Protein AF-0000000066904130 (afdb_homodimer)

Secondary structure (DSSP, 8-state):
---EEEEEESSSGGGHHHHHHHHHHT---EEEEE-GGGHHHHHTTSGGG-S-EEEETTEEEESHHHHHHHHHHHTT-S-SSHHHHHHHHHHHHHHHHHHHHHHHHHH---HHHHHHHHHHHIIIIIHHHHHHHHHHHHHH-SSSSSTTS--HHHHHHHHHHHHHHHH-GGGTTT-HHHHHHHHHHHHSHHHHHHHHHS-----/---EEEEEESSSGGGHHHHHHHHHHT---EEEEE-GGGHHHHHTTSGGG-S-EEEETTEEEESHHHHHHHHHHHTT-S-SSHHHHHHHHHHHHHHHHHHHHHHHHHH---HHHHHHHHHHHIIIIIHHHHHHHHHHHHHH-SSSSSTTS--HHHHHHHHHHHHHHHH-GGGTTT-HHHHHHHHHHHTSHHHHHHHHHS-----

Solvent-accessible surface area (backbone atoms only — not comparable to full-atom values): 21829 Å² total; per-residue (Å²): 132,85,48,43,36,40,39,33,56,71,38,40,66,80,47,38,48,51,50,49,51,34,40,64,62,70,51,82,62,43,78,45,60,43,50,78,90,50,39,75,76,48,33,82,74,34,66,94,55,50,75,36,32,39,31,50,73,85,42,78,39,34,42,55,68,21,46,42,51,47,50,23,56,75,65,67,18,42,61,91,47,70,65,40,30,28,51,30,41,24,48,46,44,53,50,50,50,53,52,58,65,41,44,65,41,74,70,45,80,49,67,69,61,27,55,51,44,45,52,49,36,40,65,72,48,47,33,57,48,46,52,51,51,28,50,45,31,60,71,58,65,58,72,25,73,47,68,79,48,78,28,49,36,46,51,43,45,42,54,50,50,51,56,50,31,68,76,38,48,79,60,42,69,85,36,62,56,48,50,50,36,46,54,53,56,50,62,37,67,48,48,33,52,44,70,72,65,49,82,90,53,59,109,133,86,49,41,36,40,39,33,56,68,38,40,64,79,48,40,47,50,52,49,52,33,40,64,62,70,51,81,64,44,78,45,59,41,51,78,90,50,40,75,75,49,34,81,75,33,65,92,55,51,74,36,34,38,31,50,73,86,44,79,40,36,41,54,67,21,46,42,50,48,50,23,58,75,64,68,18,39,61,91,48,70,67,39,31,28,49,31,43,23,48,46,44,52,52,51,50,53,54,60,64,41,43,66,42,75,70,46,80,50,67,71,61,28,53,51,44,44,51,48,36,40,66,72,46,47,34,57,48,47,52,50,50,27,49,44,32,58,70,57,66,56,73,27,73,46,69,79,50,79,30,49,36,46,51,42,45,41,52,49,50,51,55,50,32,68,76,37,48,79,60,42,70,84,36,62,57,47,51,51,36,46,54,54,57,52,60,37,66,48,48,32,51,42,71,71,65,49,83,89,52,59,106

Structure (mmCIF, N/CA/C/O backbone):
data_AF-0000000066904130-model_v1
#
loop_
_entity.id
_entity.type
_entity.pdbx_description
1 polymer 'Glutathione S-transferase 1'
#
loop_
_atom_site.group_PDB
_atom_site.id
_atom_site.type_symbol
_atom_site.label_atom_id
_atom_site.label_alt_id
_atom_site.label_comp_id
_atom_site.label_asym_id
_atom_site.label_entity_id
_atom_site.label_seq_id
_atom_site.pdbx_PDB_ins_code
_atom_site.Cartn_x
_atom_site.Cartn_y
_atom_site.Cartn_z
_atom_site.occupancy
_atom_site.B_iso_or_equiv
_atom_site.auth_seq_id
_atom_site.auth_comp_id
_atom_site.auth_asym_id
_atom_site.auth_atom_id
_atom_site.pdbx_PDB_model_num
ATOM 1 N N . MET A 1 1 ? 24.594 -9.789 13.594 1 82.88 1 MET A N 1
ATOM 2 C CA . MET A 1 1 ? 23.516 -10.008 12.633 1 82.88 1 MET A CA 1
ATOM 3 C C . MET A 1 1 ? 22.156 -9.594 13.219 1 82.88 1 MET A C 1
ATOM 5 O O . MET A 1 1 ? 21.938 -9.719 14.43 1 82.88 1 MET A O 1
ATOM 9 N N . SER A 1 2 ? 21.219 -8.969 12.43 1 90.62 2 SER A N 1
ATOM 10 C CA . SER A 1 2 ? 19.938 -8.492 12.945 1 90.62 2 SER A CA 1
ATOM 11 C C . SER A 1 2 ? 19.047 -9.648 13.398 1 90.62 2 SER A C 1
ATOM 13 O O . SER A 1 2 ? 19.125 -10.742 12.844 1 90.62 2 SER A O 1
ATOM 15 N N . SER A 1 3 ? 18.344 -9.516 14.43 1 97.12 3 SER A N 1
ATOM 16 C CA . SER A 1 3 ? 17.328 -10.453 14.875 1 97.12 3 SER A CA 1
ATOM 17 C C . SER A 1 3 ? 15.945 -10.078 14.336 1 97.12 3 SER A C 1
ATOM 19 O O . SER A 1 3 ? 15.555 -8.914 14.367 1 97.12 3 SER A O 1
ATOM 21 N N . TYR A 1 4 ? 15.25 -11.094 13.805 1 98.62 4 TYR A N 1
ATOM 22 C CA . TYR A 1 4 ? 13.938 -10.867 13.203 1 98.62 4 TYR A CA 1
ATOM 23 C C . TYR A 1 4 ? 12.867 -11.695 13.898 1 98.62 4 TYR A C 1
ATOM 25 O O . TYR A 1 4 ? 13.07 -12.883 14.172 1 98.62 4 TYR A O 1
ATOM 33 N N . LYS A 1 5 ? 11.727 -11.07 14.25 1 98.75 5 LYS A N 1
ATOM 34 C CA . LYS A 1 5 ? 10.492 -11.734 14.648 1 98.75 5 LYS A CA 1
ATOM 35 C C . LYS A 1 5 ? 9.32 -11.273 13.789 1 98.75 5 LYS A C 1
ATOM 37 O O . LYS A 1 5 ? 9.117 -10.078 13.586 1 98.75 5 LYS A O 1
ATOM 42 N N . LEU A 1 6 ? 8.625 -12.227 13.227 1 98.88 6 LEU A N 1
ATOM 43 C CA . LEU A 1 6 ? 7.422 -11.93 12.453 1 98.88 6 LEU A CA 1
ATOM 44 C C . LEU A 1 6 ? 6.172 -12.367 13.203 1 98.88 6 LEU A C 1
ATOM 46 O O . LEU A 1 6 ? 6.008 -13.547 13.523 1 98.88 6 LEU A O 1
ATOM 50 N N . TYR A 1 7 ? 5.359 -11.406 13.539 1 98.75 7 TYR A N 1
ATOM 51 C CA . TYR A 1 7 ? 4.098 -11.68 14.219 1 98.75 7 TYR A CA 1
ATOM 52 C C . TYR A 1 7 ? 2.943 -11.734 13.227 1 98.75 7 TYR A C 1
ATOM 54 O O . TYR A 1 7 ? 2.723 -10.789 12.469 1 98.75 7 TYR A O 1
ATOM 62 N N . TYR A 1 8 ? 2.213 -12.789 13.219 1 98.06 8 TYR A N 1
ATOM 63 C CA . TYR A 1 8 ? 0.996 -12.93 12.43 1 98.06 8 TYR A CA 1
ATOM 64 C C . TYR A 1 8 ? 0.124 -14.062 12.961 1 98.06 8 TYR A C 1
ATOM 66 O O . TYR A 1 8 ? 0.539 -14.805 13.844 1 98.06 8 TYR A O 1
ATOM 74 N N . PHE A 1 9 ? -1.1 -14.109 12.492 1 96.75 9 PHE A N 1
ATOM 75 C CA . PHE A 1 9 ? -1.971 -15.219 12.859 1 96.75 9 PHE A CA 1
ATOM 76 C C . PHE A 1 9 ? -1.439 -16.531 12.305 1 96.75 9 PHE A C 1
ATOM 78 O O . PHE A 1 9 ? -0.604 -16.531 11.398 1 96.75 9 PHE A O 1
ATOM 85 N N . ASP A 1 10 ? -1.954 -17.609 12.805 1 94.88 10 ASP A N 1
ATOM 86 C CA . ASP A 1 10 ? -1.502 -18.938 12.406 1 94.88 10 ASP A CA 1
ATOM 87 C C . ASP A 1 10 ? -2.141 -19.344 11.078 1 94.88 10 ASP A C 1
ATOM 89 O O . ASP A 1 10 ? -2.824 -20.375 11.016 1 94.88 10 ASP A O 1
ATOM 93 N N . PHE A 1 11 ? -1.894 -18.625 10.055 1 92.5 11 PHE A N 1
ATOM 94 C CA . PHE A 1 11 ? -2.242 -18.938 8.672 1 92.5 11 PHE A CA 1
ATOM 95 C C . PHE A 1 11 ? -1.354 -18.172 7.699 1 92.5 11 PHE A C 1
ATOM 97 O O . PHE A 1 11 ? -0.462 -17.422 8.117 1 92.5 11 PHE A O 1
ATOM 104 N N . MET A 1 12 ? -1.334 -18.344 6.441 1 93.19 12 MET A N 1
ATOM 105 C CA . MET A 1 12 ? -0.452 -17.75 5.445 1 93.19 12 MET A CA 1
ATOM 106 C C . MET A 1 12 ? -0.731 -16.266 5.297 1 93.19 12 MET A C 1
ATOM 108 O O . MET A 1 12 ? 0.108 -15.43 5.652 1 93.19 12 MET A O 1
ATOM 112 N N . GLY A 1 13 ? -2.018 -15.883 4.938 1 93 13 GLY A N 1
ATOM 113 C CA . GLY A 1 13 ? -2.492 -14.516 4.812 1 93 13 GLY A CA 1
ATOM 114 C C . GLY A 1 13 ? -1.435 -13.562 4.289 1 93 13 GLY A C 1
ATOM 115 O O . GLY A 1 13 ? -0.641 -13.922 3.42 1 93 13 GLY A O 1
ATOM 116 N N . ARG A 1 14 ? -1.395 -12.406 4.805 1 95.5 14 ARG A N 1
ATOM 117 C CA . ARG A 1 14 ? -0.511 -11.328 4.355 1 95.5 14 ARG A CA 1
ATOM 118 C C . ARG A 1 14 ? 0.931 -11.602 4.773 1 95.5 14 ARG A C 1
ATOM 120 O O . ARG A 1 14 ? 1.855 -10.945 4.285 1 95.5 14 ARG A O 1
ATOM 127 N N . ALA A 1 15 ? 1.164 -12.57 5.598 1 97.44 15 ALA A N 1
ATOM 128 C CA . ALA A 1 15 ? 2.506 -12.812 6.121 1 97.44 15 ALA A CA 1
ATOM 129 C C . ALA A 1 15 ? 3.271 -13.789 5.227 1 97.44 15 ALA A C 1
ATOM 131 O O . ALA A 1 15 ? 4.492 -13.906 5.34 1 97.44 15 ALA A O 1
ATOM 132 N N . GLU A 1 16 ? 2.562 -14.523 4.383 1 97.56 16 GLU A N 1
ATOM 133 C CA . GLU A 1 16 ? 3.219 -15.57 3.615 1 97.56 16 GLU A CA 1
ATOM 134 C C . GLU A 1 16 ? 4.305 -15 2.709 1 97.56 16 GLU A C 1
ATOM 136 O O . GLU A 1 16 ? 5.387 -15.578 2.592 1 97.56 16 GLU A O 1
ATOM 141 N N . ILE A 1 17 ? 3.986 -13.898 2.047 1 98.56 17 ILE A N 1
ATOM 142 C CA . ILE A 1 17 ? 4.984 -13.289 1.175 1 98.56 17 ILE A CA 1
ATOM 143 C C . ILE A 1 17 ? 6.219 -12.906 1.992 1 98.56 17 ILE A C 1
ATOM 145 O O . ILE A 1 17 ? 7.348 -13 1.506 1 98.56 17 ILE A O 1
ATOM 149 N N . ILE A 1 18 ? 6.062 -12.453 3.213 1 98.88 18 ILE A N 1
ATOM 150 C CA . ILE A 1 18 ? 7.176 -12.094 4.082 1 98.88 18 ILE A CA 1
ATOM 151 C C . ILE A 1 18 ? 7.992 -13.336 4.426 1 98.88 18 ILE A C 1
ATOM 153 O O . ILE A 1 18 ? 9.227 -13.312 4.379 1 98.88 18 ILE A O 1
ATOM 157 N N . ARG A 1 19 ? 7.324 -14.445 4.676 1 98.62 19 ARG A N 1
ATOM 158 C CA . ARG A 1 19 ? 7.984 -15.719 4.953 1 98.62 19 ARG A CA 1
ATOM 159 C C . ARG A 1 19 ? 8.742 -16.219 3.732 1 98.62 19 ARG A C 1
ATOM 161 O O . ARG A 1 19 ? 9.844 -16.75 3.861 1 98.62 19 ARG A O 1
ATOM 168 N N . LEU A 1 20 ? 8.18 -16.047 2.594 1 98.75 20 LEU A N 1
ATOM 169 C CA . LEU A 1 20 ? 8.844 -16.422 1.354 1 98.75 20 LEU A CA 1
ATOM 170 C C . LEU A 1 20 ? 10.117 -15.609 1.136 1 98.75 20 LEU A C 1
ATOM 172 O O . LEU A 1 20 ? 11.109 -16.125 0.62 1 98.75 20 LEU A O 1
ATOM 176 N N . ILE A 1 21 ? 10.078 -14.328 1.474 1 98.88 21 ILE A N 1
ATOM 177 C CA . ILE A 1 21 ? 11.258 -13.484 1.354 1 98.88 21 ILE A CA 1
ATOM 178 C C . ILE A 1 21 ? 12.359 -14 2.27 1 98.88 21 ILE A C 1
ATOM 180 O O . ILE A 1 21 ? 13.516 -14.109 1.857 1 98.88 21 ILE A O 1
ATOM 184 N N . PHE A 1 22 ? 12.039 -14.352 3.516 1 98.81 22 PHE A N 1
ATOM 185 C CA . PHE A 1 22 ? 13.016 -14.922 4.434 1 98.81 22 PHE A CA 1
ATOM 186 C C . PHE A 1 22 ? 13.578 -16.234 3.887 1 98.81 22 PHE A C 1
ATOM 188 O O . PHE A 1 22 ? 14.781 -16.484 3.982 1 98.81 22 PHE A O 1
ATOM 195 N N . ALA A 1 23 ? 12.719 -17.062 3.344 1 98.62 23 ALA A N 1
ATOM 196 C CA . ALA A 1 23 ? 13.141 -18.328 2.766 1 98.62 23 ALA A CA 1
ATOM 197 C C . ALA A 1 23 ? 14.125 -18.109 1.62 1 98.62 23 ALA A C 1
ATOM 199 O O . ALA A 1 23 ? 15.18 -18.734 1.573 1 98.62 23 ALA A O 1
ATOM 200 N N . GLN A 1 24 ? 13.773 -17.203 0.731 1 98.62 24 GLN A N 1
ATOM 201 C CA . GLN A 1 24 ? 14.617 -16.906 -0.418 1 98.62 24 GLN A CA 1
ATOM 202 C C . GLN A 1 24 ? 15.977 -16.359 0.025 1 98.62 24 GLN A C 1
ATOM 204 O O . GLN A 1 24 ? 17 -16.672 -0.587 1 98.62 24 GLN A O 1
ATOM 209 N N . ALA A 1 25 ? 15.945 -15.539 1.052 1 98.06 25 ALA A N 1
ATOM 210 C CA . ALA A 1 25 ? 17.156 -14.906 1.545 1 98.06 25 ALA A CA 1
ATOM 211 C C . ALA A 1 25 ? 17.953 -15.859 2.434 1 98.06 25 ALA A C 1
ATOM 213 O O . ALA A 1 25 ? 19.125 -15.602 2.736 1 98.06 25 ALA A O 1
ATOM 214 N N . GLU A 1 26 ? 17.344 -16.938 2.881 1 97.56 26 GLU A N 1
ATOM 215 C CA . GLU A 1 26 ? 17.922 -17.891 3.822 1 97.56 26 GLU A CA 1
ATOM 216 C C . GLU A 1 26 ? 18.391 -17.188 5.098 1 97.56 26 GLU A C 1
ATOM 218 O O . GLU A 1 26 ? 19.516 -17.406 5.551 1 97.56 26 GLU A O 1
ATOM 223 N N . ILE A 1 27 ? 17.562 -16.359 5.613 1 97.69 27 ILE A N 1
ATOM 224 C CA . ILE A 1 27 ? 17.797 -15.633 6.855 1 97.69 27 ILE A CA 1
ATOM 225 C C . ILE A 1 27 ? 16.875 -16.172 7.949 1 97.69 27 ILE A C 1
ATOM 227 O O . ILE A 1 27 ? 15.656 -16.25 7.758 1 97.69 27 ILE A O 1
ATOM 231 N N . PRO A 1 28 ? 17.469 -16.562 9.016 1 97.56 28 PRO A N 1
ATOM 232 C CA . PRO A 1 28 ? 16.625 -17.062 10.117 1 97.56 28 PRO A CA 1
ATOM 233 C C . PRO A 1 28 ? 15.773 -15.953 10.742 1 97.56 28 PRO A C 1
ATOM 235 O O . PRO A 1 28 ? 16.203 -14.797 10.789 1 97.56 28 PRO A O 1
ATOM 238 N N . TYR A 1 29 ? 14.641 -16.344 11.219 1 98.31 29 TYR A N 1
ATOM 239 C CA . TYR A 1 29 ? 13.734 -15.461 11.953 1 98.31 29 TYR A CA 1
ATOM 240 C C . TYR A 1 29 ? 12.82 -16.266 12.859 1 98.31 29 TYR A C 1
ATOM 242 O O . TYR A 1 29 ? 12.672 -17.469 12.688 1 98.31 29 TYR A O 1
ATOM 250 N N . GLU A 1 30 ? 12.258 -15.602 13.828 1 98.56 30 GLU A N 1
ATOM 251 C CA . GLU A 1 30 ? 11.234 -16.234 14.656 1 98.56 30 GLU A CA 1
ATOM 252 C C . GLU A 1 30 ? 9.836 -15.984 14.094 1 98.56 30 GLU A C 1
ATOM 254 O O . GLU A 1 30 ? 9.406 -14.836 13.969 1 98.56 30 GLU A O 1
ATOM 259 N N . ASP A 1 31 ? 9.188 -17 13.734 1 98.12 31 ASP A N 1
ATOM 260 C CA . ASP A 1 31 ? 7.824 -16.938 13.219 1 98.12 31 ASP A CA 1
ATOM 261 C C . ASP A 1 31 ? 6.805 -17.062 14.352 1 98.12 31 ASP A C 1
ATOM 263 O O . ASP A 1 31 ? 6.387 -18.172 14.695 1 98.12 31 ASP A O 1
ATOM 267 N N . VAL A 1 32 ? 6.355 -15.961 14.875 1 98.12 32 VAL A N 1
ATOM 268 C CA . VAL A 1 32 ? 5.414 -15.961 15.992 1 98.12 32 VAL A CA 1
ATOM 269 C C . VAL A 1 32 ? 3.986 -16.062 15.461 1 98.12 32 VAL A C 1
ATOM 271 O O . VAL A 1 32 ? 3.424 -15.078 14.984 1 98.12 32 VAL A O 1
ATOM 274 N N . ARG A 1 33 ? 3.432 -17.156 15.531 1 97.31 33 ARG A N 1
ATOM 275 C CA . ARG A 1 33 ? 2.084 -17.438 15.047 1 97.31 33 ARG A CA 1
ATOM 276 C C . ARG A 1 33 ? 1.061 -17.312 16.172 1 97.31 33 ARG A C 1
ATOM 278 O O . ARG A 1 33 ? 0.977 -18.172 17.047 1 97.31 33 ARG A O 1
ATOM 285 N N . ILE A 1 34 ? 0.278 -16.312 16.109 1 97.31 34 ILE A N 1
ATOM 286 C CA . ILE A 1 34 ? -0.649 -15.938 17.172 1 97.31 34 ILE A CA 1
ATOM 287 C C . ILE A 1 34 ? -2.004 -16.609 16.938 1 97.31 34 ILE A C 1
ATOM 289 O O . ILE A 1 34 ? -2.576 -16.484 15.852 1 97.31 34 ILE A O 1
ATOM 293 N N . GLN A 1 35 ? -2.457 -17.266 17.922 1 95.69 35 GLN A N 1
ATOM 294 C CA . GLN A 1 35 ? -3.809 -17.812 17.859 1 95.69 35 GLN A CA 1
ATOM 295 C C . GLN A 1 35 ? -4.852 -16.719 18.109 1 95.69 35 GLN A C 1
ATOM 297 O O . GLN A 1 35 ? -4.586 -15.75 18.812 1 95.69 35 GLN A O 1
ATOM 302 N N . ARG A 1 36 ? -6.012 -16.906 17.578 1 92.25 36 ARG A N 1
ATOM 303 C CA . ARG A 1 36 ? -7.066 -15.906 17.641 1 92.25 36 ARG A CA 1
ATOM 304 C C . ARG A 1 36 ? -7.383 -15.539 19.094 1 92.25 36 ARG A C 1
ATOM 306 O O . ARG A 1 36 ? -7.617 -14.375 19.406 1 92.25 36 ARG A O 1
ATOM 313 N N . GLU A 1 37 ? -7.41 -16.469 19.922 1 94.44 37 GLU A N 1
ATOM 314 C CA . GLU A 1 37 ? -7.77 -16.281 21.312 1 94.44 37 GLU A CA 1
ATOM 315 C C . GLU A 1 37 ? -6.719 -15.469 22.062 1 94.44 37 GLU A C 1
ATOM 317 O O . GLU A 1 37 ? -7.004 -14.875 23.094 1 94.44 37 GLU A O 1
ATOM 322 N N . GLU A 1 38 ? -5.531 -15.391 21.469 1 95.69 38 GLU A N 1
ATOM 323 C CA . GLU A 1 38 ? -4.426 -14.688 22.109 1 95.69 38 GLU A CA 1
ATOM 324 C C . GLU A 1 38 ? -4.301 -13.258 21.594 1 95.69 38 GLU A C 1
ATOM 326 O O . GLU A 1 38 ? -3.543 -12.461 22.141 1 95.69 38 GLU A O 1
ATOM 331 N N . TRP A 1 39 ? -5.012 -12.977 20.594 1 95.94 39 TRP A N 1
ATOM 332 C CA . TRP A 1 39 ? -4.816 -11.727 19.875 1 95.94 39 TRP A CA 1
ATOM 333 C C . TRP A 1 39 ? -5.012 -10.531 20.797 1 95.94 39 TRP A C 1
ATOM 335 O O . TRP A 1 39 ? -4.238 -9.57 20.75 1 95.94 39 TRP A O 1
ATOM 345 N N . ASP A 1 40 ? -5.996 -10.523 21.641 1 94.06 40 ASP A N 1
ATOM 346 C CA . ASP A 1 40 ? -6.289 -9.398 22.516 1 94.06 40 ASP A CA 1
ATOM 347 C C . ASP A 1 40 ? -5.086 -9.047 23.391 1 94.06 40 ASP A C 1
ATOM 349 O O . ASP A 1 40 ? -4.848 -7.879 23.688 1 94.06 40 ASP A O 1
ATOM 353 N N . ASN A 1 41 ? -4.34 -10.047 23.734 1 94.56 41 ASN A N 1
ATOM 354 C CA . ASN A 1 41 ? -3.158 -9.844 24.562 1 94.56 41 ASN A CA 1
ATOM 355 C C . ASN A 1 41 ? -2.021 -9.211 23.766 1 94.56 41 ASN A C 1
ATOM 357 O O . ASN A 1 41 ? -1.188 -8.5 24.328 1 94.56 41 ASN A O 1
ATOM 361 N N . TYR A 1 42 ? -1.979 -9.469 22.469 1 96.19 42 TYR A N 1
ATOM 362 C CA . TYR A 1 42 ? -0.907 -8.969 21.625 1 96.19 42 TYR A CA 1
ATOM 363 C C . TYR A 1 42 ? -1.27 -7.605 21.047 1 96.19 42 TYR A C 1
ATOM 365 O O . TYR A 1 42 ? -0.39 -6.781 20.781 1 96.19 42 TYR A O 1
ATOM 373 N N . LYS A 1 43 ? -2.521 -7.395 20.922 1 96.44 43 LYS A N 1
ATOM 374 C CA . LYS A 1 43 ? -3.059 -6.281 20.156 1 96.44 43 LYS A CA 1
ATOM 375 C C . LYS A 1 43 ? -2.566 -4.941 20.703 1 96.44 43 LYS A C 1
ATOM 377 O O . LYS A 1 43 ? -2.203 -4.051 19.938 1 96.44 43 LYS A O 1
ATOM 382 N N . GLN A 1 44 ? -2.498 -4.828 21.969 1 92.81 44 GLN A N 1
ATOM 383 C CA . GLN A 1 44 ? -2.172 -3.562 22.609 1 92.81 44 GLN A CA 1
ATOM 384 C C . GLN A 1 44 ? -0.712 -3.184 22.375 1 92.81 44 GLN A C 1
ATOM 386 O O . GLN A 1 44 ? -0.361 -2.002 22.391 1 92.81 44 GLN A O 1
ATOM 391 N N . ARG A 1 45 ? 0.067 -4.184 22.031 1 94.12 45 ARG A N 1
ATOM 392 C CA . ARG A 1 45 ? 1.496 -3.932 21.875 1 94.12 45 ARG A CA 1
ATOM 393 C C . ARG A 1 45 ? 1.859 -3.734 20.406 1 94.12 45 ARG A C 1
ATOM 395 O O . ARG A 1 45 ? 2.963 -3.287 20.094 1 94.12 45 ARG A O 1
ATOM 402 N N . MET A 1 46 ? 0.967 -4.055 19.547 1 97.56 46 MET A N 1
ATOM 403 C CA . MET A 1 46 ? 1.251 -3.969 18.125 1 97.56 46 MET A CA 1
ATOM 404 C C . MET A 1 46 ? 1.032 -2.551 17.609 1 97.56 46 MET A C 1
ATOM 406 O O . MET A 1 46 ? 0.068 -1.888 17.984 1 97.56 46 MET A O 1
ATOM 410 N N . PRO A 1 47 ? 1.984 -2.154 16.75 1 96.69 47 PRO A N 1
ATOM 411 C CA . PRO A 1 47 ? 1.719 -0.873 16.078 1 96.69 47 PRO A CA 1
ATOM 412 C C . PRO A 1 47 ? 0.382 -0.855 15.344 1 96.69 47 PRO A C 1
ATOM 414 O O . PRO A 1 47 ? 0.033 -1.827 14.672 1 96.69 47 PRO A O 1
ATOM 417 N N . PHE A 1 48 ? -0.396 0.144 15.586 1 97.25 48 PHE A N 1
ATOM 418 C CA . PHE A 1 48 ? -1.688 0.399 14.953 1 97.25 48 PHE A CA 1
ATOM 419 C C . PHE A 1 48 ? -2.652 -0.752 15.211 1 97.25 48 PHE A C 1
ATOM 421 O O . PHE A 1 48 ? -3.611 -0.945 14.461 1 97.25 48 PHE A O 1
ATOM 428 N N . LYS A 1 49 ? -2.289 -1.68 16.109 1 96.75 49 LYS A N 1
ATOM 429 C CA . LYS A 1 49 ? -3.162 -2.74 16.609 1 96.75 49 LYS A CA 1
ATOM 430 C C . LYS A 1 49 ? -3.539 -3.705 15.484 1 96.75 49 LYS A C 1
ATOM 432 O O . LYS A 1 49 ? -4.684 -4.156 15.398 1 96.75 49 LYS A O 1
ATOM 437 N N . GLN A 1 50 ? -2.611 -3.945 14.609 1 96.62 50 GLN A N 1
ATOM 438 C CA . GLN A 1 50 ? -2.844 -4.832 13.469 1 96.62 50 GLN A CA 1
ATOM 439 C C . GLN A 1 50 ? -1.646 -5.746 13.234 1 96.62 50 GLN A C 1
ATOM 441 O O . GLN A 1 50 ? -0.559 -5.504 13.758 1 96.62 50 GLN A O 1
ATOM 446 N N . LEU A 1 51 ? -1.84 -6.781 12.516 1 97.56 51 LEU A N 1
ATOM 447 C CA . LEU A 1 51 ? -0.835 -7.711 12.016 1 97.56 51 LEU A CA 1
ATOM 448 C C . LEU A 1 51 ? -0.846 -7.75 10.492 1 97.56 51 LEU A C 1
ATOM 450 O O . LEU A 1 51 ? -1.869 -7.465 9.867 1 97.56 51 LEU A O 1
ATOM 454 N N . PRO A 1 52 ? 0.284 -7.984 9.883 1 98.5 52 PRO A N 1
ATOM 455 C CA . PRO A 1 52 ? 1.563 -8.469 10.406 1 98.5 52 PRO A CA 1
ATOM 456 C C . PRO A 1 52 ? 2.426 -7.355 10.984 1 98.5 52 PRO A C 1
ATOM 458 O O . PRO A 1 52 ? 2.236 -6.184 10.648 1 98.5 52 PRO A O 1
ATOM 461 N N . VAL A 1 53 ? 3.312 -7.738 11.883 1 98.88 53 VAL A N 1
ATOM 462 C CA . VAL A 1 53 ? 4.332 -6.859 12.445 1 98.88 53 VAL A CA 1
ATOM 463 C C . VAL A 1 53 ? 5.691 -7.551 12.398 1 98.88 53 VAL A C 1
ATOM 465 O O . VAL A 1 53 ? 5.809 -8.727 12.742 1 98.88 53 VAL A O 1
ATOM 468 N N . LEU A 1 54 ? 6.699 -6.891 11.906 1 98.94 54 LEU A N 1
ATOM 469 C CA . LEU A 1 54 ? 8.086 -7.348 11.93 1 98.94 54 LEU A CA 1
ATOM 470 C C . LEU A 1 54 ? 8.867 -6.633 13.031 1 98.94 54 LEU A C 1
ATOM 472 O O . LEU A 1 54 ? 8.891 -5.402 13.086 1 98.94 54 LEU A O 1
ATOM 476 N N . GLU A 1 55 ? 9.398 -7.344 13.93 1 98.81 55 GLU A N 1
ATOM 477 C CA . GLU A 1 55 ? 10.32 -6.797 14.922 1 98.81 55 GLU A CA 1
ATOM 478 C C . GLU A 1 55 ? 11.773 -7 14.492 1 98.81 55 GLU A C 1
ATOM 480 O O . GLU A 1 55 ? 12.195 -8.125 14.219 1 98.81 55 GLU A O 1
ATOM 485 N N . VAL A 1 56 ? 12.508 -5.949 14.297 1 98.56 56 VAL A N 1
ATOM 486 C CA . VAL A 1 56 ? 13.922 -5.969 13.938 1 98.56 56 VAL A CA 1
ATOM 487 C C . VAL A 1 56 ? 14.758 -5.383 15.07 1 98.56 56 VAL A C 1
ATOM 489 O O . VAL A 1 56 ? 14.711 -4.176 15.328 1 98.56 56 VAL A O 1
ATOM 492 N N . ASP A 1 57 ? 15.562 -6.176 15.75 1 98.12 57 ASP A N 1
ATOM 493 C CA . ASP A 1 57 ? 16.406 -5.742 16.859 1 98.12 57 ASP A CA 1
ATOM 494 C C . ASP A 1 57 ? 15.617 -4.938 17.875 1 98.12 57 ASP A C 1
ATOM 496 O O . ASP A 1 57 ? 16.062 -3.875 18.328 1 98.12 57 ASP A O 1
ATOM 500 N N . GLY A 1 58 ? 14.414 -5.367 18.094 1 97.44 58 GLY A N 1
ATOM 501 C CA . GLY A 1 58 ? 13.602 -4.785 19.141 1 97.44 58 GLY A CA 1
ATOM 502 C C . GLY A 1 58 ? 12.695 -3.67 18.656 1 97.44 58 GLY A C 1
ATOM 503 O O . GLY A 1 58 ? 11.852 -3.176 19.406 1 97.44 58 GLY A O 1
ATOM 504 N N . LYS A 1 59 ? 12.82 -3.23 17.422 1 97.75 59 LYS A N 1
ATOM 505 C CA . LYS A 1 59 ? 11.969 -2.199 16.844 1 97.75 59 LYS A CA 1
ATOM 506 C C . LYS A 1 59 ? 10.883 -2.812 15.953 1 97.75 59 LYS A C 1
ATOM 508 O O . LYS A 1 59 ? 11.148 -3.768 15.219 1 97.75 59 LYS A O 1
ATOM 513 N N . MET A 1 60 ? 9.695 -2.271 15.953 1 98.62 60 MET A N 1
ATOM 514 C CA . MET A 1 60 ? 8.562 -2.887 15.266 1 98.62 60 MET A CA 1
ATOM 515 C C . MET A 1 60 ? 8.203 -2.105 14.008 1 98.62 60 MET A C 1
ATOM 517 O O . MET A 1 60 ? 8.242 -0.874 14.008 1 98.62 60 MET A O 1
ATOM 521 N N . LEU A 1 61 ? 7.871 -2.832 13.016 1 98.81 61 LEU A N 1
ATOM 522 C CA . LEU A 1 61 ? 7.391 -2.33 11.734 1 98.81 61 LEU A CA 1
ATOM 523 C C . LEU A 1 61 ? 6.105 -3.035 11.32 1 98.81 61 LEU A C 1
ATOM 525 O O . LEU A 1 61 ? 6.07 -4.266 11.219 1 98.81 61 LEU A O 1
ATOM 529 N N . SER A 1 62 ? 5.039 -2.227 11.109 1 98.69 62 SER A N 1
ATOM 530 C CA . SER A 1 62 ? 3.768 -2.797 10.68 1 98.69 62 SER A CA 1
ATOM 531 C C . SER A 1 62 ? 3.502 -2.502 9.203 1 98.69 62 SER A C 1
ATOM 533 O O . SER A 1 62 ? 4.379 -2.002 8.5 1 98.69 62 SER A O 1
ATOM 535 N N . GLN A 1 63 ? 2.314 -2.877 8.789 1 98.44 63 GLN A N 1
ATOM 536 C CA . GLN A 1 63 ? 1.904 -2.744 7.395 1 98.44 63 GLN A CA 1
ATOM 537 C C . GLN A 1 63 ? 2.678 -3.707 6.5 1 98.44 63 GLN A C 1
ATOM 539 O O . GLN A 1 63 ? 3.891 -3.57 6.332 1 98.44 63 GLN A O 1
ATOM 544 N N . SER A 1 64 ? 1.998 -4.578 5.855 1 98.38 64 SER A N 1
ATOM 545 C CA . SER A 1 64 ? 2.607 -5.676 5.105 1 98.38 64 SER A CA 1
ATOM 546 C C . SER A 1 64 ? 3.518 -5.148 4 1 98.38 64 SER A C 1
ATOM 548 O O . SER A 1 64 ? 4.645 -5.621 3.844 1 98.38 64 SER A O 1
ATOM 550 N N . VAL A 1 65 ? 3.09 -4.102 3.287 1 98.69 65 VAL A N 1
ATOM 551 C CA . VAL A 1 65 ? 3.879 -3.588 2.172 1 98.69 65 VAL A CA 1
ATOM 552 C C . VAL A 1 65 ? 5.172 -2.967 2.695 1 98.69 65 VAL A C 1
ATOM 554 O O . VAL A 1 65 ? 6.23 -3.109 2.078 1 98.69 65 VAL A O 1
ATOM 557 N N . ALA A 1 66 ? 5.098 -2.264 3.838 1 98.88 66 ALA A N 1
ATOM 558 C CA . ALA A 1 66 ? 6.293 -1.69 4.449 1 98.88 66 ALA A CA 1
ATOM 559 C C . ALA A 1 66 ? 7.285 -2.781 4.84 1 98.88 66 ALA A C 1
ATOM 561 O O . ALA A 1 66 ? 8.484 -2.66 4.578 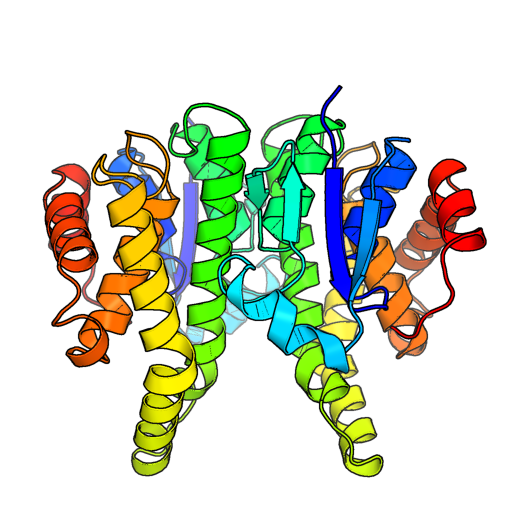1 98.88 66 ALA A O 1
ATOM 562 N N . ILE A 1 67 ? 6.773 -3.84 5.434 1 98.94 67 ILE A N 1
ATOM 563 C CA . ILE A 1 67 ? 7.605 -4.957 5.875 1 98.94 67 ILE A CA 1
ATOM 564 C C . ILE A 1 67 ? 8.258 -5.625 4.668 1 98.94 67 ILE A C 1
ATOM 566 O O . ILE A 1 67 ? 9.469 -5.863 4.66 1 98.94 67 ILE A O 1
ATOM 570 N N . ILE A 1 68 ? 7.438 -5.859 3.664 1 98.94 68 ILE A N 1
ATOM 571 C CA . ILE A 1 68 ? 7.902 -6.52 2.447 1 98.94 68 ILE A CA 1
ATOM 572 C C . ILE A 1 68 ? 9.031 -5.707 1.822 1 98.94 68 ILE A C 1
ATOM 574 O O . ILE A 1 68 ? 10.109 -6.242 1.531 1 98.94 68 ILE A O 1
ATOM 578 N N . LEU A 1 69 ? 8.828 -4.434 1.687 1 98.88 69 LEU A N 1
ATOM 579 C CA . LEU A 1 69 ? 9.797 -3.607 0.975 1 98.88 69 LEU A CA 1
ATOM 580 C C . LEU A 1 69 ? 11.055 -3.408 1.81 1 98.88 69 LEU A C 1
ATOM 582 O O . LEU A 1 69 ? 12.156 -3.32 1.265 1 98.88 69 LEU A O 1
ATOM 586 N N . TYR A 1 70 ? 10.922 -3.326 3.145 1 98.88 70 TYR A N 1
ATOM 587 C CA . TYR A 1 70 ? 12.086 -3.242 4.02 1 98.88 70 TYR A CA 1
ATOM 588 C C . TYR A 1 70 ? 13 -4.445 3.824 1 98.88 70 TYR A C 1
ATOM 590 O O . TYR A 1 70 ? 14.203 -4.285 3.605 1 98.88 70 TYR A O 1
ATOM 598 N N . LEU A 1 71 ? 12.469 -5.648 3.807 1 98.88 71 LEU A N 1
ATOM 599 C CA . LEU A 1 71 ? 13.242 -6.879 3.676 1 98.88 71 LEU A CA 1
ATOM 600 C C . LEU A 1 71 ? 13.719 -7.07 2.24 1 98.88 71 LEU A C 1
ATOM 602 O O . LEU A 1 71 ? 14.852 -7.504 2.012 1 98.88 71 LEU A O 1
ATOM 606 N N . ALA A 1 72 ? 12.82 -6.766 1.315 1 98.75 72 ALA A N 1
ATOM 607 C CA . ALA A 1 72 ? 13.164 -6.953 -0.091 1 98.75 72 ALA A CA 1
ATOM 608 C C . ALA A 1 72 ? 14.359 -6.098 -0.481 1 98.75 72 ALA A C 1
ATOM 610 O O . ALA A 1 72 ? 15.219 -6.531 -1.258 1 98.75 72 ALA A O 1
ATOM 611 N N . LYS A 1 73 ? 14.383 -4.852 -0 1 98.31 73 LYS A N 1
ATOM 612 C CA . LYS A 1 73 ? 15.539 -3.99 -0.252 1 98.31 73 LYS A CA 1
ATOM 613 C C . LYS A 1 73 ? 16.797 -4.57 0.373 1 98.31 73 LYS A C 1
ATOM 615 O O . LYS A 1 73 ? 17.859 -4.613 -0.268 1 98.31 73 LYS A O 1
ATOM 620 N N . LYS A 1 74 ? 16.688 -5.008 1.541 1 97.94 74 LYS A N 1
ATOM 621 C CA . LYS A 1 74 ? 17.828 -5.547 2.281 1 97.94 74 LYS A CA 1
ATOM 622 C C . LYS A 1 74 ? 18.391 -6.789 1.593 1 97.94 74 LYS A C 1
ATOM 624 O O . LYS A 1 74 ? 19.609 -7.016 1.607 1 97.94 74 LYS A O 1
ATOM 629 N N . PHE A 1 75 ? 17.516 -7.559 1.007 1 97.88 75 PHE A N 1
ATOM 630 C CA . PHE A 1 75 ? 17.938 -8.852 0.481 1 97.88 75 PHE A CA 1
ATOM 631 C C . PHE A 1 75 ? 17.984 -8.828 -1.042 1 97.88 75 PHE A C 1
ATOM 633 O O . PHE A 1 75 ? 17.984 -9.875 -1.686 1 97.88 75 PHE A O 1
ATOM 640 N N . ASP A 1 76 ? 17.906 -7.641 -1.648 1 97.62 76 ASP A N 1
ATOM 641 C CA . ASP A 1 76 ? 18.125 -7.383 -3.068 1 97.62 76 ASP A CA 1
ATOM 642 C C . ASP A 1 76 ? 17.062 -8.062 -3.92 1 97.62 76 ASP A C 1
ATOM 644 O O . ASP A 1 76 ? 17.375 -8.797 -4.855 1 97.62 76 ASP A O 1
ATOM 648 N N . LEU A 1 77 ? 15.82 -7.785 -3.586 1 98.75 77 LEU A N 1
ATOM 649 C CA . LEU A 1 77 ? 14.664 -8.32 -4.301 1 98.75 77 LEU A CA 1
ATOM 650 C C . LEU A 1 77 ? 13.781 -7.191 -4.82 1 98.75 77 LEU A C 1
ATOM 652 O O . LEU A 1 77 ? 12.555 -7.316 -4.84 1 98.75 77 LEU A O 1
ATOM 656 N N . VAL A 1 78 ? 14.344 -6.039 -5.199 1 98.44 78 VAL A N 1
ATOM 657 C CA . VAL A 1 78 ? 13.516 -4.879 -5.516 1 98.44 78 VAL A CA 1
ATOM 658 C C . VAL A 1 78 ? 13.797 -4.418 -6.945 1 98.44 78 VAL A C 1
ATOM 660 O O . VAL A 1 78 ? 13.352 -3.346 -7.355 1 98.44 78 VAL A O 1
ATOM 663 N N . GLY A 1 79 ? 14.523 -5.141 -7.766 1 97.88 79 GLY A N 1
ATOM 664 C CA . GLY A 1 79 ? 14.859 -4.758 -9.125 1 97.88 79 GLY A CA 1
ATOM 665 C C . GLY A 1 79 ? 16.203 -4.062 -9.242 1 97.88 79 GLY A C 1
ATOM 666 O O . GLY A 1 79 ? 16.922 -3.918 -8.25 1 97.88 79 GLY A O 1
ATOM 667 N N . GLU A 1 80 ? 16.578 -3.561 -10.438 1 97.81 80 GLU A N 1
ATOM 668 C CA . GLU A 1 80 ? 17.953 -3.137 -10.711 1 97.81 80 GLU A CA 1
ATOM 669 C C . GLU A 1 80 ? 18.062 -1.615 -10.773 1 97.81 80 GLU A C 1
ATOM 671 O O . GLU A 1 80 ? 19.156 -1.066 -10.844 1 97.81 80 GLU A O 1
ATOM 676 N N . ASN A 1 81 ? 17 -0.933 -10.82 1 98 81 ASN A N 1
ATOM 677 C CA . ASN A 1 81 ? 16.984 0.524 -10.891 1 98 81 ASN A CA 1
ATOM 678 C C . ASN A 1 81 ? 15.711 1.108 -10.289 1 98 81 ASN A C 1
ATOM 680 O O . ASN A 1 81 ? 14.836 0.366 -9.852 1 98 81 ASN A O 1
ATOM 684 N N . ASP A 1 82 ? 15.57 2.379 -10.281 1 97.38 82 ASP A N 1
ATOM 685 C CA . ASP A 1 82 ? 14.484 3.068 -9.586 1 97.38 82 ASP A CA 1
ATOM 686 C C . ASP A 1 82 ? 13.141 2.764 -10.234 1 97.38 82 ASP A C 1
ATOM 688 O O . ASP A 1 82 ? 12.117 2.67 -9.547 1 97.38 82 ASP A O 1
ATOM 692 N N . TRP A 1 83 ? 13.141 2.68 -11.531 1 98.44 83 TRP A N 1
ATOM 693 C CA . TRP A 1 83 ? 11.883 2.408 -12.219 1 98.44 83 TRP A CA 1
ATOM 694 C C . TRP A 1 83 ? 11.406 0.989 -11.93 1 98.44 83 TRP A C 1
ATOM 696 O O . TRP A 1 83 ? 10.219 0.768 -11.672 1 98.44 83 TRP A O 1
ATOM 706 N N . GLU A 1 84 ? 12.305 0.022 -11.969 1 98.75 84 GLU A N 1
ATOM 707 C CA . GLU A 1 84 ? 11.945 -1.35 -11.625 1 98.75 84 GLU A CA 1
ATOM 708 C C . GLU A 1 84 ? 11.445 -1.442 -10.188 1 98.75 84 GLU A C 1
ATOM 710 O O . GLU A 1 84 ? 10.484 -2.16 -9.906 1 98.75 84 GLU A O 1
ATOM 715 N N . PHE A 1 85 ? 12.109 -0.704 -9.336 1 98.75 85 PHE A N 1
ATOM 716 C CA . PHE A 1 85 ? 11.656 -0.666 -7.945 1 98.75 85 PHE A CA 1
ATOM 717 C C . PHE A 1 85 ? 10.227 -0.14 -7.855 1 98.75 85 PHE A C 1
ATOM 719 O O . PHE A 1 85 ? 9.398 -0.702 -7.137 1 98.75 85 PHE A O 1
ATOM 726 N N . ALA A 1 86 ? 9.914 0.893 -8.594 1 98.81 86 ALA A N 1
ATOM 727 C CA . ALA A 1 86 ? 8.562 1.458 -8.625 1 98.81 86 ALA A CA 1
ATOM 728 C C . ALA A 1 86 ? 7.551 0.438 -9.141 1 98.81 86 ALA A C 1
ATOM 730 O O . ALA A 1 86 ? 6.441 0.339 -8.609 1 98.81 86 ALA A O 1
ATOM 731 N N . LYS A 1 87 ? 7.961 -0.292 -10.102 1 98.88 87 LYS A N 1
ATOM 732 C CA . LYS A 1 87 ? 7.082 -1.305 -10.68 1 98.88 87 LYS A CA 1
ATOM 733 C C . LYS A 1 87 ? 6.84 -2.447 -9.695 1 98.88 87 LYS A C 1
ATOM 735 O O . LYS A 1 87 ? 5.754 -3.029 -9.664 1 98.88 87 LYS A O 1
ATOM 740 N N . VAL A 1 88 ? 7.863 -2.771 -8.922 1 98.94 88 VAL A N 1
ATOM 741 C CA . VAL A 1 88 ? 7.684 -3.762 -7.863 1 98.94 88 VAL A CA 1
ATOM 742 C C . VAL A 1 88 ? 6.609 -3.287 -6.891 1 98.94 88 VAL A C 1
ATOM 744 O O . VAL A 1 88 ? 5.688 -4.039 -6.562 1 98.94 88 VAL A O 1
ATOM 747 N N . ILE A 1 89 ? 6.664 -2.061 -6.496 1 98.94 89 ILE A N 1
ATOM 748 C CA . ILE A 1 89 ? 5.703 -1.505 -5.551 1 98.94 89 ILE A CA 1
ATOM 749 C C . ILE A 1 89 ? 4.316 -1.462 -6.188 1 98.94 89 ILE A C 1
ATOM 751 O O . ILE A 1 89 ? 3.314 -1.76 -5.527 1 98.94 89 ILE A O 1
ATOM 755 N N . GLU A 1 90 ? 4.273 -1.116 -7.441 1 98.88 90 GLU A N 1
ATOM 756 C CA . GLU A 1 90 ? 3.016 -1.098 -8.18 1 98.88 90 GLU A CA 1
ATOM 757 C C . GLU A 1 90 ? 2.314 -2.451 -8.109 1 98.88 90 GLU A C 1
ATOM 759 O O . GLU A 1 90 ? 1.126 -2.523 -7.789 1 98.88 90 GLU A O 1
ATOM 764 N N . LEU A 1 91 ? 3.043 -3.488 -8.352 1 98.88 91 LEU A N 1
ATOM 765 C CA . LEU A 1 91 ? 2.465 -4.828 -8.391 1 98.88 91 LEU A CA 1
ATOM 766 C C . LEU A 1 91 ? 2.074 -5.293 -6.992 1 98.88 91 LEU A C 1
ATOM 768 O O . LEU A 1 91 ? 1.097 -6.023 -6.828 1 98.88 91 LEU A O 1
ATOM 772 N N . LEU A 1 92 ? 2.875 -4.859 -5.973 1 98.81 92 LEU A N 1
ATOM 773 C CA . LEU A 1 92 ? 2.438 -5.129 -4.609 1 98.81 92 LEU A CA 1
ATOM 774 C C . LEU A 1 92 ? 1.088 -4.477 -4.328 1 98.81 92 LEU A C 1
ATOM 776 O O . LEU A 1 92 ? 0.228 -5.074 -3.678 1 98.81 92 LEU A O 1
ATOM 780 N N . GLY A 1 93 ? 0.94 -3.266 -4.824 1 98.56 93 GLY A N 1
ATOM 781 C CA . GLY A 1 93 ? -0.337 -2.584 -4.691 1 98.56 93 GLY A CA 1
ATOM 782 C C . GLY A 1 93 ? -1.479 -3.318 -5.367 1 98.56 93 GLY A C 1
ATOM 783 O O . GLY A 1 93 ? -2.586 -3.385 -4.828 1 98.56 93 GLY A O 1
ATOM 784 N N . VAL A 1 94 ? -1.26 -3.881 -6.508 1 98.5 94 VAL A N 1
ATOM 785 C CA . VAL A 1 94 ? -2.254 -4.672 -7.227 1 98.5 94 VAL A CA 1
ATOM 786 C C . VAL A 1 94 ? -2.662 -5.879 -6.387 1 98.5 94 VAL A C 1
ATOM 788 O O . VAL A 1 94 ? -3.846 -6.219 -6.312 1 98.5 94 VAL A O 1
ATOM 791 N N . GLY A 1 95 ? -1.655 -6.5 -5.805 1 98.12 95 GLY A N 1
ATOM 792 C CA . GLY A 1 95 ? -1.957 -7.598 -4.898 1 98.12 95 GLY A CA 1
ATOM 793 C C . GLY A 1 95 ? -2.84 -7.188 -3.736 1 98.12 95 GLY A C 1
ATOM 794 O O . GLY A 1 95 ? -3.795 -7.891 -3.395 1 98.12 95 GLY A O 1
ATOM 795 N N . GLU A 1 96 ? -2.543 -6.074 -3.139 1 97.38 96 GLU A N 1
ATOM 796 C CA . GLU A 1 96 ? -3.34 -5.551 -2.031 1 97.38 96 GLU A CA 1
ATOM 797 C C . GLU A 1 96 ? -4.781 -5.293 -2.461 1 97.38 96 GLU A C 1
ATOM 799 O O . GLU A 1 96 ? -5.715 -5.52 -1.687 1 97.38 96 GLU A O 1
ATOM 804 N N . ASP A 1 97 ? -4.949 -4.781 -3.686 1 97.06 97 ASP A N 1
ATOM 805 C CA . ASP A 1 97 ? -6.289 -4.555 -4.211 1 97.06 97 ASP A CA 1
ATOM 806 C C . ASP A 1 97 ? -7.082 -5.859 -4.285 1 97.06 97 ASP A C 1
ATOM 808 O O . ASP A 1 97 ? -8.258 -5.902 -3.908 1 97.06 97 ASP A O 1
ATOM 812 N N . LEU A 1 98 ? -6.469 -6.895 -4.77 1 97.31 98 LEU A N 1
ATOM 813 C CA . LEU A 1 98 ? -7.129 -8.195 -4.871 1 97.31 98 LEU A CA 1
ATOM 814 C C . LEU A 1 98 ? -7.547 -8.695 -3.494 1 97.31 98 LEU A C 1
ATOM 816 O O . LEU A 1 98 ? -8.68 -9.156 -3.316 1 97.31 98 LEU A O 1
ATOM 820 N N . ILE A 1 99 ? -6.645 -8.57 -2.547 1 96.31 99 ILE A N 1
ATOM 821 C CA . ILE A 1 99 ? -6.941 -9.016 -1.189 1 96.31 99 ILE A CA 1
ATOM 822 C C . ILE A 1 99 ? -8.117 -8.219 -0.63 1 96.31 99 ILE A C 1
ATOM 824 O O . ILE A 1 99 ? -9.07 -8.789 -0.097 1 96.31 99 ILE A O 1
ATOM 828 N N . ALA A 1 100 ? -8.07 -6.953 -0.816 1 94.69 100 ALA A N 1
ATOM 829 C CA . ALA A 1 100 ? -9.117 -6.086 -0.29 1 94.69 100 ALA A CA 1
ATOM 830 C C . ALA A 1 100 ? -10.477 -6.453 -0.885 1 94.69 100 ALA A C 1
ATOM 832 O O . ALA A 1 100 ? -11.477 -6.516 -0.169 1 94.69 100 ALA A O 1
ATOM 833 N N . HIS A 1 101 ? -10.516 -6.691 -2.16 1 96.19 101 HIS A N 1
ATOM 834 C CA . HIS A 1 101 ? -11.758 -7.023 -2.842 1 96.19 101 HIS A CA 1
ATOM 835 C C . HIS A 1 101 ? -12.281 -8.391 -2.406 1 96.19 101 HIS A C 1
ATOM 837 O O . HIS A 1 101 ? -13.469 -8.688 -2.566 1 96.19 101 HIS A O 1
ATOM 843 N N . SER A 1 102 ? -11.43 -9.195 -1.856 1 96.38 102 SER A N 1
ATOM 844 C CA . SER A 1 102 ? -11.812 -10.547 -1.491 1 96.38 102 SER A CA 1
ATOM 845 C C . SER A 1 102 ? -12.273 -10.625 -0.038 1 96.38 102 SER A C 1
ATOM 847 O O . SER A 1 102 ? -12.836 -11.633 0.392 1 96.38 102 SER A O 1
ATOM 849 N N . VAL A 1 103 ? -12.062 -9.586 0.73 1 93.31 103 VAL A N 1
ATOM 850 C CA . VAL A 1 103 ? -12.305 -9.555 2.17 1 93.31 103 VAL A CA 1
ATOM 851 C C . VAL A 1 103 ? -13.75 -9.945 2.463 1 93.31 103 VAL A C 1
ATOM 853 O O . VAL A 1 103 ? -14.016 -10.742 3.369 1 93.31 103 VAL A O 1
ATOM 856 N N . PRO A 1 104 ? -14.758 -9.406 1.676 1 93.69 104 PRO A N 1
ATOM 857 C CA . PRO A 1 104 ? -16.141 -9.82 1.948 1 93.69 104 PRO A CA 1
ATOM 858 C C . PRO A 1 104 ? -16.328 -11.328 1.889 1 93.69 104 PRO A C 1
ATOM 860 O O . PRO A 1 104 ? -17.109 -11.891 2.654 1 93.69 104 PRO A O 1
ATOM 863 N N . TRP A 1 105 ? -15.602 -11.977 1.028 1 94.56 105 TRP A N 1
ATOM 864 C CA . TRP A 1 105 ? -15.695 -13.43 0.911 1 94.56 105 TRP A CA 1
ATOM 865 C C . TRP A 1 105 ? -15.133 -14.109 2.152 1 94.56 105 TRP A C 1
ATOM 867 O O . TRP A 1 105 ? -15.75 -15.039 2.688 1 94.56 105 TRP A O 1
ATOM 877 N N . PHE A 1 106 ? -14.031 -13.633 2.652 1 90.44 106 PHE A N 1
ATOM 878 C CA . PHE A 1 106 ? -13.375 -14.219 3.818 1 90.44 106 PHE A CA 1
ATOM 879 C C . PHE A 1 106 ? -14.242 -14.047 5.062 1 90.44 106 PHE A C 1
ATOM 881 O O . PHE A 1 106 ? -14.234 -14.898 5.953 1 90.44 106 PHE A O 1
ATOM 888 N N . LYS A 1 107 ? -15.023 -13.008 5.137 1 91.06 107 LYS A N 1
ATOM 889 C CA . LYS A 1 107 ? -15.781 -12.664 6.336 1 91.06 107 LYS A CA 1
ATOM 890 C C . LYS A 1 107 ? -17.156 -13.328 6.324 1 91.06 107 LYS A C 1
ATOM 892 O O . LYS A 1 107 ? -17.812 -13.438 7.367 1 91.06 107 LYS A O 1
ATOM 897 N N . CYS A 1 108 ? -17.594 -13.688 5.109 1 93.81 108 CYS A N 1
ATOM 898 C CA . CYS A 1 108 ? -18.953 -14.211 4.973 1 93.81 108 CYS A CA 1
ATOM 899 C C . CYS A 1 108 ? -19.047 -15.633 5.512 1 93.81 108 CYS A C 1
ATOM 901 O O . CYS A 1 108 ? -18.219 -16.484 5.18 1 93.81 108 CYS A O 1
ATOM 903 N N . GLU A 1 109 ? -20.062 -15.891 6.32 1 92.56 109 GLU A N 1
ATOM 904 C CA . GLU A 1 109 ? -20.234 -17.203 6.926 1 92.56 109 GLU A CA 1
ATOM 905 C C . GLU A 1 109 ? -21.391 -17.969 6.262 1 92.56 109 GLU A C 1
ATOM 907 O O . GLU A 1 109 ? -21.469 -19.188 6.363 1 92.56 109 GLU A O 1
ATOM 912 N N . ASP A 1 110 ? -22.25 -17.234 5.648 1 94.44 110 ASP A N 1
ATOM 913 C CA . ASP A 1 110 ? -23.375 -17.844 4.941 1 94.44 110 ASP A CA 1
ATOM 914 C C . ASP A 1 110 ? -22.922 -18.469 3.621 1 94.44 110 ASP A C 1
ATOM 916 O O . ASP A 1 110 ? -22.453 -17.766 2.723 1 94.44 110 ASP A O 1
ATOM 920 N N . ALA A 1 111 ? -23.219 -19.75 3.521 1 93.06 111 ALA A N 1
ATOM 921 C CA . ALA A 1 111 ? -22.672 -20.516 2.402 1 93.06 111 ALA A CA 1
ATOM 922 C C . ALA A 1 111 ? -23.219 -20.016 1.073 1 93.06 111 ALA A C 1
ATOM 924 O O . ALA A 1 111 ? -22.484 -19.891 0.095 1 93.06 111 ALA A O 1
ATOM 925 N N . ALA A 1 112 ? -24.469 -19.828 1.02 1 94.19 112 ALA A N 1
ATOM 926 C CA . ALA A 1 112 ? -25.078 -19.375 -0.221 1 94.19 112 ALA A CA 1
ATOM 927 C C . ALA A 1 112 ? -24.578 -17.984 -0.595 1 94.19 112 ALA A C 1
ATOM 929 O O . ALA A 1 112 ? -24.234 -17.719 -1.752 1 94.19 112 ALA A O 1
ATOM 930 N N . ARG A 1 113 ? -24.609 -17.109 0.33 1 96 113 ARG A N 1
ATOM 931 C CA . ARG A 1 113 ? -24.125 -15.75 0.094 1 96 113 ARG A CA 1
ATOM 932 C C . ARG A 1 113 ? -22.641 -15.75 -0.246 1 96 113 ARG A C 1
ATOM 934 O O . ARG A 1 113 ? -22.188 -14.945 -1.064 1 96 113 ARG A O 1
ATOM 941 N N . LYS A 1 114 ? -21.906 -16.625 0.357 1 96.38 114 LYS A N 1
ATOM 942 C CA . LYS A 1 114 ? -20.469 -16.75 0.124 1 96.38 114 LYS A CA 1
ATOM 943 C C . LYS A 1 114 ? -20.188 -17.109 -1.329 1 96.38 114 LYS A C 1
ATOM 945 O O . LYS A 1 114 ? -19.266 -16.562 -1.941 1 96.38 114 LYS A O 1
ATOM 950 N N . LYS A 1 115 ? -20.891 -18 -1.908 1 96.25 115 LYS A N 1
ATOM 951 C CA . LYS A 1 115 ? -20.734 -18.391 -3.307 1 96.25 115 LYS A CA 1
ATOM 952 C C . LYS A 1 115 ? -21.016 -17.219 -4.238 1 96.25 115 LYS A C 1
ATOM 954 O O . LYS A 1 115 ? -20.297 -17.031 -5.227 1 96.25 115 LYS A O 1
ATOM 959 N N . GLU A 1 116 ? -22.016 -16.484 -3.893 1 97.44 116 GLU A N 1
ATOM 960 C CA . GLU A 1 116 ? -22.375 -15.32 -4.695 1 97.44 116 GLU A CA 1
ATOM 961 C C . GLU A 1 116 ? -21.281 -14.258 -4.645 1 97.44 116 GLU A C 1
ATOM 963 O O . GLU A 1 116 ? -20.953 -13.664 -5.668 1 97.44 116 GLU A O 1
ATOM 968 N N . ILE A 1 117 ? -20.75 -14.078 -3.52 1 97.44 117 ILE A N 1
ATOM 969 C CA . ILE A 1 117 ? -19.703 -13.086 -3.322 1 97.44 117 ILE A CA 1
ATOM 970 C C . ILE A 1 117 ? -18.453 -13.492 -4.102 1 97.44 117 ILE A C 1
ATOM 972 O O . ILE A 1 117 ? -17.812 -12.656 -4.734 1 97.44 117 ILE A O 1
ATOM 976 N N . LEU A 1 118 ? -18.172 -14.758 -4.035 1 97.19 118 LEU A N 1
ATOM 977 C CA . LEU A 1 118 ? -17 -15.25 -4.75 1 97.19 118 LEU A CA 1
ATOM 978 C C . LEU A 1 118 ? -17.156 -15.062 -6.254 1 97.19 118 LEU A C 1
ATOM 980 O O . LEU A 1 118 ? -16.219 -14.656 -6.938 1 97.19 118 LEU A O 1
ATOM 984 N N . ALA A 1 119 ? -18.344 -15.367 -6.734 1 97.38 119 ALA A N 1
ATOM 985 C CA . ALA A 1 119 ? -18.609 -15.219 -8.164 1 97.38 119 ALA A CA 1
ATOM 986 C C . ALA A 1 119 ? -18.469 -13.766 -8.602 1 97.38 119 ALA A C 1
ATOM 988 O O . ALA A 1 119 ? -17.938 -13.484 -9.672 1 97.38 119 ALA A O 1
ATOM 989 N N . GLU A 1 120 ? -18.969 -12.906 -7.801 1 97.62 120 GLU A N 1
ATOM 990 C CA . GLU A 1 120 ? -18.859 -11.477 -8.102 1 97.62 120 GLU A CA 1
ATOM 991 C C . GLU A 1 120 ? -17.406 -11.016 -8.078 1 97.62 120 GLU A C 1
ATOM 993 O O . GLU A 1 120 ? -16.969 -10.281 -8.961 1 97.62 120 GLU A O 1
ATOM 998 N N . PHE A 1 121 ? -16.703 -11.477 -7.062 1 98 121 PHE A N 1
ATOM 999 C CA . PHE A 1 121 ? -15.281 -11.164 -6.945 1 98 121 PHE A CA 1
ATOM 1000 C C . PHE A 1 121 ? -14.516 -11.672 -8.156 1 98 121 PHE A C 1
ATOM 1002 O O . PHE A 1 121 ? -13.695 -10.953 -8.727 1 98 121 PHE A O 1
ATOM 1009 N N . GLU A 1 122 ? -14.742 -12.859 -8.531 1 98 122 GLU A N 1
ATOM 1010 C CA . GLU A 1 122 ? -14.062 -13.492 -9.664 1 98 122 GLU A CA 1
ATOM 1011 C C . GLU A 1 122 ? -14.297 -12.719 -10.953 1 98 122 GLU A C 1
ATOM 1013 O O . GLU A 1 122 ? -13.352 -12.414 -11.688 1 98 122 GLU A O 1
ATOM 1018 N N . THR A 1 123 ? -15.562 -12.32 -11.219 1 97.62 123 THR A N 1
ATOM 1019 C CA . THR A 1 123 ? -15.945 -11.703 -12.484 1 97.62 123 THR A CA 1
ATOM 1020 C C . THR A 1 123 ? -15.508 -10.242 -12.523 1 97.62 123 THR A C 1
ATOM 1022 O O . THR A 1 123 ? -14.977 -9.773 -13.531 1 97.62 123 THR A O 1
ATOM 1025 N N . LYS A 1 124 ? -15.602 -9.594 -11.43 1 97.12 124 LYS A N 1
ATOM 1026 C CA . LYS A 1 124 ? -15.422 -8.148 -11.438 1 97.12 124 LYS A CA 1
ATOM 1027 C C . LYS A 1 124 ? -13.961 -7.773 -11.195 1 97.12 124 LYS A C 1
ATOM 1029 O O . LYS A 1 124 ? -13.484 -6.742 -11.688 1 97.12 124 LYS A O 1
ATOM 1034 N N . HIS A 1 125 ? -13.273 -8.609 -10.445 1 97.69 125 HIS A N 1
ATOM 1035 C CA . HIS A 1 125 ? -11.969 -8.172 -9.977 1 97.69 125 HIS A CA 1
ATOM 1036 C C . HIS A 1 125 ? -10.883 -9.18 -10.359 1 97.69 125 HIS A C 1
ATOM 1038 O O . HIS A 1 125 ? -9.883 -8.812 -10.984 1 97.69 125 HIS A O 1
ATOM 1044 N N . LEU A 1 126 ? -11.078 -10.43 -10.078 1 98.38 126 LEU A N 1
ATOM 1045 C CA . LEU A 1 126 ? -10.008 -11.422 -10.195 1 98.38 126 LEU A CA 1
ATOM 1046 C C . LEU A 1 126 ? -9.68 -11.695 -11.656 1 98.38 126 LEU A C 1
ATOM 1048 O O . LEU A 1 126 ? -8.523 -11.578 -12.062 1 98.38 126 LEU A O 1
ATOM 1052 N N . ALA A 1 127 ? -10.68 -12.062 -12.43 1 98.06 127 ALA A N 1
ATOM 1053 C CA . ALA A 1 127 ? -10.461 -12.453 -13.82 1 98.06 127 ALA A CA 1
ATOM 1054 C C . ALA A 1 127 ? -9.812 -11.32 -14.609 1 98.06 127 ALA A C 1
ATOM 1056 O O . ALA A 1 127 ? -8.797 -11.523 -15.289 1 98.06 127 ALA A O 1
ATOM 1057 N N . PRO A 1 128 ? -10.367 -10.102 -14.508 1 97.44 128 PRO A N 1
ATOM 1058 C CA . PRO A 1 128 ? -9.711 -9.008 -15.234 1 97.44 128 PRO A CA 1
ATOM 1059 C C . PRO A 1 128 ? -8.273 -8.781 -14.781 1 97.44 128 PRO A C 1
ATOM 1061 O O . PRO A 1 128 ? -7.398 -8.523 -15.617 1 97.44 128 PRO A O 1
ATOM 1064 N N . THR A 1 129 ? -8.008 -8.844 -13.5 1 98.31 129 THR A N 1
ATOM 1065 C CA . THR A 1 129 ? -6.664 -8.625 -12.984 1 98.31 129 THR A CA 1
ATOM 1066 C C . THR A 1 129 ? -5.711 -9.711 -13.469 1 98.31 129 THR A C 1
ATOM 1068 O O . THR A 1 129 ? -4.59 -9.422 -13.883 1 98.31 129 THR A O 1
ATOM 1071 N N . PHE A 1 130 ? -6.137 -10.984 -13.414 1 98.62 130 PHE A N 1
ATOM 1072 C CA . PHE A 1 130 ? -5.309 -12.094 -13.875 1 98.62 130 PHE A CA 1
ATOM 1073 C C . PHE A 1 130 ? -4.957 -11.93 -15.352 1 98.62 130 PHE A C 1
ATOM 1075 O O . PHE A 1 130 ? -3.834 -12.219 -15.758 1 98.62 130 PHE A O 1
ATOM 1082 N N . ARG A 1 131 ? -5.879 -11.461 -16.141 1 98.06 131 ARG A N 1
ATOM 1083 C CA . ARG A 1 131 ? -5.613 -11.227 -17.562 1 98.06 131 ARG A CA 1
ATOM 1084 C C . ARG A 1 131 ? -4.547 -10.148 -17.734 1 98.06 131 ARG A C 1
ATOM 1086 O O . ARG A 1 131 ? -3.676 -10.273 -18.609 1 98.06 131 ARG A O 1
ATOM 1093 N N . LEU A 1 132 ? -4.676 -9.117 -16.969 1 98 132 LEU A N 1
ATOM 1094 C CA . LEU A 1 132 ? -3.68 -8.055 -17.031 1 98 132 LEU A CA 1
ATOM 1095 C C . LEU A 1 132 ? -2.305 -8.578 -16.625 1 98 132 LEU A C 1
ATOM 1097 O O . LEU A 1 132 ? -1.298 -8.227 -17.25 1 98 132 LEU A O 1
ATOM 1101 N N . LEU A 1 133 ? -2.26 -9.367 -15.594 1 98.62 133 LEU A N 1
ATOM 1102 C CA . LEU A 1 133 ? -1.002 -9.961 -15.148 1 98.62 133 LEU A CA 1
ATOM 1103 C C . LEU A 1 133 ? -0.417 -10.875 -16.219 1 98.62 133 LEU A C 1
ATOM 1105 O O . LEU A 1 133 ? 0.795 -10.875 -16.453 1 98.62 133 LEU A O 1
ATOM 1109 N N . GLU A 1 134 ? -1.286 -11.633 -16.844 1 98.62 134 GLU A N 1
ATOM 1110 C CA . GLU A 1 134 ? -0.899 -12.469 -17.984 1 98.62 134 GLU A CA 1
ATOM 1111 C C . GLU A 1 134 ? -0.205 -11.641 -19.062 1 98.62 134 GLU A C 1
ATOM 1113 O O . GLU A 1 134 ? 0.843 -12.031 -19.578 1 98.62 134 GLU A O 1
ATOM 1118 N N . ASP A 1 135 ? -0.79 -10.516 -19.375 1 97.94 135 ASP A N 1
ATOM 1119 C CA . ASP A 1 135 ? -0.267 -9.633 -20.406 1 97.94 135 ASP A CA 1
ATOM 1120 C C . ASP A 1 135 ? 1.073 -9.031 -19.984 1 97.94 135 ASP A C 1
ATOM 1122 O O . ASP A 1 135 ? 1.959 -8.836 -20.828 1 97.94 135 ASP A O 1
ATOM 1126 N N . ILE A 1 136 ? 1.222 -8.695 -18.734 1 98.31 136 ILE A N 1
ATOM 1127 C CA . ILE A 1 136 ? 2.459 -8.117 -18.219 1 98.31 136 ILE A CA 1
ATOM 1128 C C . ILE A 1 136 ? 3.602 -9.117 -18.375 1 98.31 136 ILE A C 1
ATOM 1130 O O . ILE A 1 136 ? 4.695 -8.758 -18.812 1 98.31 136 ILE A O 1
ATOM 1134 N N . LEU A 1 137 ? 3.383 -10.344 -18.031 1 98.62 137 LEU A N 1
ATOM 1135 C CA . LEU A 1 137 ? 4.395 -11.383 -18.172 1 98.62 137 LEU A CA 1
ATOM 1136 C C . LEU A 1 137 ? 4.777 -11.578 -19.641 1 98.62 137 LEU A C 1
ATOM 1138 O O . LEU A 1 137 ? 5.961 -11.703 -19.953 1 98.62 137 LEU A O 1
ATOM 1142 N N . ALA A 1 138 ? 3.734 -11.609 -20.438 1 98.38 138 ALA A N 1
ATOM 1143 C CA . ALA A 1 138 ? 3.973 -11.773 -21.875 1 98.38 138 ALA A CA 1
ATOM 1144 C C . ALA A 1 138 ? 4.832 -10.633 -22.422 1 98.38 138 ALA A C 1
ATOM 1146 O O . ALA A 1 138 ? 5.773 -10.867 -23.188 1 98.38 138 ALA A O 1
ATOM 1147 N N . LYS A 1 139 ? 4.531 -9.453 -22.062 1 97.81 139 LYS A N 1
ATOM 1148 C CA . LYS A 1 139 ? 5.242 -8.266 -22.531 1 97.81 139 LYS A CA 1
ATOM 1149 C C . LYS A 1 139 ? 6.684 -8.25 -22.031 1 97.81 139 LYS A C 1
ATOM 1151 O O . LYS A 1 139 ? 7.602 -7.895 -22.766 1 97.81 139 LYS A O 1
ATOM 1156 N N . ASN A 1 140 ? 6.863 -8.531 -20.734 1 97.69 140 ASN A N 1
ATOM 1157 C CA . ASN A 1 140 ? 8.211 -8.547 -20.172 1 97.69 140 ASN A CA 1
ATOM 1158 C C . ASN A 1 140 ? 9.07 -9.633 -20.812 1 97.69 140 ASN A C 1
ATOM 1160 O O . ASN A 1 140 ? 10.242 -9.406 -21.109 1 97.69 140 ASN A O 1
ATOM 1164 N N . GLY A 1 141 ? 8.602 -10.883 -20.938 1 97.56 141 GLY A N 1
ATOM 1165 C CA . GLY A 1 141 ? 9.219 -11.945 -21.703 1 97.56 141 GLY A CA 1
ATOM 1166 C C . GLY A 1 141 ? 10.391 -12.594 -20.984 1 97.56 141 GLY A C 1
ATOM 1167 O O . GLY A 1 141 ? 11.094 -13.43 -21.562 1 97.56 141 GLY A O 1
ATOM 1168 N N . THR A 1 142 ? 10.695 -12.211 -19.75 1 97.62 142 THR A N 1
ATOM 1169 C CA . THR A 1 142 ? 11.859 -12.719 -19.047 1 97.62 142 THR A CA 1
ATOM 1170 C C . THR A 1 142 ? 11.469 -13.859 -18.109 1 97.62 142 THR A C 1
ATOM 1172 O O . THR A 1 142 ? 12.328 -14.547 -17.562 1 97.62 142 THR A O 1
ATOM 1175 N N . GLY A 1 143 ? 10.125 -14 -17.891 1 97.19 143 GLY A N 1
ATOM 1176 C CA . GLY A 1 143 ? 9.633 -14.969 -16.922 1 97.19 143 GLY A CA 1
ATOM 1177 C C . GLY A 1 143 ? 9.391 -14.375 -15.555 1 97.19 143 GLY A C 1
ATOM 1178 O O . GLY A 1 143 ? 8.883 -15.055 -14.656 1 97.19 143 GLY A O 1
ATOM 1179 N N . TYR A 1 144 ? 9.766 -13.102 -15.383 1 98.56 144 TYR A N 1
ATOM 1180 C CA . TYR A 1 144 ? 9.516 -12.352 -14.156 1 98.56 144 TYR A CA 1
ATOM 1181 C C . TYR A 1 144 ? 8.602 -11.156 -14.43 1 98.56 144 TYR A C 1
ATOM 1183 O O . TYR A 1 144 ? 8.445 -10.734 -15.578 1 98.56 144 TYR A O 1
ATOM 1191 N N . PHE A 1 145 ? 7.938 -10.68 -13.406 1 98.75 145 PHE A N 1
ATOM 1192 C CA . PHE A 1 145 ? 7.016 -9.562 -13.578 1 98.75 145 PHE A CA 1
ATOM 1193 C C . PHE A 1 145 ? 7.781 -8.266 -13.82 1 98.75 145 PHE A C 1
ATOM 1195 O O . PHE A 1 145 ? 7.328 -7.398 -14.562 1 98.75 145 PHE A O 1
ATOM 1202 N N . VAL A 1 146 ? 8.898 -8.133 -13.094 1 98.62 146 VAL A N 1
ATOM 1203 C CA . VAL A 1 146 ? 9.688 -6.91 -13.195 1 98.62 146 VAL A CA 1
ATOM 1204 C C . VAL A 1 146 ? 11.133 -7.254 -13.539 1 98.62 146 VAL A C 1
ATOM 1206 O O . VAL A 1 146 ? 11.789 -8.016 -12.82 1 98.62 146 VAL A O 1
ATOM 1209 N N . GLY A 1 147 ? 11.641 -6.672 -14.562 1 98.06 147 GLY A N 1
ATOM 1210 C CA . GLY A 1 147 ? 13.023 -6.887 -14.953 1 98.06 147 GLY A CA 1
ATOM 1211 C C . GLY A 1 147 ? 13.32 -8.328 -15.32 1 98.06 147 GLY A C 1
ATOM 1212 O O . GLY A 1 147 ? 12.508 -8.984 -15.977 1 98.06 147 GLY A O 1
ATOM 1213 N N . LYS A 1 148 ? 14.531 -8.781 -14.945 1 98.06 148 LYS A N 1
ATOM 1214 C CA . LYS A 1 148 ? 14.984 -10.086 -15.422 1 98.06 148 LYS A CA 1
ATOM 1215 C C . LYS A 1 148 ? 15.398 -10.984 -14.266 1 98.06 148 LYS A C 1
ATOM 1217 O O . LYS A 1 148 ? 16.047 -12.008 -14.469 1 98.06 148 LYS A O 1
ATOM 1222 N N . LYS A 1 149 ? 15.094 -10.578 -13.109 1 97.56 149 LYS A N 1
ATOM 1223 C CA . LYS A 1 149 ? 15.43 -11.398 -11.953 1 97.56 149 LYS A CA 1
ATOM 1224 C C . LYS A 1 149 ? 14.289 -11.398 -10.93 1 97.56 149 LYS A C 1
ATOM 1226 O O . LYS A 1 149 ? 13.391 -10.562 -11 1 97.56 149 LYS A O 1
ATOM 1231 N N . LEU A 1 150 ? 14.383 -12.32 -10 1 98.75 150 LEU A N 1
ATOM 1232 C CA . LEU A 1 150 ? 13.367 -12.484 -8.977 1 98.75 150 LEU A CA 1
ATOM 1233 C C . LEU A 1 150 ? 13.25 -11.242 -8.102 1 98.75 150 LEU A C 1
ATOM 1235 O O . LEU A 1 150 ? 14.266 -10.703 -7.656 1 98.75 150 LEU A O 1
ATOM 1239 N N . THR A 1 151 ? 12.07 -10.758 -7.914 1 98.88 151 THR A N 1
ATOM 1240 C CA . THR A 1 151 ? 11.797 -9.656 -6.992 1 98.88 151 THR A CA 1
ATOM 1241 C C . THR A 1 151 ? 10.688 -10.031 -6.02 1 98.88 151 THR A C 1
ATOM 1243 O O . THR A 1 151 ? 10.086 -11.102 -6.129 1 98.88 151 THR A O 1
ATOM 1246 N N . ALA A 1 152 ? 10.398 -9.172 -5.07 1 98.88 152 ALA A N 1
ATOM 1247 C CA . ALA A 1 152 ? 9.297 -9.359 -4.129 1 98.88 152 ALA A CA 1
ATOM 1248 C C . ALA A 1 152 ? 7.953 -9.383 -4.848 1 98.88 152 ALA A C 1
ATOM 1250 O O . ALA A 1 152 ? 7 -10.008 -4.383 1 98.88 152 ALA A O 1
ATOM 1251 N N . ALA A 1 153 ? 7.836 -8.664 -5.984 1 98.88 153 ALA A N 1
ATOM 1252 C CA . ALA A 1 153 ? 6.609 -8.703 -6.777 1 98.88 153 ALA A CA 1
ATOM 1253 C C . ALA A 1 153 ? 6.297 -10.117 -7.25 1 98.88 153 ALA A C 1
ATOM 1255 O O . ALA A 1 153 ? 5.145 -10.555 -7.211 1 98.88 153 ALA A O 1
ATOM 1256 N N . ASP A 1 154 ? 7.312 -10.828 -7.688 1 98.88 154 ASP A N 1
ATOM 1257 C CA . ASP A 1 154 ? 7.117 -12.203 -8.141 1 98.88 154 ASP A CA 1
ATOM 1258 C C . ASP A 1 154 ? 6.625 -13.094 -7.004 1 98.88 154 ASP A C 1
ATOM 1260 O O . ASP A 1 154 ? 5.699 -13.883 -7.184 1 98.88 154 ASP A O 1
ATOM 1264 N N . LEU A 1 155 ? 7.234 -12.953 -5.871 1 98.88 155 LEU A N 1
ATOM 1265 C CA . LEU A 1 155 ? 6.859 -13.789 -4.73 1 98.88 155 LEU A CA 1
ATOM 1266 C C . LEU A 1 155 ? 5.441 -13.469 -4.27 1 98.88 155 LEU A C 1
ATOM 1268 O O . LEU A 1 155 ? 4.691 -14.375 -3.898 1 98.88 155 LEU A O 1
ATOM 1272 N N . ASN A 1 156 ? 5.125 -12.203 -4.238 1 98.81 156 ASN A N 1
ATOM 1273 C CA . ASN A 1 156 ? 3.764 -11.828 -3.867 1 98.81 156 ASN A CA 1
ATOM 1274 C C . ASN A 1 156 ? 2.742 -12.344 -4.875 1 98.81 156 ASN A C 1
ATOM 1276 O O . ASN A 1 156 ? 1.656 -12.781 -4.496 1 98.81 156 ASN A O 1
ATOM 1280 N N . MET A 1 157 ? 3.096 -12.211 -6.16 1 98.69 157 MET A N 1
ATOM 1281 C CA . MET A 1 157 ? 2.182 -12.695 -7.188 1 98.69 157 MET A CA 1
ATOM 1282 C C . MET A 1 157 ? 2.031 -14.211 -7.113 1 98.69 157 MET A C 1
ATOM 1284 O O . MET A 1 157 ? 0.96 -14.75 -7.402 1 98.69 157 MET A O 1
ATOM 1288 N N . LEU A 1 158 ? 3.102 -14.914 -6.719 1 98.44 158 LEU A N 1
ATOM 1289 C CA . LEU A 1 158 ? 2.977 -16.344 -6.473 1 98.44 158 LEU A CA 1
ATOM 1290 C C . LEU A 1 158 ? 1.877 -16.625 -5.453 1 98.44 158 LEU A C 1
ATOM 1292 O O . LEU A 1 158 ? 1.054 -17.516 -5.652 1 98.44 158 LEU A O 1
ATOM 1296 N N . CYS A 1 159 ? 1.873 -15.883 -4.34 1 97.75 159 CYS A N 1
ATOM 1297 C CA . CYS A 1 159 ? 0.85 -16.031 -3.312 1 97.75 159 CYS A CA 1
ATOM 1298 C C . CYS A 1 159 ? -0.537 -15.75 -3.877 1 97.75 159 CYS A C 1
ATOM 1300 O O . CYS A 1 159 ? -1.48 -16.5 -3.627 1 97.75 159 CYS A O 1
ATOM 1302 N N . MET A 1 160 ? -0.68 -14.672 -4.703 1 97.62 160 MET A N 1
ATOM 1303 C CA . MET A 1 160 ? -1.969 -14.266 -5.258 1 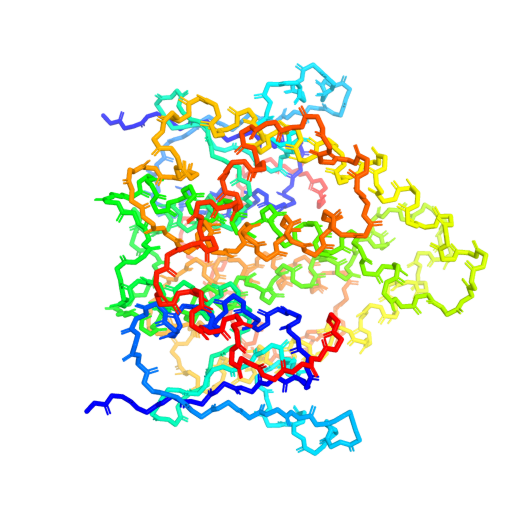97.62 160 MET A CA 1
ATOM 1304 C C . MET A 1 160 ? -2.492 -15.312 -6.238 1 97.62 160 MET A C 1
ATOM 1306 O O . MET A 1 160 ? -3.645 -15.734 -6.141 1 97.62 160 MET A O 1
ATOM 1310 N N . VAL A 1 161 ? -1.598 -15.656 -7.141 1 97.38 161 VAL A N 1
ATOM 1311 C CA . VAL A 1 161 ? -1.969 -16.625 -8.172 1 97.38 161 VAL A CA 1
ATOM 1312 C C . VAL A 1 161 ? -2.285 -17.969 -7.531 1 97.38 161 VAL A C 1
ATOM 1314 O O . VAL A 1 161 ? -3.236 -18.641 -7.93 1 97.38 161 VAL A O 1
ATOM 1317 N N . GLY A 1 162 ? -1.492 -18.359 -6.574 1 95.06 162 GLY A N 1
ATOM 1318 C CA . GLY A 1 162 ? -1.743 -19.609 -5.883 1 95.06 162 GLY A CA 1
ATOM 1319 C C . GLY A 1 162 ? -3.07 -19.625 -5.145 1 95.06 162 GLY A C 1
ATOM 1320 O O . GLY A 1 162 ? -3.879 -20.547 -5.34 1 95.06 162 GLY A O 1
ATOM 1321 N N . LEU A 1 163 ? -3.305 -18.672 -4.324 1 94.5 163 LEU A N 1
ATOM 1322 C CA . LEU A 1 163 ? -4.512 -18.609 -3.506 1 94.5 163 LEU A CA 1
ATOM 1323 C C . LEU A 1 163 ? -5.754 -18.469 -4.375 1 94.5 163 LEU A C 1
ATOM 1325 O O . LEU A 1 163 ? -6.648 -19.312 -4.332 1 94.5 163 LEU A O 1
ATOM 1329 N N . PHE A 1 164 ? -5.762 -17.469 -5.219 1 96.75 164 PHE A N 1
ATOM 1330 C CA . PHE A 1 164 ? -6.98 -17.141 -5.949 1 96.75 164 PHE A CA 1
ATOM 1331 C C . PHE A 1 164 ? -7.164 -18.078 -7.137 1 96.75 164 PHE A C 1
ATOM 1333 O O . PHE A 1 164 ? -8.289 -18.359 -7.555 1 96.75 164 PHE A O 1
ATOM 1340 N N . GLY A 1 165 ? -6.047 -18.578 -7.699 1 95.12 165 GLY A N 1
ATOM 1341 C CA . GLY A 1 165 ? -6.148 -19.609 -8.719 1 95.12 165 GLY A CA 1
ATOM 1342 C C . GLY A 1 165 ? -6.777 -20.891 -8.211 1 95.12 165 GLY A C 1
ATOM 1343 O O . GLY A 1 165 ? -7.473 -21.594 -8.953 1 95.12 165 GLY A O 1
ATOM 1344 N N . SER A 1 166 ? -6.504 -21.234 -6.969 1 94.38 166 SER A N 1
ATOM 1345 C CA . SER A 1 166 ? -7.094 -22.422 -6.355 1 94.38 166 SER A CA 1
ATOM 1346 C C . SER A 1 166 ? -8.57 -22.203 -6.047 1 94.38 166 SER A C 1
ATOM 1348 O O . SER A 1 166 ? -9.383 -23.125 -6.16 1 94.38 166 SER A O 1
ATOM 1350 N N . LEU A 1 167 ? -8.945 -20.984 -5.664 1 94.44 167 LEU A N 1
ATOM 1351 C CA . LEU A 1 167 ? -10.328 -20.656 -5.336 1 94.44 167 LEU A CA 1
ATOM 1352 C C . LEU A 1 167 ? -11.172 -20.547 -6.602 1 94.44 167 LEU A C 1
ATOM 1354 O O . LEU A 1 167 ? -12.367 -20.844 -6.586 1 94.44 167 LEU A O 1
ATOM 1358 N N . CYS A 1 168 ? -10.547 -20.078 -7.629 1 97.12 168 CYS A N 1
ATOM 1359 C CA . CYS A 1 168 ? -11.219 -19.844 -8.906 1 97.12 168 CYS A CA 1
ATOM 1360 C C . CYS A 1 168 ? -10.406 -20.422 -10.062 1 97.12 168 CYS A C 1
ATOM 1362 O O . CYS A 1 168 ? -9.914 -19.672 -10.906 1 97.12 168 CYS A O 1
ATOM 1364 N N . PRO A 1 169 ? -10.406 -21.688 -10.219 1 96.44 169 PRO A N 1
ATOM 1365 C CA . PRO A 1 169 ? -9.531 -22.328 -11.195 1 96.44 169 PRO A CA 1
ATOM 1366 C C . PRO A 1 169 ? -9.844 -21.906 -12.633 1 96.44 169 PRO A C 1
ATOM 1368 O O . PRO A 1 169 ? -8.945 -21.875 -13.477 1 96.44 169 PRO A O 1
ATOM 1371 N N . ASN A 1 170 ? -11.031 -21.547 -12.961 1 96 170 ASN A N 1
ATOM 1372 C CA . ASN A 1 170 ? -11.414 -21.156 -14.312 1 96 170 ASN A CA 1
ATOM 1373 C C . ASN A 1 170 ? -10.781 -19.828 -14.711 1 96 170 ASN A C 1
ATOM 1375 O O . ASN A 1 170 ? -10.547 -19.578 -15.898 1 96 170 ASN A O 1
ATOM 1379 N N . SER A 1 171 ? -10.477 -19.062 -13.719 1 97.06 171 SER A N 1
ATOM 1380 C CA . SER A 1 171 ? -9.961 -17.719 -13.977 1 97.06 171 SER A CA 1
ATOM 1381 C C . SER A 1 171 ? -8.5 -17.766 -14.406 1 97.06 171 SER A C 1
ATOM 1383 O O . SER A 1 171 ? -7.973 -16.781 -14.945 1 97.06 171 SER A O 1
ATOM 1385 N N . ILE A 1 172 ? -7.848 -18.906 -14.195 1 97.06 172 ILE A N 1
ATOM 1386 C CA . ILE A 1 172 ? -6.426 -18.969 -14.516 1 97.06 172 ILE A CA 1
ATOM 1387 C C . ILE A 1 172 ? -6.176 -20.062 -15.562 1 97.06 172 ILE A C 1
ATOM 1389 O O . ILE A 1 172 ? -5.098 -20.125 -16.156 1 97.06 172 ILE A O 1
ATOM 1393 N N . ALA A 1 173 ? -7.113 -20.906 -15.852 1 96.31 173 ALA A N 1
ATOM 1394 C CA . ALA A 1 173 ? -6.961 -22.141 -16.625 1 96.31 173 ALA A CA 1
ATOM 1395 C C . ALA A 1 173 ? -6.359 -21.844 -18 1 96.31 173 ALA A C 1
ATOM 1397 O O . ALA A 1 173 ? -5.508 -22.594 -18.484 1 96.31 173 ALA A O 1
ATOM 1398 N N . GLN A 1 174 ? -6.707 -20.719 -18.625 1 96.56 174 GLN A N 1
ATOM 1399 C CA . GLN A 1 174 ? -6.285 -20.469 -20 1 96.56 174 GLN A CA 1
ATOM 1400 C C . GLN A 1 174 ? -5.156 -19.438 -20.062 1 96.56 174 GLN A C 1
ATOM 1402 O O . GLN A 1 174 ? -4.793 -18.969 -21.141 1 96.56 174 GLN A O 1
ATOM 1407 N N . LEU A 1 175 ? -4.648 -19.156 -18.922 1 98.38 175 LEU A N 1
ATOM 1408 C CA . LEU A 1 175 ? -3.602 -18.141 -18.844 1 98.38 175 LEU A CA 1
ATOM 1409 C C . LEU A 1 175 ? -2.227 -18.781 -18.75 1 98.38 175 LEU A C 1
ATOM 1411 O O . LEU A 1 175 ? -1.708 -18.984 -17.641 1 98.38 175 LEU A O 1
ATOM 1415 N N . THR A 1 176 ? -1.631 -19.031 -19.875 1 98.12 176 THR A N 1
ATOM 1416 C CA . THR A 1 176 ? -0.437 -19.859 -20 1 98.12 176 THR A CA 1
ATOM 1417 C C . THR A 1 176 ? 0.753 -19.203 -19.297 1 98.12 176 THR A C 1
ATOM 1419 O O . THR A 1 176 ? 1.505 -19.859 -18.578 1 98.12 176 THR A O 1
ATOM 1422 N N . ASN A 1 177 ? 0.963 -17.891 -19.562 1 98.31 177 ASN A N 1
ATOM 1423 C CA . ASN A 1 177 ? 2.105 -17.203 -18.969 1 98.31 177 ASN A CA 1
ATOM 1424 C C . ASN A 1 177 ? 2.029 -17.203 -17.453 1 98.31 177 ASN A C 1
ATOM 1426 O O . ASN A 1 177 ? 3.045 -17.375 -16.766 1 98.31 177 ASN A O 1
ATOM 1430 N N . LEU A 1 178 ? 0.867 -17.016 -16.953 1 98.25 178 LEU A N 1
ATOM 1431 C CA . LEU A 1 178 ? 0.681 -16.984 -15.5 1 98.25 178 LEU A CA 1
ATOM 1432 C C . LEU A 1 178 ? 0.931 -18.359 -14.891 1 98.25 178 LEU A C 1
ATOM 1434 O O . LEU A 1 178 ? 1.558 -18.469 -13.836 1 98.25 178 LEU A O 1
ATOM 1438 N N . ASN A 1 179 ? 0.386 -19.375 -15.516 1 98.12 179 ASN A N 1
ATOM 1439 C CA . ASN A 1 179 ? 0.612 -20.734 -15.039 1 98.12 179 ASN A CA 1
ATOM 1440 C C . ASN A 1 179 ? 2.086 -21.125 -15.125 1 98.12 179 ASN A C 1
ATOM 1442 O O . ASN A 1 179 ? 2.625 -21.734 -14.195 1 98.12 179 ASN A O 1
ATOM 1446 N N . ASP A 1 180 ? 2.738 -20.797 -16.219 1 98.19 180 ASP A N 1
ATOM 1447 C CA . ASP A 1 180 ? 4.168 -21.047 -16.359 1 98.19 180 ASP A CA 1
ATOM 1448 C C . ASP A 1 180 ? 4.969 -20.312 -15.281 1 98.19 180 ASP A C 1
ATOM 1450 O O . ASP A 1 180 ? 5.93 -20.859 -14.734 1 98.19 180 ASP A O 1
ATOM 1454 N N . PHE A 1 181 ? 4.586 -19.094 -15.07 1 98.56 181 PHE A N 1
ATOM 1455 C CA . PHE A 1 181 ? 5.211 -18.297 -14.016 1 98.56 181 PHE A CA 1
ATOM 1456 C C . PHE A 1 181 ? 5.109 -19 -12.672 1 98.56 181 PHE A C 1
ATOM 1458 O O . PHE A 1 181 ? 6.113 -19.156 -11.977 1 98.56 181 PHE A O 1
ATOM 1465 N N . LYS A 1 182 ? 3.924 -19.391 -12.297 1 98.06 182 LYS A N 1
ATOM 1466 C CA . LYS A 1 182 ? 3.701 -20.078 -11.031 1 98.06 182 LYS A CA 1
ATOM 1467 C C . LYS A 1 182 ? 4.582 -21.328 -10.914 1 98.06 182 LYS A C 1
ATOM 1469 O O . LYS A 1 182 ? 5.246 -21.531 -9.898 1 98.06 182 LYS A O 1
ATOM 1474 N N . ASP A 1 183 ? 4.582 -22.109 -11.93 1 97.88 183 ASP A N 1
ATOM 1475 C CA . ASP A 1 183 ? 5.363 -23.344 -11.945 1 97.88 183 ASP A CA 1
ATOM 1476 C C . ASP A 1 183 ? 6.855 -23.047 -11.797 1 97.88 183 ASP A C 1
ATOM 1478 O O . ASP A 1 183 ? 7.555 -23.734 -11.047 1 97.88 183 ASP A O 1
ATOM 1482 N N . ARG A 1 184 ? 7.332 -22.094 -12.477 1 97.88 184 ARG A N 1
ATOM 1483 C CA . ARG A 1 184 ? 8.742 -21.719 -12.461 1 97.88 184 ARG A CA 1
ATOM 1484 C C . ARG A 1 184 ? 9.172 -21.281 -11.062 1 97.88 184 ARG A C 1
ATOM 1486 O O . ARG A 1 184 ? 10.195 -21.734 -10.547 1 97.88 184 ARG A O 1
ATOM 1493 N N . ILE A 1 185 ? 8.406 -20.359 -10.5 1 98.38 185 ILE A N 1
ATOM 1494 C CA . ILE A 1 185 ? 8.789 -19.797 -9.195 1 98.38 185 ILE A CA 1
ATOM 1495 C C . ILE A 1 185 ? 8.703 -20.891 -8.133 1 98.38 185 ILE A C 1
ATOM 1497 O O . ILE A 1 185 ? 9.547 -20.969 -7.234 1 98.38 185 ILE A O 1
ATOM 1501 N N . MET A 1 186 ? 7.715 -21.812 -8.234 1 97.75 186 MET A N 1
ATOM 1502 C CA . MET A 1 186 ? 7.527 -22.906 -7.277 1 97.75 186 MET A CA 1
ATOM 1503 C C . MET A 1 186 ? 8.703 -23.875 -7.312 1 97.75 186 MET A C 1
ATOM 1505 O O . MET A 1 186 ? 8.953 -24.594 -6.344 1 97.75 186 MET A O 1
ATOM 1509 N N . LYS A 1 187 ? 9.422 -23.875 -8.375 1 97.75 187 LYS A N 1
ATOM 1510 C CA . LYS A 1 187 ? 10.516 -24.828 -8.555 1 97.75 187 LYS A CA 1
ATOM 1511 C C . LYS A 1 187 ? 11.844 -24.25 -8.07 1 97.75 187 LYS A C 1
ATOM 1513 O O . LYS A 1 187 ? 12.844 -24.953 -7.973 1 97.75 187 LYS A O 1
ATOM 1518 N N . LEU A 1 188 ? 11.867 -22.922 -7.832 1 98.12 188 LEU A N 1
ATOM 1519 C CA . LEU A 1 188 ? 13.086 -22.375 -7.238 1 98.12 188 LEU A CA 1
ATOM 1520 C C . LEU A 1 188 ? 13.438 -23.109 -5.949 1 98.12 188 LEU A C 1
ATOM 1522 O O . LEU A 1 188 ? 12.586 -23.281 -5.078 1 98.12 188 LEU A O 1
ATOM 1526 N N . PRO A 1 189 ? 14.648 -23.531 -5.75 1 98.25 189 PRO A N 1
ATOM 1527 C CA . PRO A 1 189 ? 15.008 -24.469 -4.676 1 98.25 189 PRO A CA 1
ATOM 1528 C C . PRO A 1 189 ? 14.609 -23.953 -3.295 1 98.25 189 PRO A C 1
ATOM 1530 O O . PRO A 1 189 ? 14.023 -24.688 -2.5 1 98.25 189 PRO A O 1
ATOM 1533 N N . LYS A 1 190 ? 14.914 -22.75 -2.998 1 98.31 190 LYS A N 1
ATOM 1534 C CA . LYS A 1 190 ? 14.641 -22.203 -1.671 1 98.31 190 LYS A CA 1
ATOM 1535 C C . LYS A 1 190 ? 13.141 -22.016 -1.446 1 98.31 190 LYS A C 1
ATOM 1537 O O . LYS A 1 190 ? 12.648 -22.234 -0.338 1 98.31 190 LYS A O 1
ATOM 1542 N N . ILE A 1 191 ? 12.414 -21.641 -2.457 1 98.38 191 ILE A N 1
ATOM 1543 C CA . ILE A 1 191 ? 10.969 -21.484 -2.387 1 98.38 191 ILE A CA 1
ATOM 1544 C C . ILE A 1 191 ? 10.297 -22.844 -2.244 1 98.38 191 ILE A C 1
ATOM 1546 O O . ILE A 1 191 ? 9.422 -23.031 -1.394 1 98.38 191 ILE A O 1
ATOM 1550 N N . LYS A 1 192 ? 10.711 -23.734 -3.041 1 98.12 192 LYS A N 1
ATOM 1551 C CA . LYS A 1 192 ? 10.188 -25.094 -3 1 98.12 192 LYS A CA 1
ATOM 1552 C C . LYS A 1 192 ? 10.359 -25.703 -1.61 1 98.12 192 LYS A C 1
ATOM 1554 O O . LYS A 1 192 ? 9.422 -26.297 -1.073 1 98.12 192 LYS A O 1
ATOM 1559 N N . LYS A 1 193 ? 11.547 -25.562 -1.067 1 98.12 193 LYS A N 1
ATOM 1560 C CA . LYS A 1 193 ? 11.82 -26.094 0.266 1 98.12 193 LYS A CA 1
ATOM 1561 C C . LYS A 1 193 ? 10.859 -25.5 1.297 1 98.12 193 LYS A C 1
ATOM 1563 O O . LYS A 1 193 ? 10.305 -26.234 2.119 1 98.12 193 LYS A O 1
ATOM 1568 N N . TRP A 1 194 ? 10.641 -24.203 1.252 1 98.06 194 TRP A N 1
ATOM 1569 C CA . TRP A 1 194 ? 9.734 -23.562 2.195 1 98.06 194 TRP A CA 1
ATOM 1570 C C . TRP A 1 194 ? 8.32 -24.109 2.039 1 98.06 194 TRP A C 1
ATOM 1572 O O . TRP A 1 194 ? 7.68 -24.5 3.023 1 98.06 194 TRP A O 1
ATOM 1582 N N . VAL A 1 195 ? 7.84 -24.172 0.81 1 96.25 195 VAL A N 1
ATOM 1583 C CA . VAL A 1 195 ? 6.465 -24.562 0.53 1 96.25 195 VAL A CA 1
ATOM 1584 C C . VAL A 1 195 ? 6.234 -26 0.997 1 96.25 195 VAL A C 1
ATOM 1586 O O . VAL A 1 195 ? 5.164 -26.328 1.512 1 96.25 195 VAL A O 1
ATOM 1589 N N . GLU A 1 196 ? 7.266 -26.766 0.925 1 96.25 196 GLU A N 1
ATOM 1590 C CA . GLU A 1 196 ? 7.152 -28.172 1.272 1 96.25 196 GLU A CA 1
ATOM 1591 C C . GLU A 1 196 ? 7.219 -28.375 2.783 1 96.25 196 GLU A C 1
ATOM 1593 O O . GLU A 1 196 ? 6.672 -29.344 3.309 1 96.25 196 GLU A O 1
ATOM 1598 N N . THR A 1 197 ? 7.863 -27.453 3.475 1 96.25 197 THR A N 1
ATOM 1599 C CA . THR A 1 197 ? 8.156 -27.719 4.875 1 96.25 197 THR A CA 1
ATOM 1600 C C . THR A 1 197 ? 7.324 -26.828 5.785 1 96.25 197 THR A C 1
ATOM 1602 O O . THR A 1 197 ? 7.227 -27.062 6.992 1 96.25 197 THR A O 1
ATOM 1605 N N . ARG A 1 198 ? 6.75 -25.781 5.223 1 94.88 198 ARG A N 1
ATOM 1606 C CA . ARG A 1 198 ? 6.031 -24.812 6.059 1 94.88 198 ARG A CA 1
ATOM 1607 C C . ARG A 1 198 ? 4.836 -25.484 6.746 1 94.88 198 ARG A C 1
ATOM 1609 O O . ARG A 1 198 ? 4.328 -26.5 6.27 1 94.88 198 ARG A O 1
ATOM 1616 N N . PRO A 1 199 ? 4.422 -24.938 7.848 1 93.62 199 PRO A N 1
ATOM 1617 C CA . PRO A 1 199 ? 3.209 -25.438 8.484 1 93.62 199 PRO A CA 1
ATOM 1618 C C . PRO A 1 199 ? 2 -25.422 7.551 1 93.62 199 PRO A C 1
ATOM 1620 O O . PRO A 1 199 ? 1.839 -24.5 6.762 1 93.62 199 PRO A O 1
ATOM 1623 N N . LYS A 1 200 ? 1.23 -26.469 7.633 1 91.62 200 LYS A N 1
ATOM 1624 C CA . LYS A 1 200 ? -0.005 -26.547 6.855 1 91.62 200 LYS A CA 1
ATOM 1625 C C . LYS A 1 200 ? -1.135 -25.797 7.559 1 91.62 200 LYS A C 1
ATOM 1627 O O . LYS A 1 200 ? -1.538 -26.172 8.664 1 91.62 200 LYS A O 1
ATOM 1632 N N . THR A 1 201 ? -1.468 -24.688 6.977 1 89.19 201 THR A N 1
ATOM 1633 C CA . THR A 1 201 ? -2.521 -23.844 7.543 1 89.19 201 THR A CA 1
ATOM 1634 C C . THR A 1 201 ? -3.549 -23.484 6.477 1 89.19 201 THR A C 1
ATOM 1636 O O . THR A 1 201 ? -3.332 -23.719 5.289 1 89.19 201 THR A O 1
ATOM 1639 N N . ASP A 1 202 ? -4.75 -23.125 6.996 1 75.12 202 ASP A N 1
ATOM 1640 C CA . ASP A 1 202 ? -5.703 -22.516 6.066 1 75.12 202 ASP A CA 1
ATOM 1641 C C . ASP A 1 202 ? -5.145 -21.219 5.48 1 75.12 202 ASP A C 1
ATOM 1643 O O . ASP A 1 202 ? -4.113 -20.719 5.938 1 75.12 202 ASP A O 1
ATOM 1647 N N . PHE A 1 203 ? -5.871 -20.781 4.387 1 74 203 PHE A N 1
ATOM 1648 C CA . PHE A 1 203 ? -5.41 -19.531 3.785 1 74 203 PHE A CA 1
ATOM 1649 C C . PHE A 1 203 ? -5.48 -18.391 4.785 1 74 203 PHE A C 1
ATOM 1651 O O . PHE A 1 203 ? -6.199 -18.469 5.785 1 74 203 PHE A O 1
ATOM 1658 N N . MET B 1 1 ? 15.539 16.922 -18.875 1 83 1 MET B N 1
ATOM 1659 C CA . MET B 1 1 ? 14.719 16.797 -17.672 1 83 1 MET B CA 1
ATOM 1660 C C . MET B 1 1 ? 13.508 15.906 -17.938 1 83 1 MET B C 1
ATOM 1662 O O . MET B 1 1 ? 12.969 15.898 -19.047 1 83 1 MET B O 1
ATOM 1666 N N . SER B 1 2 ? 13.062 15.023 -16.969 1 90.62 2 SER B N 1
ATOM 1667 C CA . SER B 1 2 ? 11.945 14.109 -17.172 1 90.62 2 SER B CA 1
ATOM 1668 C C . SER B 1 2 ? 10.633 14.867 -17.344 1 90.62 2 SER B C 1
ATOM 1670 O O . SER B 1 2 ? 10.445 15.938 -16.766 1 90.62 2 SER B O 1
ATOM 1672 N N . SER B 1 3 ? 9.789 14.445 -18.188 1 97.12 3 SER B N 1
ATOM 1673 C CA . SER B 1 3 ? 8.43 14.953 -18.328 1 97.12 3 SER B CA 1
ATOM 1674 C C . SER B 1 3 ? 7.445 14.148 -17.484 1 97.12 3 SER B C 1
ATOM 1676 O O . SER B 1 3 ? 7.496 12.922 -17.469 1 97.12 3 SER B O 1
ATOM 1678 N N . TYR B 1 4 ? 6.59 14.883 -16.75 1 98.62 4 TYR B N 1
ATOM 1679 C CA . TYR B 1 4 ? 5.629 14.234 -15.867 1 98.62 4 TYR B CA 1
ATOM 1680 C C . TYR B 1 4 ? 4.203 14.609 -16.25 1 98.62 4 TYR B C 1
ATOM 1682 O O . TYR B 1 4 ? 3.906 15.781 -16.5 1 98.62 4 TYR B O 1
ATOM 1690 N N . LYS B 1 5 ? 3.307 13.609 -16.344 1 98.75 5 LYS B N 1
ATOM 1691 C CA . LYS B 1 5 ? 1.859 13.781 -16.391 1 98.75 5 LYS B CA 1
ATOM 1692 C C . LYS B 1 5 ? 1.166 12.984 -15.289 1 98.75 5 LYS B C 1
ATOM 1694 O O . LYS B 1 5 ? 1.456 11.805 -15.102 1 98.75 5 LYS B O 1
ATOM 1699 N N . LEU B 1 6 ? 0.346 13.648 -14.531 1 98.88 6 LEU B N 1
ATOM 1700 C CA . LEU B 1 6 ? -0.449 12.992 -13.5 1 98.88 6 LEU B CA 1
ATOM 1701 C C . LEU B 1 6 ? -1.918 12.93 -13.906 1 98.88 6 LEU B C 1
ATOM 1703 O O . LEU B 1 6 ? -2.555 13.961 -14.117 1 98.88 6 LEU B O 1
ATOM 1707 N N . TYR B 1 7 ? -2.4 11.727 -14.086 1 98.81 7 TYR B N 1
ATOM 1708 C CA . TYR B 1 7 ? -3.803 11.516 -14.43 1 98.81 7 TYR B CA 1
ATOM 1709 C C . TYR B 1 7 ? -4.625 11.211 -13.18 1 98.81 7 TYR B C 1
ATOM 1711 O O . TYR B 1 7 ? -4.309 10.281 -12.438 1 98.81 7 TYR B O 1
ATOM 1719 N N . TYR B 1 8 ? -5.652 11.938 -12.953 1 98.06 8 TYR B N 1
ATOM 1720 C CA . TYR B 1 8 ? -6.609 11.68 -11.883 1 98.06 8 TYR B CA 1
ATOM 1721 C C . TYR B 1 8 ? -7.922 12.398 -12.133 1 98.06 8 TYR B C 1
ATOM 1723 O O . TYR B 1 8 ? -8.031 13.195 -13.07 1 98.06 8 TYR B O 1
ATOM 1731 N N . PHE B 1 9 ? -8.938 12.039 -11.375 1 96.75 9 PHE B N 1
ATOM 1732 C CA . PHE B 1 9 ? -10.203 12.75 -11.477 1 96.75 9 PHE B CA 1
ATOM 1733 C C . PHE B 1 9 ? -10.047 14.195 -11.008 1 96.75 9 PHE B C 1
ATOM 1735 O O . PHE B 1 9 ? -9.07 14.531 -10.336 1 96.75 9 PHE B O 1
ATOM 1742 N N . ASP B 1 10 ? -11.008 14.992 -11.32 1 94.88 10 ASP B N 1
ATOM 1743 C CA . ASP B 1 10 ? -10.969 16.406 -10.984 1 94.88 10 ASP B CA 1
ATOM 1744 C C . ASP B 1 10 ? -11.367 16.641 -9.523 1 94.88 10 ASP B C 1
ATOM 1746 O O . ASP B 1 10 ? -12.32 17.375 -9.25 1 94.88 10 ASP B O 1
ATOM 1750 N N . PHE B 1 11 ? -10.641 16.109 -8.625 1 92.56 11 PHE B N 1
ATOM 1751 C CA . PHE B 1 11 ? -10.727 16.344 -7.188 1 92.56 11 PHE B CA 1
ATOM 1752 C C . PHE B 1 11 ? -9.422 15.984 -6.496 1 92.56 11 PHE B C 1
ATOM 1754 O O . PHE B 1 11 ? -8.453 15.578 -7.148 1 92.56 11 PHE B O 1
ATOM 1761 N N . MET B 1 12 ? -9.164 16.219 -5.277 1 93.25 12 MET B N 1
ATOM 1762 C CA . MET B 1 12 ? -7.914 16.016 -4.555 1 93.25 12 MET B CA 1
ATOM 1763 C C . MET B 1 12 ? -7.609 14.523 -4.402 1 93.25 12 MET B C 1
ATOM 1765 O O . MET B 1 12 ? -6.645 14.023 -4.977 1 93.25 12 MET B O 1
ATOM 1769 N N . GLY B 1 13 ? -8.555 13.742 -3.768 1 93 13 GLY B N 1
ATOM 1770 C CA . GLY B 1 13 ? -8.477 12.297 -3.586 1 93 13 GLY B CA 1
ATOM 1771 C C . GLY B 1 13 ? -7.062 11.797 -3.377 1 93 13 GLY B C 1
ATOM 1772 O O . GLY B 1 13 ? -6.258 12.453 -2.711 1 93 13 GLY B O 1
ATOM 1773 N N . ARG B 1 14 ? -6.742 10.695 -3.928 1 95.5 14 ARG B N 1
ATOM 1774 C CA . ARG B 1 14 ? -5.461 10.016 -3.756 1 95.5 14 ARG B CA 1
ATOM 1775 C C . ARG B 1 14 ? -4.348 10.758 -4.492 1 95.5 14 ARG B C 1
ATOM 1777 O O . ARG B 1 14 ? -3.164 10.492 -4.27 1 95.5 14 ARG B O 1
ATOM 1784 N N . ALA B 1 15 ? -4.672 11.703 -5.312 1 97.44 15 ALA B N 1
ATOM 1785 C CA . ALA B 1 15 ? -3.666 12.375 -6.133 1 97.44 15 ALA B CA 1
ATOM 1786 C C . ALA B 1 15 ? -3.1 13.594 -5.41 1 97.44 15 ALA B C 1
ATOM 1788 O O . ALA B 1 15 ? -2.062 14.133 -5.809 1 97.44 15 ALA B O 1
ATOM 1789 N N . GLU B 1 16 ? -3.799 14.07 -4.398 1 97.56 16 GLU B N 1
ATOM 1790 C CA . GLU B 1 16 ? -3.387 15.32 -3.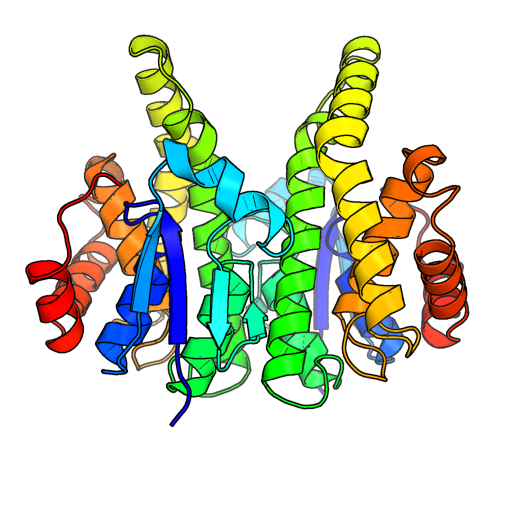764 1 97.56 16 GLU B CA 1
ATOM 1791 C C . GLU B 1 16 ? -1.984 15.203 -3.174 1 97.56 16 GLU B C 1
ATOM 1793 O O . GLU B 1 16 ? -1.175 16.125 -3.297 1 97.56 16 GLU B O 1
ATOM 1798 N N . ILE B 1 17 ? -1.724 14.094 -2.506 1 98.56 17 ILE B N 1
ATOM 1799 C CA . ILE B 1 17 ? -0.396 13.914 -1.931 1 98.56 17 ILE B CA 1
ATOM 1800 C C . ILE B 1 17 ? 0.656 13.953 -3.037 1 98.56 17 ILE B C 1
ATOM 1802 O O . ILE B 1 17 ? 1.763 14.453 -2.836 1 98.56 17 ILE B O 1
ATOM 1806 N N . ILE B 1 18 ? 0.382 13.414 -4.199 1 98.88 18 ILE B N 1
ATOM 1807 C CA . ILE B 1 18 ? 1.309 13.43 -5.324 1 98.88 18 ILE B CA 1
ATOM 1808 C C . ILE B 1 18 ? 1.529 14.859 -5.797 1 98.88 18 ILE B C 1
ATOM 1810 O O . ILE B 1 18 ? 2.664 15.273 -6.055 1 98.88 18 ILE B O 1
ATOM 1814 N N . ARG B 1 19 ? 0.478 15.648 -5.832 1 98.62 19 ARG B N 1
ATOM 1815 C CA . ARG B 1 19 ? 0.563 17.062 -6.207 1 98.62 19 ARG B CA 1
ATOM 1816 C C . ARG B 1 19 ? 1.372 17.844 -5.184 1 98.62 19 ARG B C 1
ATOM 1818 O O . ARG B 1 19 ? 2.148 18.734 -5.551 1 98.62 19 ARG B O 1
ATOM 1825 N N . LEU B 1 20 ? 1.197 17.531 -3.955 1 98.75 20 LEU B N 1
ATOM 1826 C CA . LEU B 1 20 ? 1.961 18.188 -2.895 1 98.75 20 LEU B CA 1
ATOM 1827 C C . LEU B 1 20 ? 3.449 17.875 -3.029 1 98.75 20 LEU B C 1
ATOM 1829 O O . LEU B 1 20 ? 4.293 18.734 -2.748 1 98.75 20 LEU B O 1
ATOM 1833 N N . ILE B 1 21 ? 3.777 16.641 -3.402 1 98.88 21 ILE B N 1
ATOM 1834 C CA . ILE B 1 21 ? 5.172 16.266 -3.611 1 98.88 21 ILE B CA 1
ATOM 1835 C C . ILE B 1 21 ? 5.766 17.109 -4.742 1 98.88 21 ILE B C 1
ATOM 1837 O O . ILE B 1 21 ? 6.879 17.625 -4.621 1 98.88 21 ILE B O 1
ATOM 1841 N N . PHE B 1 22 ? 5.055 17.266 -5.855 1 98.81 22 PHE B N 1
ATOM 1842 C CA . PHE B 1 22 ? 5.516 18.109 -6.961 1 98.81 22 PHE B CA 1
ATOM 1843 C C . PHE B 1 22 ? 5.703 19.547 -6.508 1 98.81 22 PHE B C 1
ATOM 1845 O O . PHE B 1 22 ? 6.68 20.203 -6.883 1 98.81 22 PHE B O 1
ATOM 1852 N N . ALA B 1 23 ? 4.766 20.031 -5.738 1 98.62 23 ALA B N 1
ATOM 1853 C CA . ALA B 1 23 ? 4.844 21.406 -5.227 1 98.62 23 ALA B CA 1
ATOM 1854 C C . ALA B 1 23 ? 6.086 21.594 -4.363 1 98.62 23 ALA B C 1
ATOM 1856 O O . ALA B 1 23 ? 6.836 22.547 -4.547 1 98.62 23 ALA B O 1
ATOM 1857 N N . GLN B 1 24 ? 6.301 20.656 -3.461 1 98.62 24 GLN B N 1
ATOM 1858 C CA . GLN B 1 24 ? 7.449 20.734 -2.566 1 98.62 24 GLN B CA 1
ATOM 1859 C C . GLN B 1 24 ? 8.758 20.672 -3.35 1 98.62 24 GLN B C 1
ATOM 1861 O O . GLN B 1 24 ? 9.727 21.344 -2.996 1 98.62 24 GLN B O 1
ATOM 1866 N N . ALA B 1 25 ? 8.766 19.844 -4.363 1 98.06 25 ALA B N 1
ATOM 1867 C CA . ALA B 1 25 ? 9.969 19.656 -5.168 1 98.06 25 ALA B CA 1
ATOM 1868 C C . ALA B 1 25 ? 10.141 20.781 -6.18 1 98.06 25 ALA B C 1
ATOM 1870 O O . ALA B 1 25 ? 11.211 20.938 -6.766 1 98.06 25 ALA B O 1
ATOM 1871 N N . GLU B 1 26 ? 9.094 21.562 -6.418 1 97.62 26 GLU B N 1
ATOM 1872 C CA . GLU B 1 26 ? 9.062 22.625 -7.43 1 97.62 26 GLU B CA 1
ATOM 1873 C C . GLU B 1 26 ? 9.414 22.078 -8.805 1 97.62 26 GLU B C 1
ATOM 1875 O O . GLU B 1 26 ? 10.258 22.641 -9.508 1 97.62 26 GLU B O 1
ATOM 1880 N N . ILE B 1 27 ? 8.828 20.984 -9.148 1 97.75 27 ILE B N 1
ATOM 1881 C CA . ILE B 1 27 ? 9 20.328 -10.438 1 97.75 27 ILE B CA 1
ATOM 1882 C C . ILE B 1 27 ? 7.711 20.453 -11.25 1 97.75 27 ILE B C 1
ATOM 1884 O O . ILE B 1 27 ? 6.629 20.125 -10.766 1 97.75 27 ILE B O 1
ATOM 1888 N N . PRO B 1 28 ? 7.848 21 -12.422 1 97.56 28 PRO B N 1
ATOM 1889 C CA . PRO B 1 28 ? 6.652 21.109 -13.258 1 97.56 28 PRO B CA 1
ATOM 1890 C C . PRO B 1 28 ? 6.117 19.766 -13.711 1 97.56 28 PRO B C 1
ATOM 1892 O O . PRO B 1 28 ? 6.891 18.828 -13.914 1 97.56 28 PRO B O 1
ATOM 1895 N N . TYR B 1 29 ? 4.84 19.688 -13.867 1 98.38 29 TYR B N 1
ATOM 1896 C CA . TYR B 1 29 ? 4.148 18.516 -14.398 1 98.38 29 TYR B CA 1
ATOM 1897 C C . TYR B 1 29 ? 2.814 18.906 -15.016 1 98.38 29 TYR B C 1
ATOM 1899 O O . TYR B 1 29 ? 2.299 20 -14.766 1 98.38 29 TYR B O 1
ATOM 1907 N N . GLU B 1 30 ? 2.299 18.062 -15.852 1 98.56 30 GLU B N 1
ATOM 1908 C CA . GLU B 1 30 ? 0.952 18.25 -16.375 1 98.56 30 GLU B CA 1
ATOM 1909 C C . GLU B 1 30 ? -0.088 17.547 -15.5 1 98.56 30 GLU B C 1
ATOM 1911 O O . GLU B 1 30 ? -0.046 16.328 -15.32 1 98.56 30 GLU B O 1
ATOM 1916 N N . ASP B 1 31 ? -0.936 18.297 -14.938 1 98.12 31 ASP B N 1
ATOM 1917 C CA . ASP B 1 31 ? -2.023 17.781 -14.109 1 98.12 31 ASP B CA 1
ATOM 1918 C C . ASP B 1 31 ? -3.264 17.5 -14.953 1 98.12 31 ASP B C 1
ATOM 1920 O O . ASP B 1 31 ? -4.113 18.375 -15.141 1 98.12 31 ASP B O 1
ATOM 1924 N N . VAL B 1 32 ? -3.416 16.281 -15.414 1 98.12 32 VAL B N 1
ATOM 1925 C CA . VAL B 1 32 ? -4.535 15.898 -16.266 1 98.12 32 VAL B CA 1
ATOM 1926 C C . VAL B 1 32 ? -5.734 15.516 -15.398 1 98.12 32 VAL B C 1
ATOM 1928 O O . VAL B 1 32 ? -5.781 14.414 -14.844 1 98.12 32 VAL B O 1
ATOM 1931 N N . ARG B 1 33 ? -6.637 16.344 -15.289 1 97.38 33 ARG B N 1
ATOM 1932 C CA . ARG B 1 33 ? -7.84 16.156 -14.477 1 97.38 33 ARG B CA 1
ATOM 1933 C C . ARG B 1 33 ? -8.992 15.625 -15.328 1 97.38 33 ARG B C 1
ATOM 1935 O O . ARG B 1 33 ? -9.57 16.375 -16.125 1 97.38 33 ARG B O 1
ATOM 1942 N N . ILE B 1 34 ? -9.336 14.43 -15.117 1 97.38 34 ILE B N 1
ATOM 1943 C CA . ILE B 1 34 ? -10.305 13.703 -15.938 1 97.38 34 ILE B CA 1
ATOM 1944 C C . ILE B 1 34 ? -11.703 13.859 -15.344 1 97.38 34 ILE B C 1
ATOM 1946 O O . ILE B 1 34 ? -11.914 13.594 -14.164 1 97.38 34 ILE B O 1
ATOM 1950 N N . GLN B 1 35 ? -12.594 14.273 -16.172 1 95.75 35 GLN B N 1
ATOM 1951 C CA . GLN B 1 35 ? -13.992 14.32 -15.742 1 95.75 35 GLN B CA 1
ATOM 1952 C C . GLN B 1 35 ? -14.617 12.922 -15.781 1 95.75 35 GLN B C 1
ATOM 1954 O O . GLN B 1 35 ? -14.203 12.07 -16.562 1 95.75 35 GLN B O 1
ATOM 1959 N N . ARG B 1 36 ? -15.602 12.703 -14.969 1 92.25 36 ARG B N 1
ATOM 1960 C CA . ARG B 1 36 ? -16.219 11.391 -14.82 1 92.25 36 ARG B CA 1
ATOM 1961 C C . ARG B 1 36 ? -16.734 10.883 -16.172 1 92.25 36 ARG B C 1
ATOM 1963 O O . ARG B 1 36 ? -16.609 9.688 -16.469 1 92.25 36 ARG B O 1
ATOM 1970 N N . GLU B 1 37 ? -17.281 11.719 -16.922 1 94.44 37 GLU B N 1
ATOM 1971 C CA . GLU B 1 37 ? -17.891 11.359 -18.188 1 94.44 37 GLU B CA 1
ATOM 1972 C C . GLU B 1 37 ? -16.828 10.922 -19.203 1 94.44 37 GLU B C 1
ATOM 1974 O O . GLU B 1 37 ? -17.125 10.219 -20.172 1 94.44 37 GLU B O 1
ATOM 1979 N N . GLU B 1 38 ? -15.586 11.297 -18.922 1 95.69 38 GLU B N 1
ATOM 1980 C CA . GLU B 1 38 ? -14.5 10.992 -19.859 1 95.69 38 GLU B CA 1
ATOM 1981 C C . GLU B 1 38 ? -13.766 9.719 -19.438 1 95.69 38 GLU B C 1
ATOM 1983 O O . GLU B 1 38 ? -12.938 9.203 -20.203 1 95.69 38 GLU B O 1
ATOM 1988 N N . TRP B 1 39 ? -14.062 9.242 -18.328 1 95.88 39 TRP B N 1
ATOM 1989 C CA . TRP B 1 39 ? -13.273 8.172 -17.719 1 95.88 39 TRP B CA 1
ATOM 1990 C C . TRP B 1 39 ? -13.258 6.941 -18.625 1 95.88 39 TRP B C 1
ATOM 1992 O O . TRP B 1 39 ? -12.211 6.32 -18.812 1 95.88 39 TRP B O 1
ATOM 2002 N N . ASP B 1 40 ? -14.352 6.559 -19.203 1 94.06 40 ASP B N 1
ATOM 2003 C CA . ASP B 1 40 ? -14.438 5.355 -20.016 1 94.06 40 ASP B CA 1
ATOM 2004 C C . ASP B 1 40 ? -13.438 5.41 -21.172 1 94.06 40 ASP B C 1
ATOM 2006 O O . ASP B 1 40 ? -12.891 4.383 -21.578 1 94.06 40 ASP B O 1
ATOM 2010 N N . ASN B 1 41 ? -13.195 6.59 -21.641 1 94.56 41 ASN B N 1
ATOM 2011 C CA . ASN B 1 41 ? -12.258 6.773 -22.75 1 94.56 41 ASN B CA 1
ATOM 2012 C C . ASN B 1 41 ? -10.812 6.609 -22.281 1 94.56 41 ASN B C 1
ATOM 2014 O O . ASN B 1 41 ? -9.945 6.199 -23.062 1 94.56 41 ASN B O 1
ATOM 2018 N N . TYR B 1 42 ? -10.547 6.949 -21.031 1 96.19 42 TYR B N 1
ATOM 2019 C CA . TYR B 1 42 ? -9.195 6.891 -20.484 1 96.19 42 TYR B CA 1
ATOM 2020 C C . TYR B 1 42 ? -8.906 5.516 -19.906 1 96.19 42 TYR B C 1
ATOM 2022 O O . TYR B 1 42 ? -7.754 5.066 -19.891 1 96.19 42 TYR B O 1
ATOM 2030 N N . LYS B 1 43 ? -9.938 4.883 -19.5 1 96.44 43 LYS B N 1
ATOM 2031 C CA . LYS B 1 43 ? -9.844 3.688 -18.672 1 96.44 43 LYS B CA 1
ATOM 2032 C C . LYS B 1 43 ? -9.062 2.584 -19.375 1 96.44 43 LYS B C 1
ATOM 2034 O O . LYS B 1 43 ? -8.234 1.906 -18.766 1 96.44 43 LYS B O 1
ATOM 2039 N N . GLN B 1 44 ? -9.266 2.449 -20.625 1 92.69 44 GLN B N 1
ATOM 2040 C CA . GLN B 1 44 ? -8.68 1.353 -21.391 1 92.69 44 GLN B CA 1
ATOM 2041 C C . GLN B 1 44 ? -7.172 1.527 -21.531 1 92.69 44 GLN B C 1
ATOM 2043 O O . GLN B 1 44 ? -6.441 0.548 -21.703 1 92.69 44 GLN B O 1
ATOM 2048 N N . ARG B 1 45 ? -6.734 2.758 -21.344 1 94.19 45 ARG B N 1
ATOM 2049 C CA . ARG B 1 45 ? -5.316 3.037 -21.547 1 94.19 45 ARG B CA 1
ATOM 2050 C C . ARG B 1 45 ? -4.559 3.039 -20.219 1 94.19 45 ARG B C 1
ATOM 2052 O O . ARG B 1 45 ? -3.326 3.006 -20.203 1 94.19 45 ARG B O 1
ATOM 2059 N N . MET B 1 46 ? -5.262 3.064 -19.156 1 97.56 46 MET B N 1
ATOM 2060 C CA . MET B 1 46 ? -4.625 3.145 -17.844 1 97.56 46 MET B CA 1
ATOM 2061 C C . MET B 1 46 ? -4.203 1.76 -17.359 1 97.56 46 MET B C 1
ATOM 2063 O O . MET B 1 46 ? -4.938 0.786 -17.547 1 97.56 46 MET B O 1
ATOM 2067 N N . PRO B 1 47 ? -2.996 1.758 -16.766 1 96.69 47 PRO B N 1
ATOM 2068 C CA . PRO B 1 47 ? -2.629 0.492 -16.141 1 96.69 47 PRO B CA 1
ATOM 2069 C C . PRO B 1 47 ? -3.652 0.039 -15.094 1 96.69 47 PRO B C 1
ATOM 2071 O O . PRO B 1 47 ? -4.145 0.855 -14.312 1 96.69 47 PRO B O 1
ATOM 2074 N N . PHE B 1 48 ? -4.07 -1.179 -15.18 1 97.25 48 PHE B N 1
ATOM 2075 C CA . PHE B 1 48 ? -4.992 -1.845 -14.273 1 97.25 48 PHE B CA 1
ATOM 2076 C C . PHE B 1 48 ? -6.332 -1.116 -14.227 1 97.25 48 PHE B C 1
ATOM 2078 O O . PHE B 1 48 ? -7.078 -1.235 -13.25 1 97.25 48 PHE B O 1
ATOM 2085 N N . LYS B 1 49 ? -6.547 -0.159 -15.148 1 96.75 49 LYS B N 1
ATOM 2086 C CA . LYS B 1 49 ? -7.828 0.506 -15.359 1 96.75 49 LYS B CA 1
ATOM 2087 C C . LYS B 1 49 ? -8.227 1.325 -14.141 1 96.75 49 LYS B C 1
ATOM 2089 O O . LYS B 1 49 ? -9.398 1.347 -13.758 1 96.75 49 LYS B O 1
ATOM 2094 N N . GLN B 1 50 ? -7.273 1.92 -13.508 1 96.75 50 GLN B N 1
ATOM 2095 C CA . GLN B 1 50 ? -7.512 2.717 -12.305 1 96.75 50 GLN B CA 1
ATOM 2096 C C . GLN B 1 50 ? -6.688 4 -12.328 1 96.75 50 GLN B C 1
ATOM 2098 O O . GLN B 1 50 ? -5.754 4.133 -13.117 1 96.75 50 GLN B O 1
ATOM 2103 N N . LEU B 1 51 ? -7.051 4.934 -11.539 1 97.56 51 LEU B N 1
ATOM 2104 C CA . LEU B 1 51 ? -6.344 6.176 -11.258 1 97.56 51 LEU B CA 1
ATOM 2105 C C . LEU B 1 51 ? -5.996 6.277 -9.773 1 97.56 51 LEU B C 1
ATOM 2107 O O . LEU B 1 51 ? -6.668 5.676 -8.93 1 97.56 51 LEU B O 1
ATOM 2111 N N . PRO B 1 52 ? -4.902 6.918 -9.438 1 98.5 52 PRO B N 1
ATOM 2112 C CA . PRO B 1 52 ? -4.043 7.797 -10.234 1 98.5 52 PRO B CA 1
ATOM 2113 C C . PRO B 1 52 ? -3.018 7.027 -11.062 1 98.5 52 PRO B C 1
ATOM 2115 O O . PRO B 1 52 ? -2.699 5.879 -10.742 1 98.5 52 PRO B O 1
ATOM 2118 N N . VAL B 1 53 ? -2.562 7.656 -12.133 1 98.88 53 VAL B N 1
ATOM 2119 C CA . VAL B 1 53 ? -1.469 7.164 -12.969 1 98.88 53 VAL B CA 1
ATOM 2120 C C . VAL B 1 53 ? -0.469 8.289 -13.227 1 98.88 53 VAL B C 1
ATOM 2122 O O . VAL B 1 53 ? -0.86 9.414 -13.539 1 98.88 53 VAL B O 1
ATOM 2125 N N . LEU B 1 54 ? 0.793 8.047 -13.023 1 98.94 54 LEU B N 1
ATOM 2126 C CA . LEU B 1 54 ? 1.88 8.953 -13.367 1 98.94 54 LEU B CA 1
ATOM 2127 C C . LEU B 1 54 ? 2.576 8.516 -14.648 1 98.94 54 LEU B C 1
ATOM 2129 O O . LEU B 1 54 ? 3.014 7.363 -14.758 1 98.94 54 LEU B O 1
ATOM 2133 N N . GLU B 1 55 ? 2.576 9.32 -15.625 1 98.81 55 GLU B N 1
ATOM 2134 C CA . GLU B 1 5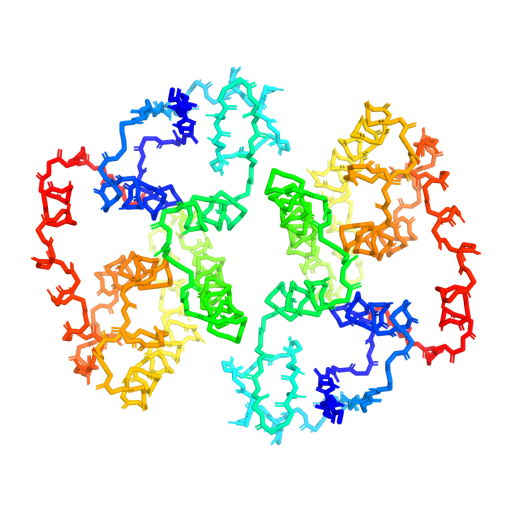5 ? 3.361 9.086 -16.828 1 98.81 55 GLU B CA 1
ATOM 2135 C C . GLU B 1 55 ? 4.707 9.797 -16.766 1 98.81 55 GLU B C 1
ATOM 2137 O O . GLU B 1 55 ? 4.762 11.016 -16.547 1 98.81 55 GLU B O 1
ATOM 2142 N N . VAL B 1 56 ? 5.797 9.086 -16.797 1 98.56 56 VAL B N 1
ATOM 2143 C CA . VAL B 1 56 ? 7.156 9.609 -16.797 1 98.56 56 VAL B CA 1
ATOM 2144 C C . VAL B 1 56 ? 7.84 9.305 -18.125 1 98.56 56 VAL B C 1
ATOM 2146 O O . VAL B 1 56 ? 8.164 8.148 -18.406 1 98.56 56 VAL B O 1
ATOM 2149 N N . ASP B 1 57 ? 8.117 10.297 -18.938 1 98.12 57 ASP B N 1
ATOM 2150 C CA . ASP B 1 57 ? 8.766 10.141 -20.234 1 98.12 57 ASP B CA 1
ATOM 2151 C C . ASP B 1 57 ? 8.078 9.062 -21.078 1 98.12 57 ASP B C 1
ATOM 2153 O O . ASP B 1 57 ? 8.75 8.203 -21.656 1 98.12 57 ASP B O 1
ATOM 2157 N N . GLY B 1 58 ? 6.793 9.031 -20.969 1 97.44 58 GLY B N 1
ATOM 2158 C CA . GLY B 1 58 ? 6 8.148 -21.812 1 97.44 58 GLY B CA 1
ATOM 2159 C C . GLY B 1 58 ? 5.691 6.816 -21.156 1 97.44 58 GLY B C 1
ATOM 2160 O O . GLY B 1 58 ? 4.91 6.027 -21.703 1 97.44 58 GLY B O 1
ATOM 2161 N N . LYS B 1 59 ? 6.27 6.508 -20.016 1 97.75 59 LYS B N 1
ATOM 2162 C CA . LYS B 1 59 ? 5.996 5.27 -19.297 1 97.75 59 LYS B CA 1
ATOM 2163 C C . LYS B 1 59 ? 5.02 5.508 -18.141 1 97.75 59 LYS B C 1
ATOM 2165 O O . LYS B 1 59 ? 5.102 6.527 -17.453 1 97.75 59 LYS B O 1
ATOM 2170 N N . MET B 1 60 ? 4.137 4.59 -17.875 1 98.62 60 MET B N 1
ATOM 2171 C CA . MET B 1 60 ? 3.062 4.801 -16.906 1 98.62 60 MET B CA 1
ATOM 2172 C C . MET B 1 60 ? 3.312 4 -15.633 1 98.62 60 MET B C 1
ATOM 2174 O O . MET B 1 60 ? 3.783 2.865 -15.688 1 98.62 60 MET B O 1
ATOM 2178 N N . LEU B 1 61 ? 3.012 4.609 -14.562 1 98.81 61 LEU B N 1
ATOM 2179 C CA . LEU B 1 61 ? 3.064 4.031 -13.227 1 98.81 61 LEU B CA 1
ATOM 2180 C C . LEU B 1 61 ? 1.752 4.258 -12.484 1 98.81 61 LEU B C 1
ATOM 2182 O O . LEU B 1 61 ? 1.309 5.398 -12.328 1 98.81 61 LEU B O 1
ATOM 2186 N N . SER B 1 62 ? 1.125 3.139 -12.055 1 98.69 62 SER B N 1
ATOM 2187 C CA . SER B 1 62 ? -0.123 3.242 -11.305 1 98.69 62 SER B CA 1
ATOM 2188 C C . SER B 1 62 ? 0.095 2.943 -9.82 1 98.69 62 SER B C 1
ATOM 2190 O O . SER B 1 62 ? 1.234 2.816 -9.375 1 98.69 62 SER B O 1
ATOM 2192 N N . GLN B 1 63 ? -1.014 2.895 -9.109 1 98.44 63 GLN B N 1
ATOM 2193 C CA . GLN B 1 63 ? -1.002 2.691 -7.668 1 98.44 63 GLN B CA 1
ATOM 2194 C C . GLN B 1 63 ? -0.418 3.902 -6.945 1 98.44 63 GLN B C 1
ATOM 2196 O O . GLN B 1 63 ? 0.768 4.207 -7.094 1 98.44 63 GLN B O 1
ATOM 2201 N N . SER B 1 64 ? -1.178 4.516 -6.117 1 98.38 64 SER B N 1
ATOM 2202 C CA . SER B 1 64 ? -0.824 5.789 -5.496 1 98.38 64 SER B CA 1
ATOM 2203 C C . SER B 1 64 ? 0.451 5.664 -4.668 1 98.38 64 SER B C 1
ATOM 2205 O O . SER B 1 64 ? 1.347 6.504 -4.77 1 98.38 64 SER B O 1
ATOM 2207 N N . VAL B 1 65 ? 0.6 4.562 -3.924 1 98.75 65 VAL B N 1
ATOM 2208 C CA . VAL B 1 65 ? 1.763 4.406 -3.057 1 98.75 65 VAL B CA 1
ATOM 2209 C C . VAL B 1 65 ? 3.023 4.254 -3.906 1 98.75 65 VAL B C 1
ATOM 2211 O O . VAL B 1 65 ? 4.078 4.785 -3.559 1 98.75 65 VAL B O 1
ATOM 2214 N N . ALA B 1 66 ? 2.928 3.518 -5.016 1 98.88 66 ALA B N 1
ATOM 2215 C CA . ALA B 1 66 ? 4.059 3.371 -5.922 1 98.88 66 ALA B CA 1
ATOM 2216 C C . ALA B 1 66 ? 4.484 4.723 -6.496 1 98.88 66 ALA B C 1
ATOM 2218 O O . ALA B 1 66 ? 5.672 5.039 -6.539 1 98.88 66 ALA B O 1
ATOM 2219 N N . ILE B 1 67 ? 3.506 5.512 -6.91 1 98.94 67 ILE B N 1
ATOM 2220 C CA . ILE B 1 67 ? 3.762 6.824 -7.488 1 98.94 67 ILE B CA 1
ATOM 2221 C C . ILE B 1 67 ? 4.41 7.73 -6.445 1 98.94 67 ILE B C 1
ATOM 2223 O O . ILE B 1 67 ? 5.422 8.383 -6.723 1 98.94 67 ILE B O 1
ATOM 2227 N N . ILE B 1 68 ? 3.832 7.711 -5.262 1 98.94 68 ILE B N 1
ATOM 2228 C CA . ILE B 1 68 ? 4.316 8.539 -4.168 1 98.94 68 ILE B CA 1
ATOM 2229 C C . ILE B 1 68 ? 5.777 8.203 -3.871 1 98.94 68 ILE B C 1
ATOM 2231 O O . ILE B 1 68 ? 6.629 9.094 -3.826 1 98.94 68 ILE B O 1
ATOM 2235 N N . LEU B 1 69 ? 6.062 6.945 -3.746 1 98.88 69 LEU B N 1
ATOM 2236 C CA . LEU B 1 69 ? 7.402 6.543 -3.328 1 98.88 69 LEU B CA 1
ATOM 2237 C C . LEU B 1 69 ? 8.406 6.758 -4.453 1 98.88 69 LEU B C 1
ATOM 2239 O O . LEU B 1 69 ? 9.57 7.086 -4.195 1 98.88 69 LEU B O 1
ATOM 2243 N N . TYR B 1 70 ? 7.988 6.578 -5.711 1 98.88 70 TYR B N 1
ATOM 2244 C CA . TYR B 1 70 ? 8.859 6.867 -6.848 1 98.88 70 TYR B CA 1
ATOM 2245 C C . TYR B 1 70 ? 9.312 8.32 -6.828 1 98.88 70 TYR B C 1
ATOM 2247 O O . TYR B 1 70 ? 10.516 8.602 -6.918 1 98.88 70 TYR B O 1
ATOM 2255 N N . LEU B 1 71 ? 8.414 9.266 -6.621 1 98.88 71 LEU B N 1
ATOM 2256 C CA . LEU B 1 71 ? 8.719 10.695 -6.629 1 98.88 71 LEU B CA 1
ATOM 2257 C C . LEU B 1 71 ? 9.438 11.102 -5.348 1 98.88 71 LEU B C 1
ATOM 2259 O O . LEU B 1 71 ? 10.367 11.914 -5.383 1 98.88 71 LEU B O 1
ATOM 2263 N N . ALA B 1 72 ? 8.945 10.539 -4.254 1 98.75 72 ALA B N 1
ATOM 2264 C CA . ALA B 1 72 ? 9.531 10.906 -2.965 1 98.75 72 ALA B CA 1
ATOM 2265 C C . ALA B 1 72 ? 11.016 10.539 -2.916 1 98.75 72 ALA B C 1
ATOM 2267 O O . ALA B 1 72 ? 11.828 11.281 -2.352 1 98.75 72 ALA B O 1
ATOM 2268 N N . LYS B 1 73 ? 11.352 9.359 -3.432 1 98.31 73 LYS B N 1
ATOM 2269 C CA . LYS B 1 73 ? 12.758 8.961 -3.504 1 98.31 73 LYS B CA 1
ATOM 2270 C C . LYS B 1 73 ? 13.555 9.922 -4.391 1 98.31 73 LYS B C 1
ATOM 2272 O O . LYS B 1 73 ? 14.648 10.352 -4.023 1 98.31 73 LYS B O 1
ATOM 2277 N N . LYS B 1 74 ? 13.008 10.242 -5.473 1 97.88 74 LYS B N 1
ATOM 2278 C CA . LYS B 1 74 ? 13.672 11.109 -6.438 1 97.88 74 LYS B CA 1
ATOM 2279 C C . LYS B 1 74 ? 13.914 12.5 -5.852 1 97.88 74 LYS B C 1
ATOM 2281 O O . LYS B 1 74 ? 14.93 13.125 -6.145 1 97.88 74 LYS B O 1
ATOM 2286 N N . PHE B 1 75 ? 13 12.945 -5.043 1 97.88 75 PHE B N 1
ATOM 2287 C CA . PHE B 1 75 ? 13.055 14.32 -4.578 1 97.88 75 PHE B CA 1
ATOM 2288 C C . PHE B 1 75 ? 13.477 14.383 -3.113 1 97.88 75 PHE B C 1
ATOM 2290 O O . PHE B 1 75 ? 13.258 15.391 -2.441 1 97.88 75 PHE B O 1
ATOM 2297 N N . ASP B 1 76 ? 13.969 13.273 -2.561 1 97.62 76 ASP B N 1
ATOM 2298 C CA . ASP B 1 76 ? 14.594 13.172 -1.246 1 97.62 76 ASP B CA 1
ATOM 2299 C C . ASP B 1 76 ? 13.594 13.477 -0.134 1 97.62 76 ASP B C 1
ATOM 2301 O O . ASP B 1 76 ? 13.852 14.32 0.728 1 97.62 76 ASP B O 1
ATOM 2305 N N . LEU B 1 77 ? 12.5 12.766 -0.168 1 98.75 77 LEU B N 1
ATOM 2306 C CA . LEU B 1 77 ? 11.438 12.898 0.826 1 98.75 77 LEU B CA 1
ATOM 2307 C C . LEU B 1 77 ? 11.156 11.555 1.493 1 98.75 77 LEU B C 1
ATOM 2309 O O . LEU B 1 77 ? 10.008 11.242 1.812 1 98.75 77 LEU B O 1
ATOM 2313 N N . VAL B 1 78 ? 12.164 10.688 1.676 1 98.44 78 VAL B N 1
ATOM 2314 C CA . VAL B 1 78 ? 11.891 9.328 2.129 1 98.44 78 VAL B CA 1
ATOM 2315 C C . VAL B 1 78 ? 12.656 9.055 3.422 1 98.44 78 VAL B C 1
ATOM 2317 O O . VAL B 1 78 ? 12.727 7.906 3.873 1 98.44 78 VAL B O 1
ATOM 2320 N N . GLY B 1 79 ? 13.258 10.023 4.07 1 97.94 79 GLY B N 1
ATOM 2321 C CA . GLY B 1 79 ? 14.023 9.836 5.293 1 97.94 79 GLY B CA 1
ATOM 2322 C C . GLY B 1 79 ? 15.508 9.656 5.047 1 97.94 79 GLY B C 1
ATOM 2323 O O . GLY B 1 79 ? 15.969 9.734 3.906 1 97.94 79 GLY B O 1
ATOM 2324 N N . GLU B 1 80 ? 16.312 9.367 6.105 1 97.88 80 GLU B N 1
ATOM 2325 C CA . GLU B 1 80 ? 17.766 9.461 6.02 1 97.88 80 GLU B CA 1
ATOM 2326 C C . GLU B 1 80 ? 18.406 8.078 5.984 1 97.88 80 GLU B C 1
ATOM 2328 O O . GLU B 1 80 ? 19.609 7.953 5.762 1 97.88 80 GLU B O 1
ATOM 2333 N N . ASN B 1 81 ? 17.703 7.074 6.262 1 98 81 ASN B N 1
ATOM 2334 C CA . ASN B 1 81 ? 18.219 5.711 6.262 1 98 81 ASN B CA 1
ATOM 2335 C C . ASN B 1 81 ? 17.125 4.695 5.953 1 98 81 ASN B C 1
ATOM 2337 O O . ASN B 1 81 ? 15.953 5.066 5.777 1 98 81 ASN B O 1
ATOM 2341 N N . ASP B 1 82 ? 17.422 3.443 5.922 1 97.44 82 ASP B N 1
ATOM 2342 C CA . ASP B 1 82 ? 16.516 2.389 5.484 1 97.44 82 ASP B CA 1
ATOM 2343 C C . ASP B 1 82 ? 15.344 2.234 6.453 1 97.44 82 ASP B C 1
ATOM 2345 O O . ASP B 1 82 ? 14.227 1.936 6.039 1 97.44 82 ASP B O 1
ATOM 2349 N N . TRP B 1 83 ? 15.633 2.373 7.711 1 98.44 83 TRP B N 1
ATOM 2350 C CA . TRP B 1 83 ? 14.562 2.219 8.688 1 98.44 83 TRP B CA 1
ATOM 2351 C C . TRP B 1 83 ? 13.57 3.367 8.594 1 98.44 83 TRP B C 1
ATOM 2353 O O . TRP B 1 83 ? 12.352 3.148 8.641 1 98.44 83 TRP B O 1
ATOM 2363 N N . GLU B 1 84 ? 14.062 4.594 8.461 1 98.75 84 GLU B N 1
ATOM 2364 C CA . GLU B 1 84 ? 13.172 5.734 8.281 1 98.75 84 GLU B CA 1
ATOM 2365 C C . GLU B 1 84 ? 12.336 5.586 7.008 1 98.75 84 GLU B C 1
ATOM 2367 O O . GLU B 1 84 ? 11.148 5.91 6.996 1 98.75 84 GLU B O 1
ATOM 2372 N N . PHE B 1 85 ? 13 5.09 5.988 1 98.75 85 PHE B N 1
ATOM 2373 C CA . PHE B 1 85 ? 12.273 4.836 4.75 1 98.75 85 PHE B CA 1
ATOM 2374 C C . PHE B 1 85 ? 11.141 3.842 4.984 1 98.75 85 PHE B C 1
ATOM 2376 O O . PHE B 1 85 ? 10.016 4.047 4.512 1 98.75 85 PHE B O 1
ATOM 2383 N N . ALA B 1 86 ? 11.383 2.795 5.723 1 98.81 86 ALA B N 1
ATOM 2384 C CA . ALA B 1 86 ? 10.367 1.796 6.047 1 98.81 86 ALA B CA 1
ATOM 2385 C C . ALA B 1 86 ? 9.219 2.418 6.84 1 98.81 86 ALA B C 1
ATOM 2387 O O . ALA B 1 86 ? 8.055 2.102 6.605 1 98.81 86 ALA B O 1
ATOM 2388 N N . LYS B 1 87 ? 9.562 3.285 7.707 1 98.88 87 LYS B N 1
ATOM 2389 C CA . LYS B 1 87 ? 8.555 3.951 8.523 1 98.88 87 LYS B CA 1
ATOM 2390 C C . LYS B 1 87 ? 7.699 4.895 7.68 1 98.88 87 LYS B C 1
ATOM 2392 O O . LYS B 1 87 ? 6.508 5.059 7.941 1 98.88 87 LYS B O 1
ATOM 2397 N N . VAL B 1 88 ? 8.32 5.523 6.711 1 98.94 88 VAL B N 1
ATOM 2398 C CA . VAL B 1 88 ? 7.562 6.34 5.77 1 98.94 88 VAL B CA 1
ATOM 2399 C C . VAL B 1 88 ? 6.516 5.477 5.066 1 98.94 88 VAL B C 1
ATOM 2401 O O . VAL B 1 88 ? 5.34 5.844 5.004 1 98.94 88 VAL B O 1
ATOM 2404 N N . ILE B 1 89 ? 6.906 4.332 4.609 1 98.94 89 ILE B N 1
ATOM 2405 C CA . ILE B 1 89 ? 6 3.434 3.898 1 98.94 89 ILE B CA 1
ATOM 2406 C C . ILE B 1 89 ? 4.91 2.939 4.848 1 98.94 89 ILE B C 1
ATOM 2408 O O . ILE B 1 89 ? 3.744 2.838 4.465 1 98.94 89 ILE B O 1
ATOM 2412 N N . GLU B 1 90 ? 5.297 2.656 6.059 1 98.88 90 GLU B N 1
ATOM 2413 C CA . GLU B 1 90 ? 4.34 2.23 7.074 1 98.88 90 GLU B CA 1
ATOM 2414 C C . GLU B 1 90 ? 3.217 3.25 7.234 1 98.88 90 GLU B C 1
ATOM 2416 O O . GLU B 1 90 ? 2.037 2.889 7.219 1 98.88 90 GLU B O 1
ATOM 2421 N N . LEU B 1 91 ? 3.576 4.48 7.344 1 98.88 91 LEU B N 1
ATOM 2422 C CA . LEU B 1 91 ? 2.596 5.535 7.578 1 98.88 91 LEU B CA 1
ATOM 2423 C C . LEU B 1 91 ? 1.741 5.77 6.34 1 98.88 91 LEU B C 1
ATOM 2425 O O . LEU B 1 91 ? 0.561 6.109 6.445 1 98.88 91 LEU B O 1
ATOM 2429 N N . LEU B 1 92 ? 2.375 5.605 5.141 1 98.81 92 LEU B N 1
ATOM 2430 C CA . LEU B 1 92 ? 1.555 5.645 3.934 1 98.81 92 LEU B CA 1
ATOM 2431 C C . LEU B 1 92 ? 0.492 4.551 3.965 1 98.81 92 LEU B C 1
ATOM 2433 O O . LEU B 1 92 ? -0.652 4.781 3.568 1 98.81 92 LEU B O 1
ATOM 2437 N N . GLY B 1 93 ? 0.896 3.381 4.426 1 98.5 93 GLY B N 1
ATOM 2438 C CA . GLY B 1 93 ? -0.053 2.291 4.578 1 98.5 93 GLY B CA 1
ATOM 2439 C C . GLY B 1 93 ? -1.182 2.609 5.539 1 98.5 93 GLY B C 1
ATOM 2440 O O . GLY B 1 93 ? -2.336 2.258 5.289 1 98.5 93 GLY B O 1
ATOM 2441 N N . VAL B 1 94 ? -0.905 3.264 6.605 1 98.44 94 VAL B N 1
ATOM 2442 C CA . VAL B 1 94 ? -1.907 3.689 7.578 1 98.44 94 VAL B CA 1
ATOM 2443 C C . VAL B 1 94 ? -2.904 4.637 6.914 1 98.44 94 VAL B C 1
ATOM 2445 O O . VAL B 1 94 ? -4.113 4.539 7.145 1 98.44 94 VAL B O 1
ATOM 2448 N N . GLY B 1 95 ? -2.352 5.539 6.137 1 98.06 95 GLY B N 1
ATOM 2449 C CA . GLY B 1 95 ? -3.229 6.422 5.383 1 98.06 95 GLY B CA 1
ATOM 2450 C C . GLY B 1 95 ? -4.164 5.676 4.449 1 98.06 95 GLY B C 1
ATOM 2451 O O . GLY B 1 95 ? -5.355 5.984 4.375 1 98.06 95 GLY B O 1
ATOM 2452 N N . GLU B 1 96 ? -3.643 4.703 3.754 1 97.31 96 GLU B N 1
ATOM 2453 C CA . GLU B 1 96 ? -4.449 3.887 2.85 1 97.31 96 GLU B CA 1
ATOM 2454 C C . GLU B 1 96 ? -5.562 3.164 3.604 1 97.31 96 GLU B C 1
ATOM 2456 O O . GLU B 1 96 ? -6.672 3.018 3.09 1 97.31 96 GLU B O 1
ATOM 2461 N N . ASP B 1 97 ? -5.234 2.684 4.812 1 97.06 97 ASP B N 1
ATOM 2462 C CA . ASP B 1 97 ? -6.246 2.025 5.637 1 97.06 97 ASP B CA 1
ATOM 2463 C C . ASP B 1 97 ? -7.398 2.973 5.957 1 97.06 97 ASP B C 1
ATOM 2465 O O . ASP B 1 97 ? -8.562 2.586 5.883 1 97.06 97 ASP B O 1
ATOM 2469 N N . LEU B 1 98 ? -7.09 4.18 6.312 1 97.25 98 LEU B N 1
ATOM 2470 C CA . LEU B 1 98 ? -8.117 5.168 6.633 1 97.25 98 LEU B CA 1
ATOM 2471 C C . LEU B 1 98 ? -9.008 5.434 5.426 1 97.25 98 LEU B C 1
ATOM 2473 O O . LEU B 1 98 ? -10.234 5.465 5.547 1 97.25 98 LEU B O 1
ATOM 2477 N N . ILE B 1 99 ? -8.367 5.598 4.277 1 96.31 99 ILE B N 1
ATOM 2478 C CA . ILE B 1 99 ? -9.125 5.848 3.055 1 96.31 99 ILE B CA 1
ATOM 2479 C C . ILE B 1 99 ? -10.047 4.664 2.764 1 96.31 99 ILE B C 1
ATOM 2481 O O . ILE B 1 99 ? -11.234 4.848 2.502 1 96.31 99 ILE B O 1
ATOM 2485 N N . ALA B 1 100 ? -9.516 3.502 2.881 1 94.69 100 ALA B N 1
ATOM 2486 C CA . ALA B 1 100 ? -10.297 2.303 2.59 1 94.69 100 ALA B CA 1
ATOM 2487 C C . ALA B 1 100 ? -11.508 2.199 3.512 1 94.69 100 ALA B C 1
ATOM 2489 O O . ALA B 1 100 ? -12.609 1.875 3.064 1 94.69 100 ALA B O 1
ATOM 2490 N N . HIS B 1 101 ? -11.32 2.473 4.766 1 96.19 101 HIS B N 1
ATOM 2491 C CA . HIS B 1 101 ? -12.398 2.381 5.746 1 96.19 101 HIS B CA 1
ATOM 2492 C C . HIS B 1 101 ? -13.453 3.461 5.508 1 96.19 101 HIS B C 1
ATOM 2494 O O . HIS B 1 101 ? -14.586 3.336 5.965 1 96.19 101 HIS B O 1
ATOM 2500 N N . SER B 1 102 ? -13.094 4.477 4.805 1 96.31 102 SER B N 1
ATOM 2501 C CA . SER B 1 102 ? -14 5.598 4.602 1 96.31 102 SER B CA 1
ATOM 2502 C C . SER B 1 102 ? -14.797 5.438 3.311 1 96.31 102 SER B C 1
ATOM 2504 O O . SER B 1 102 ? -15.766 6.164 3.076 1 96.31 102 SER B O 1
ATOM 2506 N N . VAL B 1 103 ? -14.43 4.512 2.469 1 93.31 103 VAL B N 1
ATOM 2507 C CA . VAL B 1 103 ? -14.984 4.34 1.129 1 93.31 103 VAL B CA 1
ATOM 2508 C C . VAL B 1 103 ? -16.5 4.188 1.213 1 93.31 103 VAL B C 1
ATOM 2510 O O . VAL B 1 103 ? -17.234 4.797 0.432 1 93.31 103 VAL B O 1
ATOM 2513 N N .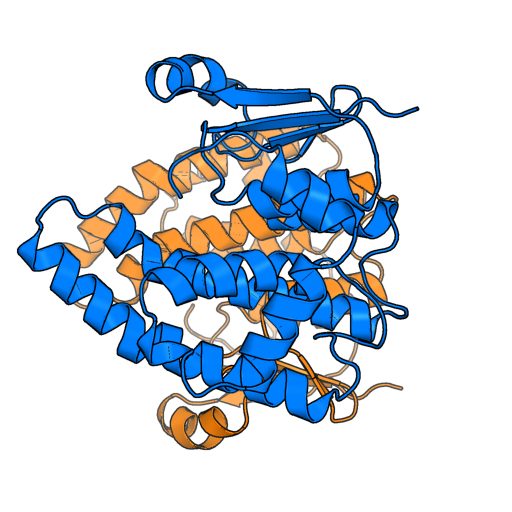 PRO B 1 104 ? -17.047 3.369 2.201 1 93.62 104 PRO B N 1
ATOM 2514 C CA . PRO B 1 104 ? -18.5 3.26 2.291 1 93.62 104 PRO B CA 1
ATOM 2515 C C . PRO B 1 104 ? -19.188 4.613 2.463 1 93.62 104 PRO B C 1
ATOM 2517 O O . PRO B 1 104 ? -20.281 4.828 1.937 1 93.62 104 PRO B O 1
ATOM 2520 N N . TRP B 1 105 ? -18.547 5.508 3.148 1 94.5 105 TRP B N 1
ATOM 2521 C CA . TRP B 1 105 ? -19.109 6.84 3.348 1 94.5 105 TRP B CA 1
ATOM 2522 C C . TRP B 1 105 ? -19.141 7.617 2.037 1 94.5 105 TRP B C 1
ATOM 2524 O O . TRP B 1 105 ? -20.141 8.25 1.708 1 94.5 105 TRP B O 1
ATOM 2534 N N . PHE B 1 106 ? -18.078 7.539 1.268 1 90.38 106 PHE B N 1
ATOM 2535 C CA . PHE B 1 106 ? -17.984 8.266 0.006 1 90.38 106 PHE B CA 1
ATOM 2536 C C . PHE B 1 106 ? -19 7.746 -0.998 1 90.38 106 PHE B C 1
ATOM 2538 O O . PHE B 1 106 ? -19.5 8.508 -1.826 1 90.38 106 PHE B O 1
ATOM 2545 N N . LYS B 1 107 ? -19.375 6.496 -0.926 1 91 107 LYS B N 1
ATOM 2546 C CA . LYS B 1 107 ? -20.234 5.852 -1.919 1 91 107 LYS B CA 1
ATOM 2547 C C . LYS B 1 107 ? -21.703 5.988 -1.545 1 91 107 LYS B C 1
ATOM 2549 O O . LYS B 1 107 ? -22.578 5.812 -2.391 1 91 107 LYS B O 1
ATOM 2554 N N . CYS B 1 108 ? -21.922 6.242 -0.256 1 93.75 108 CYS B N 1
ATOM 2555 C CA . CYS B 1 108 ? -23.297 6.262 0.23 1 93.75 108 CYS B CA 1
ATOM 2556 C C . CYS B 1 108 ? -24 7.535 -0.207 1 93.75 108 CYS B C 1
ATOM 2558 O O . CYS B 1 108 ? -23.469 8.633 -0.05 1 93.75 108 CYS B O 1
ATOM 2560 N N . GLU B 1 109 ? -25.203 7.379 -0.735 1 92.44 109 GLU B N 1
ATOM 2561 C CA . GLU B 1 109 ? -25.984 8.523 -1.218 1 92.44 109 GLU B CA 1
ATOM 2562 C C . GLU B 1 109 ? -27.125 8.859 -0.262 1 92.44 109 GLU B C 1
ATOM 2564 O O . GLU B 1 109 ? -27.641 9.977 -0.286 1 92.44 109 GLU B O 1
ATOM 2569 N N . ASP B 1 110 ? -27.5 7.895 0.513 1 94.25 110 ASP B N 1
ATOM 2570 C CA . ASP B 1 110 ? -28.562 8.109 1.498 1 94.25 110 ASP B CA 1
ATOM 2571 C C . ASP B 1 110 ? -28.031 8.914 2.691 1 94.25 110 ASP B C 1
ATOM 2573 O O . ASP B 1 110 ? -27.156 8.453 3.414 1 94.25 110 ASP B O 1
ATOM 2577 N N . ALA B 1 111 ? -28.734 10.016 2.926 1 92.75 111 ALA B N 1
ATOM 2578 C CA . ALA B 1 111 ? -28.219 10.969 3.91 1 92.75 111 ALA B CA 1
ATOM 2579 C C . ALA B 1 111 ? -28.234 10.359 5.309 1 92.75 111 ALA B C 1
ATOM 2581 O O . ALA B 1 111 ? -27.266 10.539 6.07 1 92.75 111 ALA B O 1
ATOM 2582 N N . ALA B 1 112 ? -29.297 9.766 5.672 1 94.06 112 ALA B N 1
ATOM 2583 C CA . ALA B 1 112 ? -29.391 9.172 7 1 94.06 112 ALA B CA 1
ATOM 2584 C C . ALA B 1 112 ? -28.359 8.055 7.18 1 94.06 112 ALA B C 1
ATOM 2586 O O . ALA B 1 112 ? -27.688 7.992 8.203 1 94.06 112 ALA B O 1
ATOM 2587 N N . ARG B 1 113 ? -28.297 7.184 6.234 1 95.81 113 ARG B N 1
ATOM 2588 C CA . ARG B 1 113 ? -27.328 6.094 6.285 1 95.81 113 ARG B CA 1
ATOM 2589 C C . ARG B 1 113 ? -25.906 6.633 6.258 1 95.81 113 ARG B C 1
ATOM 2591 O O . ARG B 1 113 ? -25.016 6.086 6.918 1 95.81 113 ARG B O 1
ATOM 2598 N N . LYS B 1 114 ? -25.703 7.703 5.555 1 95.88 114 LYS B N 1
ATOM 2599 C CA . LYS B 1 114 ? -24.406 8.344 5.438 1 95.88 114 LYS B CA 1
ATOM 2600 C C . LYS B 1 114 ? -23.922 8.852 6.789 1 95.88 114 LYS B C 1
ATOM 2602 O O . LYS B 1 114 ? -22.734 8.703 7.125 1 95.88 114 LYS B O 1
ATOM 2607 N N . LYS B 1 115 ? -24.703 9.43 7.551 1 96.06 115 LYS B N 1
ATOM 2608 C CA . LYS B 1 115 ? -24.359 9.906 8.891 1 96.06 115 LYS B CA 1
ATOM 2609 C C . LYS B 1 115 ? -23.984 8.75 9.805 1 96.06 115 LYS B C 1
ATOM 2611 O O . LYS B 1 115 ? -23.031 8.859 10.586 1 96.06 115 LYS B O 1
ATOM 2616 N N . GLU B 1 116 ? -24.734 7.695 9.688 1 97.38 116 GLU B N 1
ATOM 2617 C CA . GLU B 1 116 ? -24.453 6.516 10.5 1 97.38 116 GLU B CA 1
ATOM 2618 C C . GLU B 1 116 ? -23.094 5.902 10.133 1 97.38 116 GLU B C 1
ATOM 2620 O O . GLU B 1 116 ? -22.328 5.508 11.016 1 97.38 116 GLU B O 1
ATOM 2625 N N . ILE B 1 117 ? -22.828 5.867 8.898 1 97.44 117 ILE B N 1
ATOM 2626 C CA . ILE B 1 117 ? -21.578 5.293 8.406 1 97.44 117 ILE B CA 1
ATOM 2627 C C . ILE B 1 117 ? -20.406 6.148 8.883 1 97.44 117 ILE B C 1
ATOM 2629 O O . ILE B 1 117 ? -19.375 5.617 9.297 1 97.44 117 ILE B O 1
ATOM 2633 N N . LEU B 1 118 ? -20.609 7.418 8.812 1 97.12 118 LEU B N 1
ATOM 2634 C CA . LEU B 1 118 ? -19.547 8.32 9.242 1 97.12 118 LEU B CA 1
ATOM 2635 C C . LEU B 1 118 ? -19.25 8.156 10.727 1 97.12 118 LEU B C 1
ATOM 2637 O O . LEU B 1 118 ? -18.094 8.133 11.141 1 97.12 118 LEU B O 1
ATOM 2641 N N . ALA B 1 119 ? -20.328 8.055 11.492 1 97.38 119 ALA B N 1
ATOM 2642 C CA . ALA B 1 119 ? -20.172 7.891 12.938 1 97.38 119 ALA B CA 1
ATOM 2643 C C . ALA B 1 119 ? -19.422 6.598 13.266 1 97.38 119 ALA B C 1
ATOM 2645 O O . ALA B 1 119 ? -18.578 6.574 14.156 1 97.38 119 ALA B O 1
ATOM 2646 N N . GLU B 1 120 ? -19.766 5.574 12.578 1 97.56 120 GLU B N 1
ATOM 2647 C CA . GLU B 1 120 ? -19.094 4.293 12.781 1 97.56 120 GLU B CA 1
ATOM 2648 C C . GLU B 1 120 ? -17.625 4.371 12.375 1 97.56 120 GLU B C 1
ATOM 2650 O O . GLU B 1 120 ? -16.766 3.877 13.102 1 97.56 120 GLU B O 1
ATOM 2655 N N . PHE B 1 121 ? -17.391 5.004 11.234 1 97.94 121 PHE B N 1
ATOM 2656 C CA . PHE B 1 121 ? -16.031 5.199 10.758 1 97.94 121 PHE B CA 1
ATOM 2657 C C . PHE B 1 121 ? -15.219 6.004 11.766 1 97.94 121 PHE B C 1
ATOM 2659 O O . PHE B 1 121 ? -14.086 5.641 12.094 1 97.94 121 PHE B O 1
ATOM 2666 N N . GLU B 1 122 ? -15.758 7.047 12.242 1 98 122 GLU B N 1
ATOM 2667 C CA . GLU B 1 122 ? -15.086 7.93 13.195 1 98 122 GLU B CA 1
ATOM 2668 C C . GLU B 1 122 ? -14.711 7.184 14.469 1 98 122 GLU B C 1
ATOM 2670 O O . GLU B 1 122 ? -13.578 7.266 14.938 1 98 122 GLU B O 1
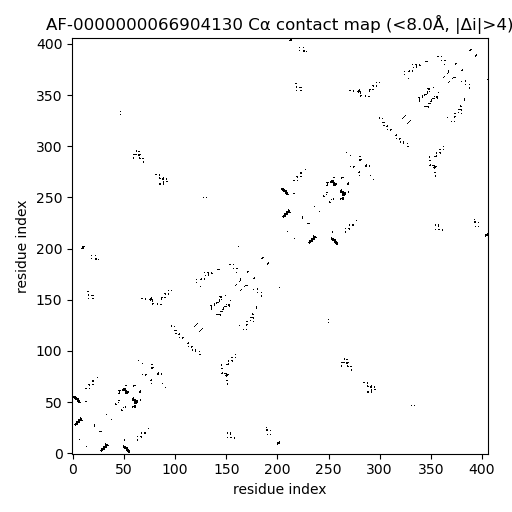ATOM 2675 N N . THR B 1 123 ? -15.656 6.387 15.016 1 97.56 123 THR B N 1
ATOM 2676 C CA . THR B 1 123 ? -15.477 5.73 16.312 1 97.56 123 THR B CA 1
ATOM 2677 C C . THR B 1 123 ? -14.555 4.52 16.172 1 97.56 123 THR B C 1
ATOM 2679 O O . THR B 1 123 ? -13.664 4.312 17 1 97.56 123 THR B O 1
ATOM 2682 N N . LYS B 1 124 ? -14.68 3.818 15.117 1 97.12 124 LYS B N 1
ATOM 2683 C CA . LYS B 1 124 ? -14.008 2.525 15.016 1 97.12 124 LYS B CA 1
ATOM 2684 C C . LYS B 1 124 ? -12.617 2.676 14.406 1 97.12 124 LYS B C 1
ATOM 2686 O O . LYS B 1 124 ? -11.711 1.895 14.711 1 97.12 124 LYS B O 1
ATOM 2691 N N . HIS B 1 125 ? -12.477 3.662 13.555 1 97.69 125 HIS B N 1
ATOM 2692 C CA . HIS B 1 125 ? -11.25 3.689 12.758 1 97.69 125 HIS B CA 1
ATOM 2693 C C . HIS B 1 125 ? -10.531 5.023 12.906 1 97.69 125 HIS B C 1
ATOM 2695 O O . HIS B 1 125 ? -9.352 5.059 13.266 1 97.69 125 HIS B O 1
ATOM 2701 N N . LEU B 1 126 ? -11.211 6.113 12.734 1 98.31 126 LEU B N 1
ATOM 2702 C CA . LEU B 1 126 ? -10.57 7.418 12.633 1 98.31 126 LEU B CA 1
ATOM 2703 C C . LEU B 1 126 ? -10.008 7.859 13.977 1 98.31 126 LEU B C 1
ATOM 2705 O O . LEU B 1 126 ? -8.82 8.172 14.086 1 98.31 126 LEU B O 1
ATOM 2709 N N . ALA B 1 127 ? -10.852 7.883 14.992 1 98.06 127 ALA B N 1
ATOM 2710 C CA . ALA B 1 127 ? -10.445 8.391 16.312 1 98.06 127 ALA B CA 1
ATOM 2711 C C . ALA B 1 127 ? -9.273 7.586 16.859 1 98.06 127 ALA B C 1
ATOM 2713 O O . ALA B 1 127 ? -8.266 8.164 17.281 1 98.06 127 ALA B O 1
ATOM 2714 N N . PRO B 1 128 ? -9.383 6.25 16.844 1 97.44 128 PRO B N 1
ATOM 2715 C CA . PRO B 1 128 ? -8.234 5.484 17.328 1 97.44 128 PRO B CA 1
ATOM 2716 C C . PRO B 1 128 ? -6.957 5.762 16.531 1 97.44 128 PRO B C 1
ATOM 2718 O O . PRO B 1 128 ? -5.875 5.855 17.125 1 97.44 128 PRO B O 1
ATOM 2721 N N . THR B 1 129 ? -7.051 5.855 15.242 1 98.31 129 THR B N 1
ATOM 2722 C CA . THR B 1 129 ? -5.883 6.098 14.406 1 98.31 129 THR B CA 1
ATOM 2723 C C . THR B 1 129 ? -5.285 7.469 14.688 1 98.31 129 THR B C 1
ATOM 2725 O O . THR B 1 129 ? -4.066 7.609 14.812 1 98.31 129 THR B O 1
ATOM 2728 N N . PHE B 1 130 ? -6.129 8.516 14.797 1 98.62 130 PHE B N 1
ATOM 2729 C CA . PHE B 1 130 ? -5.652 9.859 15.094 1 98.62 130 PHE B CA 1
ATOM 2730 C C . PHE B 1 130 ? -4.922 9.891 16.438 1 98.62 130 PHE B C 1
ATOM 2732 O O . PHE B 1 130 ? -3.906 10.578 16.578 1 98.62 130 PHE B O 1
ATOM 2739 N N . ARG B 1 131 ? -5.398 9.164 17.406 1 98.06 131 ARG B N 1
ATOM 2740 C CA . ARG B 1 131 ? -4.734 9.102 18.703 1 98.06 131 ARG B CA 1
ATOM 2741 C C . ARG B 1 131 ? -3.35 8.469 18.562 1 98.06 131 ARG B C 1
ATOM 2743 O O . ARG B 1 131 ? -2.395 8.93 19.203 1 98.06 131 ARG B O 1
ATOM 2750 N N . LEU B 1 132 ? -3.303 7.43 17.797 1 98 132 LEU B N 1
ATOM 2751 C CA . LEU B 1 132 ? -2.012 6.785 17.578 1 98 132 LEU B CA 1
ATOM 2752 C C . LEU B 1 132 ? -1.047 7.734 16.875 1 98 132 LEU B C 1
ATOM 2754 O O . LEU B 1 132 ? 0.136 7.789 17.219 1 98 132 LEU B O 1
ATOM 2758 N N . LEU B 1 133 ? -1.527 8.461 15.906 1 98.62 133 LEU B N 1
ATOM 2759 C CA . LEU B 1 133 ? -0.703 9.43 15.195 1 98.62 133 LEU B CA 1
ATOM 2760 C C . LEU B 1 133 ? -0.232 10.531 16.141 1 98.62 133 LEU B C 1
ATOM 2762 O O . LEU B 1 133 ? 0.917 10.977 16.062 1 98.62 133 LEU B O 1
ATOM 2766 N N . GLU B 1 134 ? -1.134 10.977 16.984 1 98.62 134 GLU B N 1
ATOM 2767 C CA . GLU B 1 134 ? -0.799 11.938 18.031 1 98.62 134 GLU B CA 1
ATOM 2768 C C . GLU B 1 134 ? 0.378 11.453 18.875 1 98.62 134 GLU B C 1
ATOM 2770 O O . GLU B 1 134 ? 1.314 12.211 19.125 1 98.62 134 GLU B O 1
ATOM 2775 N N . ASP B 1 135 ? 0.311 10.203 19.266 1 97.94 135 ASP B N 1
ATOM 2776 C CA . ASP B 1 135 ? 1.344 9.602 20.094 1 97.94 135 ASP B CA 1
ATOM 2777 C C . ASP B 1 135 ? 2.668 9.492 19.344 1 97.94 135 ASP B C 1
ATOM 2779 O O . ASP B 1 135 ? 3.738 9.664 19.938 1 97.94 135 ASP B O 1
ATOM 2783 N N . ILE B 1 136 ? 2.623 9.18 18.078 1 98.31 136 ILE B N 1
ATOM 2784 C CA . ILE B 1 136 ? 3.822 9.047 17.25 1 98.31 136 ILE B CA 1
ATOM 2785 C C . ILE B 1 136 ? 4.539 10.398 17.172 1 98.31 136 ILE B C 1
ATOM 2787 O O . ILE B 1 136 ? 5.762 10.461 17.328 1 98.31 136 ILE B O 1
ATOM 2791 N N . LEU B 1 137 ? 3.824 11.453 16.938 1 98.62 137 LEU B N 1
ATOM 2792 C CA . LEU B 1 137 ? 4.414 12.789 16.891 1 98.62 137 LEU B CA 1
ATOM 2793 C C . LEU B 1 137 ? 5.043 13.164 18.219 1 98.62 137 LEU B C 1
ATOM 2795 O O . LEU B 1 137 ? 6.148 13.711 18.266 1 98.62 137 LEU B O 1
ATOM 2799 N N . ALA B 1 138 ? 4.285 12.859 19.266 1 98.38 138 ALA B N 1
ATOM 2800 C CA . ALA B 1 138 ? 4.789 13.156 20.594 1 98.38 138 ALA B CA 1
ATOM 2801 C C . ALA B 1 138 ? 6.094 12.422 20.875 1 98.38 138 ALA B C 1
ATOM 2803 O O . ALA B 1 138 ? 7.051 13 21.391 1 98.38 138 ALA B O 1
ATOM 2804 N N . LYS B 1 139 ? 6.152 11.195 20.531 1 97.81 139 LYS B N 1
ATOM 2805 C CA . LYS B 1 139 ? 7.324 10.359 20.766 1 97.81 139 LYS B CA 1
ATOM 2806 C C . LYS B 1 139 ? 8.508 10.828 19.922 1 97.81 139 LYS B C 1
ATOM 2808 O O . LYS B 1 139 ? 9.648 10.844 20.406 1 97.81 139 LYS B O 1
ATOM 2813 N N . ASN B 1 140 ? 8.266 11.094 18.641 1 97.69 140 ASN B N 1
ATOM 2814 C CA . ASN B 1 140 ? 9.344 11.555 17.781 1 97.69 140 ASN B CA 1
ATOM 2815 C C . ASN B 1 140 ? 9.891 12.906 18.234 1 97.69 140 ASN B C 1
ATOM 2817 O O . ASN B 1 140 ? 11.109 13.117 18.234 1 97.69 140 ASN B O 1
ATOM 2821 N N . GLY B 1 141 ? 9.062 13.914 18.531 1 97.5 141 GLY B N 1
ATOM 2822 C CA . GLY B 1 141 ? 9.438 15.164 19.172 1 97.5 141 GLY B CA 1
ATOM 2823 C C . GLY B 1 141 ? 10.094 16.156 18.219 1 97.5 141 GLY B C 1
ATOM 2824 O O . GLY B 1 141 ? 10.578 17.203 18.641 1 97.5 141 GLY B O 1
ATOM 2825 N N . THR B 1 142 ? 10.211 15.828 16.938 1 97.56 142 THR B N 1
ATOM 2826 C CA . THR B 1 142 ? 10.914 16.688 15.984 1 97.56 142 THR B CA 1
ATOM 2827 C C . THR B 1 142 ? 9.93 17.562 15.219 1 97.56 142 THR B C 1
ATOM 2829 O O . THR B 1 142 ? 10.336 18.5 14.523 1 97.56 142 THR B O 1
ATOM 2832 N N . GLY B 1 143 ? 8.617 17.219 15.344 1 97.12 143 GLY B N 1
ATOM 2833 C CA . GLY B 1 143 ? 7.602 17.922 14.57 1 97.12 143 GLY B CA 1
ATOM 2834 C C . GLY B 1 143 ? 7.258 17.219 13.273 1 97.12 143 GLY B C 1
ATOM 2835 O O . GLY B 1 143 ? 6.34 17.641 12.562 1 97.12 143 GLY B O 1
ATOM 2836 N N . TYR B 1 144 ? 7.996 16.156 12.961 1 98.5 144 TYR B N 1
ATOM 2837 C CA . TYR B 1 144 ? 7.734 15.305 11.797 1 98.5 144 TYR B CA 1
ATOM 2838 C C . TYR B 1 144 ? 7.398 13.883 12.227 1 98.5 144 TYR B C 1
ATOM 2840 O O . TYR B 1 144 ? 7.68 13.484 13.359 1 98.5 144 TYR B O 1
ATOM 2848 N N . PHE B 1 145 ? 6.711 13.156 11.375 1 98.75 145 PHE B N 1
ATOM 2849 C CA . PHE B 1 145 ? 6.312 11.797 11.719 1 98.75 145 PHE 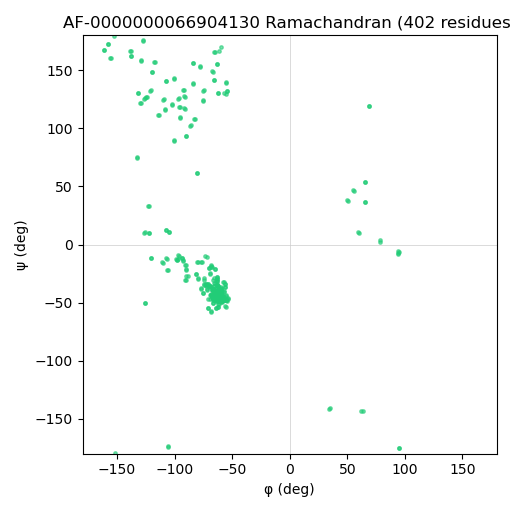B CA 1
ATOM 2850 C C . PHE B 1 145 ? 7.516 10.859 11.703 1 98.75 145 PHE B C 1
ATOM 2852 O O . PHE B 1 145 ? 7.59 9.922 12.5 1 98.75 145 PHE B O 1
ATOM 2859 N N . VAL B 1 146 ? 8.406 11.094 10.734 1 98.62 146 VAL B N 1
ATOM 2860 C CA . VAL B 1 146 ? 9.57 10.227 10.578 1 98.62 146 VAL B CA 1
ATOM 2861 C C . VAL B 1 146 ? 10.844 11.07 10.578 1 98.62 146 VAL B C 1
ATOM 2863 O O . VAL B 1 146 ? 10.992 11.977 9.758 1 98.62 146 VAL B O 1
ATOM 2866 N N . GLY B 1 147 ? 11.742 10.75 11.43 1 98.06 147 GLY B N 1
ATOM 2867 C CA . GLY B 1 147 ? 13.016 11.453 11.477 1 98.06 147 GLY B CA 1
ATOM 2868 C C . GLY B 1 147 ? 12.867 12.922 11.836 1 98.06 147 GLY B C 1
ATOM 2869 O O . GLY B 1 147 ? 12.07 13.281 12.703 1 98.06 147 GLY B O 1
ATOM 2870 N N . LYS B 1 148 ? 13.711 13.758 11.195 1 98 148 LYS B N 1
ATOM 2871 C CA . LYS B 1 148 ? 13.789 15.156 11.617 1 98 148 LYS B CA 1
ATOM 2872 C C . LYS B 1 148 ? 13.57 16.094 10.43 1 98 148 LYS B C 1
ATOM 2874 O O . LYS B 1 148 ? 13.852 17.297 10.523 1 98 148 LYS B O 1
ATOM 2879 N N . LYS B 1 149 ? 13.172 15.555 9.352 1 97.5 149 LYS B N 1
ATOM 2880 C CA . LYS B 1 149 ? 12.898 16.391 8.18 1 97.5 149 LYS B CA 1
ATOM 2881 C C . LYS B 1 149 ? 11.625 15.938 7.469 1 97.5 149 LYS B C 1
ATOM 2883 O O . LYS B 1 149 ? 11.125 14.844 7.715 1 97.5 149 LYS B O 1
ATOM 2888 N N . LEU B 1 150 ? 11.164 16.797 6.59 1 98.75 150 LEU B N 1
ATOM 2889 C CA . LEU B 1 150 ? 9.93 16.547 5.848 1 98.75 150 LEU B CA 1
ATOM 2890 C C . LEU B 1 150 ? 10.062 15.305 4.977 1 98.75 150 LEU B C 1
ATOM 2892 O O . LEU B 1 150 ? 11.055 15.133 4.273 1 98.75 150 LEU B O 1
ATOM 2896 N N . THR B 1 151 ? 9.102 14.422 5.062 1 98.88 151 THR B N 1
ATOM 2897 C CA . THR B 1 151 ? 9.023 13.258 4.184 1 98.88 151 THR B CA 1
ATOM 2898 C C . THR B 1 151 ? 7.648 13.18 3.525 1 98.88 151 THR B C 1
ATOM 2900 O O . THR B 1 151 ? 6.758 13.977 3.826 1 98.88 151 THR B O 1
ATOM 2903 N N . ALA B 1 152 ? 7.457 12.227 2.639 1 98.88 152 ALA B N 1
ATOM 2904 C CA . ALA B 1 152 ? 6.168 11.984 2 1 98.88 152 ALA B CA 1
ATOM 2905 C C . ALA B 1 152 ? 5.117 11.562 3.025 1 98.88 152 ALA B C 1
ATOM 2907 O O . ALA B 1 152 ? 3.924 11.797 2.832 1 98.88 152 ALA B O 1
ATOM 2908 N N . ALA B 1 153 ? 5.539 10.898 4.129 1 98.88 153 ALA B N 1
ATOM 2909 C CA . ALA B 1 153 ? 4.605 10.531 5.191 1 98.88 153 ALA B CA 1
ATOM 2910 C C . ALA B 1 153 ? 3.941 11.773 5.785 1 98.88 153 ALA B C 1
ATOM 2912 O O . ALA B 1 153 ? 2.734 11.773 6.043 1 98.88 153 ALA B O 1
ATOM 2913 N N . ASP B 1 154 ? 4.715 12.82 5.988 1 98.88 154 ASP B N 1
ATOM 2914 C CA . ASP B 1 154 ? 4.164 14.055 6.539 1 98.88 154 ASP B CA 1
ATOM 2915 C C . ASP B 1 154 ? 3.133 14.664 5.594 1 98.88 154 ASP B C 1
ATOM 2917 O O . ASP B 1 154 ? 2.062 15.094 6.027 1 98.88 154 ASP B O 1
ATOM 2921 N N . LEU B 1 155 ? 3.469 14.703 4.348 1 98.88 155 LEU B N 1
ATOM 2922 C CA . LEU B 1 155 ? 2.564 15.297 3.367 1 98.88 155 LEU B CA 1
ATOM 2923 C C . LEU B 1 155 ? 1.28 14.484 3.25 1 98.88 155 LEU B C 1
ATOM 2925 O O . LEU B 1 155 ? 0.194 15.047 3.109 1 98.88 155 LEU B O 1
ATOM 2929 N N . ASN B 1 156 ? 1.422 13.18 3.244 1 98.81 156 ASN B N 1
ATOM 2930 C CA . ASN B 1 156 ? 0.234 12.336 3.195 1 98.81 156 ASN B CA 1
ATOM 2931 C C . ASN B 1 156 ? -0.629 12.508 4.441 1 98.81 156 ASN B C 1
ATOM 2933 O O . ASN B 1 156 ? -1.858 12.523 4.352 1 98.81 156 ASN B O 1
ATOM 2937 N N . MET B 1 157 ? 0.042 12.57 5.59 1 98.69 157 MET B N 1
ATOM 2938 C CA . MET B 1 157 ? -0.709 12.75 6.828 1 98.69 157 MET B CA 1
ATOM 2939 C C . MET B 1 157 ? -1.395 14.109 6.859 1 98.69 157 MET B C 1
ATOM 2941 O O . MET B 1 157 ? -2.484 14.25 7.418 1 98.69 157 MET B O 1
ATOM 2945 N N . LEU B 1 158 ? -0.763 15.117 6.254 1 98.44 158 LEU B N 1
ATOM 2946 C CA . LEU B 1 158 ? -1.437 16.406 6.105 1 98.44 158 LEU B CA 1
ATOM 2947 C C . LEU B 1 158 ? -2.775 16.234 5.395 1 98.44 158 LEU B C 1
ATOM 2949 O O . LEU B 1 158 ? -3.785 16.797 5.824 1 98.44 158 LEU B O 1
ATOM 2953 N N . CYS B 1 159 ? -2.781 15.492 4.281 1 97.69 159 CYS B N 1
ATOM 2954 C CA . CYS B 1 159 ? -4.008 15.227 3.537 1 97.69 159 CYS B CA 1
ATOM 2955 C C . CYS B 1 159 ? -5.031 14.5 4.406 1 97.69 159 CYS B C 1
ATOM 2957 O O . CYS B 1 159 ? -6.207 14.867 4.418 1 97.69 159 CYS B O 1
ATOM 2959 N N . MET B 1 160 ? -4.586 13.484 5.195 1 97.56 160 MET B N 1
ATOM 2960 C CA . MET B 1 160 ? -5.477 12.68 6.027 1 97.56 160 MET B CA 1
ATOM 2961 C C . MET B 1 160 ? -6.082 13.516 7.148 1 97.56 160 MET B C 1
ATOM 2963 O O . MET B 1 160 ? -7.297 13.508 7.352 1 97.56 160 MET B O 1
ATOM 2967 N N . VAL B 1 161 ? -5.18 14.195 7.82 1 97.25 161 VAL B N 1
ATOM 2968 C CA . VAL B 1 161 ? -5.605 15.008 8.953 1 97.25 161 VAL B CA 1
ATOM 2969 C C . VAL B 1 161 ? -6.516 16.141 8.469 1 97.25 161 VAL B C 1
ATOM 2971 O O . VAL B 1 161 ? -7.52 16.453 9.109 1 97.25 161 VAL B O 1
ATOM 2974 N N . GLY B 1 162 ? -6.168 16.734 7.367 1 94.94 162 GLY B N 1
ATOM 2975 C CA . GLY B 1 162 ? -7 17.781 6.809 1 94.94 162 GLY B CA 1
ATOM 2976 C C . GLY B 1 162 ? -8.383 17.312 6.418 1 94.94 162 GLY B C 1
ATOM 2977 O O . GLY B 1 162 ? -9.391 17.875 6.84 1 94.94 162 GLY B O 1
ATOM 2978 N N . LEU B 1 163 ? -8.461 16.297 5.637 1 94.31 163 LEU B N 1
ATOM 2979 C CA . LEU B 1 163 ? -9.719 15.773 5.129 1 94.31 163 LEU B CA 1
ATOM 2980 C C . LEU B 1 163 ? -10.586 15.242 6.27 1 94.31 163 LEU B C 1
ATOM 2982 O O . LEU B 1 163 ? -11.703 15.727 6.48 1 94.31 163 LEU B O 1
ATOM 2986 N N . PHE B 1 164 ? -10.039 14.352 7.047 1 96.56 164 PHE B N 1
ATOM 2987 C CA . PHE B 1 164 ? -10.852 13.656 8.039 1 96.56 164 PHE B CA 1
ATOM 2988 C C . PHE B 1 164 ? -11.062 14.523 9.273 1 96.56 164 PHE B C 1
ATOM 2990 O O . PHE B 1 164 ? -12.086 14.406 9.953 1 96.56 164 PHE B O 1
ATOM 2997 N N . GLY B 1 165 ? -10.094 15.406 9.562 1 94.94 165 GLY B N 1
ATOM 2998 C CA . GLY B 1 165 ? -10.305 16.391 10.617 1 94.94 165 GLY B CA 1
ATOM 2999 C C . GLY B 1 165 ? -11.445 17.344 10.328 1 94.94 165 GLY B C 1
ATOM 3000 O O . GLY B 1 165 ? -12.141 17.781 11.242 1 94.94 165 GLY B O 1
ATOM 3001 N N . SER B 1 166 ? -11.609 17.688 9.078 1 94.25 166 SER B N 1
ATOM 3002 C CA . SER B 1 166 ? -12.711 18.562 8.672 1 94.25 166 SER B CA 1
ATOM 3003 C C . SER B 1 166 ? -14.047 17.828 8.719 1 94.25 166 SER B C 1
ATOM 3005 O O . SER B 1 166 ? -15.07 18.406 9.07 1 94.25 166 SER B O 1
ATOM 3007 N N . LEU B 1 167 ? -14.055 16.547 8.398 1 94.25 167 LEU B N 1
ATOM 3008 C CA . LEU B 1 167 ? -15.266 15.727 8.398 1 94.25 167 LEU B CA 1
ATOM 3009 C C . LEU B 1 167 ? -15.688 15.391 9.828 1 94.25 167 LEU B C 1
ATOM 3011 O O . LEU B 1 167 ? -16.875 15.258 10.109 1 94.25 167 LEU B O 1
ATOM 3015 N N . CYS B 1 168 ? -14.703 15.211 10.656 1 97.06 168 CYS B N 1
ATOM 3016 C CA . CYS B 1 168 ? -14.93 14.828 12.039 1 97.06 168 CYS B CA 1
ATOM 3017 C C . CYS B 1 168 ? -14.109 15.695 12.992 1 97.06 168 CYS B C 1
ATOM 3019 O O . CYS B 1 168 ? -13.195 15.203 13.656 1 97.06 168 CYS B O 1
ATOM 3021 N N . PRO B 1 169 ? -14.508 16.891 13.195 1 96.31 169 PRO B N 1
ATOM 3022 C CA . PRO B 1 169 ? -13.703 17.844 13.953 1 96.31 169 PRO B CA 1
ATOM 3023 C C . PRO B 1 169 ? -13.492 17.422 15.406 1 96.31 169 PRO B C 1
ATOM 3025 O O . PRO B 1 169 ? -12.453 17.734 16 1 96.31 169 PRO B O 1
ATOM 3028 N N . ASN B 1 170 ? -14.359 16.688 16 1 96 170 ASN B N 1
ATOM 3029 C CA . ASN B 1 170 ? -14.242 16.25 17.391 1 96 170 ASN B CA 1
ATOM 3030 C C . ASN B 1 170 ? -13.117 15.234 17.562 1 96 170 ASN B C 1
ATOM 3032 O O . ASN B 1 170 ? -12.531 15.133 18.641 1 96 170 ASN B O 1
ATOM 3036 N N . SER B 1 171 ? -12.805 14.562 16.5 1 96.94 171 SER B N 1
ATOM 3037 C CA . SER B 1 171 ? -11.812 13.5 16.562 1 96.94 171 SER B CA 1
ATOM 3038 C C . SER B 1 171 ? -10.398 14.07 16.625 1 96.94 171 SER B C 1
ATOM 3040 O O . SER B 1 171 ? -9.453 13.359 16.984 1 96.94 171 SER B O 1
ATOM 3042 N N . ILE B 1 172 ? -10.266 15.367 16.312 1 96.94 172 ILE B N 1
ATOM 3043 C CA . ILE B 1 172 ? -8.914 15.93 16.281 1 96.94 172 ILE B CA 1
ATOM 3044 C C . ILE B 1 172 ? -8.82 17.078 17.281 1 96.94 172 ILE B C 1
ATOM 3046 O O . ILE B 1 172 ? -7.719 17.531 17.594 1 96.94 172 ILE B O 1
ATOM 3050 N N . ALA B 1 173 ? -9.891 17.562 17.828 1 96.19 173 ALA B N 1
ATOM 3051 C CA . ALA B 1 173 ? -9.992 18.797 18.594 1 96.19 173 ALA B CA 1
ATOM 3052 C C . ALA B 1 173 ? -9.016 18.797 19.766 1 96.19 173 ALA B C 1
ATOM 3054 O O . ALA B 1 173 ? -8.391 19.812 20.062 1 96.19 173 ALA B O 1
ATOM 3055 N N . GLN B 1 174 ? -8.781 17.656 20.422 1 96.44 174 GLN B N 1
ATOM 3056 C CA . GLN B 1 174 ? -7.98 17.625 21.641 1 96.44 174 GLN B CA 1
ATOM 3057 C C . GLN B 1 174 ? -6.59 17.062 21.375 1 96.44 174 GLN B C 1
ATOM 3059 O O . GLN B 1 174 ? -5.836 16.797 22.312 1 96.44 174 GLN B O 1
ATOM 3064 N N . LEU B 1 175 ? -6.301 16.922 20.125 1 98.31 175 LEU B N 1
ATOM 3065 C CA . LEU B 1 175 ? -5.012 16.328 19.766 1 98.31 175 LEU B CA 1
ATOM 3066 C C . LEU B 1 175 ? -4.02 17.422 19.375 1 98.31 175 LEU B C 1
ATOM 3068 O O . LEU B 1 175 ? -3.885 17.734 18.188 1 98.31 175 LEU B O 1
ATOM 3072 N N . THR B 1 176 ? -3.297 17.922 20.312 1 98.12 176 THR B N 1
ATOM 3073 C CA . THR B 1 176 ? -2.48 19.125 20.188 1 98.12 176 THR B CA 1
ATOM 3074 C C . THR B 1 176 ? -1.334 18.875 19.203 1 98.12 176 THR B C 1
ATOM 3076 O O . THR B 1 176 ? -1.057 19.734 18.344 1 98.12 176 THR B O 1
ATOM 3079 N N . ASN B 1 177 ? -0.623 17.734 19.359 1 98.31 177 ASN B N 1
ATOM 3080 C CA . ASN B 1 177 ? 0.51 17.469 18.469 1 98.31 177 ASN B CA 1
ATOM 3081 C C . ASN B 1 177 ? 0.075 17.375 17.016 1 98.31 177 ASN B C 1
ATOM 3083 O O . ASN B 1 177 ? 0.777 17.844 16.125 1 98.31 177 ASN B O 1
ATOM 3087 N N . LEU B 1 178 ? -1.033 16.766 16.797 1 98.19 178 LEU B N 1
ATOM 3088 C CA . LEU B 1 178 ? -1.541 16.609 15.445 1 98.19 178 LEU B CA 1
ATOM 3089 C C . LEU B 1 178 ? -1.942 17.953 14.852 1 98.19 178 LEU B C 1
ATOM 3091 O O . LEU B 1 178 ? -1.666 18.234 13.688 1 98.19 178 LEU B O 1
ATOM 3095 N N . ASN B 1 179 ? -2.641 18.75 15.625 1 98.06 179 ASN B N 1
ATOM 3096 C CA . ASN B 1 179 ? -3.027 20.078 15.164 1 98.06 179 ASN B CA 1
ATOM 3097 C C . ASN B 1 179 ? -1.811 20.953 14.906 1 98.06 179 ASN B C 1
ATOM 3099 O O . ASN B 1 179 ? -1.759 21.688 13.914 1 98.06 179 ASN B O 1
ATOM 3103 N N . ASP B 1 180 ? -0.835 20.922 15.805 1 98.19 180 ASP B N 1
ATOM 3104 C CA . ASP B 1 180 ? 0.406 21.656 15.609 1 98.19 180 ASP B CA 1
ATOM 3105 C C . ASP B 1 180 ? 1.122 21.203 14.336 1 98.19 180 ASP B C 1
ATOM 3107 O O . ASP B 1 180 ? 1.671 22.031 13.602 1 98.19 180 ASP B O 1
ATOM 3111 N N . PHE B 1 181 ? 1.155 19.922 14.172 1 98.56 181 PHE B N 1
ATOM 3112 C CA . PHE B 1 181 ? 1.743 19.344 12.969 1 98.56 181 PHE B CA 1
ATOM 3113 C C . PHE B 1 181 ? 1.078 19.922 11.719 1 98.56 181 PHE B C 1
ATOM 3115 O O . PHE B 1 181 ? 1.76 20.391 10.805 1 98.56 181 PHE B O 1
ATOM 3122 N N . LYS B 1 182 ? -0.224 19.844 11.664 1 98.06 182 LYS B N 1
ATOM 3123 C CA . LYS B 1 182 ? -0.974 20.359 10.516 1 98.06 182 LYS B CA 1
ATOM 3124 C C . LYS B 1 182 ? -0.641 21.812 10.25 1 98.06 182 LYS B C 1
ATOM 3126 O O . LYS B 1 182 ? -0.354 22.203 9.109 1 98.06 182 LYS B O 1
ATOM 3131 N N . ASP B 1 183 ? -0.675 22.594 11.258 1 97.88 183 ASP B N 1
ATOM 3132 C CA . ASP B 1 183 ? -0.398 24.031 11.133 1 97.88 183 ASP B CA 1
ATOM 3133 C C . ASP B 1 183 ? 1.018 24.266 10.617 1 97.88 183 ASP B C 1
ATOM 3135 O O . ASP B 1 183 ? 1.231 25.125 9.758 1 97.88 183 ASP B O 1
ATOM 3139 N N . ARG B 1 184 ? 1.961 23.562 11.133 1 97.88 184 ARG B N 1
ATOM 3140 C CA . ARG B 1 184 ? 3.363 23.703 10.75 1 97.88 184 ARG B CA 1
ATOM 3141 C C . ARG B 1 184 ? 3.564 23.391 9.273 1 97.88 184 ARG B C 1
ATOM 3143 O O . ARG B 1 184 ? 4.207 24.156 8.547 1 97.88 184 ARG B O 1
ATOM 3150 N N . ILE B 1 185 ? 3.055 22.234 8.859 1 98.38 185 ILE B N 1
ATOM 3151 C CA . ILE B 1 185 ? 3.273 21.797 7.488 1 98.38 185 ILE B CA 1
ATOM 3152 C C . ILE B 1 185 ? 2.557 22.75 6.527 1 98.38 185 ILE B C 1
ATOM 3154 O O . ILE B 1 185 ? 3.076 23.062 5.457 1 98.38 185 ILE B O 1
ATOM 3158 N N . MET B 1 186 ? 1.374 23.266 6.914 1 97.69 186 MET B N 1
ATOM 3159 C CA . MET B 1 186 ? 0.591 24.188 6.078 1 97.69 186 MET B CA 1
ATOM 3160 C C . MET B 1 186 ? 1.325 25.5 5.875 1 97.69 186 MET B C 1
ATOM 3162 O O . MET B 1 186 ? 1.064 26.219 4.906 1 97.69 186 MET B O 1
ATOM 3166 N N . LYS B 1 187 ? 2.232 25.797 6.723 1 97.75 187 LYS B N 1
ATOM 3167 C CA . LYS B 1 187 ? 2.934 27.078 6.684 1 97.75 187 LYS B CA 1
ATOM 3168 C C . LYS B 1 187 ? 4.215 26.969 5.859 1 97.75 187 LYS B C 1
ATOM 3170 O O . LYS B 1 187 ? 4.848 27.984 5.559 1 97.75 187 LYS B O 1
ATOM 3175 N N . LEU B 1 188 ? 4.645 25.734 5.559 1 98.12 188 LEU B N 1
ATOM 3176 C CA . LEU B 1 188 ? 5.793 25.625 4.664 1 98.12 188 LEU B CA 1
ATOM 3177 C C . LEU B 1 188 ? 5.543 26.375 3.363 1 98.12 188 LEU B C 1
ATOM 3179 O O . LEU B 1 188 ? 4.5 26.203 2.729 1 98.12 188 LEU B O 1
ATOM 3183 N N . PRO B 1 189 ? 6.445 27.188 2.902 1 98.25 189 PRO B N 1
ATOM 3184 C CA . PRO B 1 189 ? 6.176 28.141 1.816 1 98.25 189 PRO B CA 1
ATOM 3185 C C . PRO B 1 189 ? 5.672 27.453 0.549 1 98.25 189 PRO B C 1
ATOM 3187 O O . PRO B 1 189 ? 4.684 27.906 -0.045 1 98.25 189 PRO B O 1
ATOM 3190 N N . LYS B 1 190 ? 6.301 26.422 0.124 1 98.31 190 LYS B N 1
ATOM 3191 C CA . LYS B 1 190 ? 5.926 25.75 -1.118 1 98.31 190 LYS B CA 1
ATOM 3192 C C . LYS B 1 190 ? 4.574 25.047 -0.981 1 98.31 190 LYS B C 1
ATOM 3194 O O . LYS B 1 190 ? 3.781 25.031 -1.926 1 98.31 190 LYS B O 1
ATOM 3199 N N . ILE B 1 191 ? 4.285 24.5 0.161 1 98.38 191 ILE B N 1
ATOM 3200 C CA . ILE B 1 191 ? 3.02 23.828 0.433 1 98.38 191 ILE B CA 1
ATOM 3201 C C . ILE B 1 191 ? 1.898 24.859 0.519 1 98.38 191 ILE B C 1
ATOM 3203 O O . ILE B 1 191 ? 0.838 24.688 -0.087 1 98.38 191 ILE B O 1
ATOM 3207 N N . LYS B 1 192 ? 2.15 25.875 1.232 1 98.12 192 LYS B N 1
ATOM 3208 C CA . LYS B 1 192 ? 1.193 26.969 1.378 1 98.12 192 LYS B CA 1
ATOM 3209 C C . LYS B 1 192 ? 0.796 27.531 0.018 1 98.12 192 LYS B C 1
ATOM 3211 O O . LYS B 1 192 ? -0.389 27.75 -0.25 1 98.12 192 LYS B O 1
ATOM 3216 N N . LYS B 1 193 ? 1.786 27.797 -0.805 1 98.12 193 LYS B N 1
ATOM 3217 C CA . LYS B 1 193 ? 1.528 28.328 -2.143 1 98.12 193 LYS B CA 1
ATOM 3218 C C . LYS B 1 193 ? 0.611 27.391 -2.932 1 98.12 193 LYS B C 1
ATOM 3220 O O . LYS B 1 193 ? -0.347 27.844 -3.562 1 98.12 193 LYS B O 1
ATOM 3225 N N . TRP B 1 194 ? 0.887 26.094 -2.893 1 98.06 194 TRP B N 1
ATOM 3226 C CA . TRP B 1 194 ? 0.058 25.141 -3.613 1 98.06 194 TRP B CA 1
ATOM 3227 C C . TRP B 1 194 ? -1.376 25.156 -3.092 1 98.06 194 TRP B C 1
ATOM 3229 O O . TRP B 1 194 ? -2.326 25.25 -3.875 1 98.06 194 TRP B O 1
ATOM 3239 N N . VAL B 1 195 ? -1.531 25.109 -1.784 1 96.25 195 VAL B N 1
ATOM 3240 C CA . VAL B 1 195 ? -2.848 25 -1.161 1 96.25 195 VAL B CA 1
ATOM 3241 C C . VAL B 1 195 ? -3.67 26.25 -1.496 1 96.25 195 VAL B C 1
ATOM 3243 O O . VAL B 1 195 ? -4.879 26.156 -1.718 1 96.25 195 VAL B O 1
ATOM 3246 N N . GLU B 1 196 ? -2.992 27.328 -1.642 1 96.31 196 GLU B N 1
ATOM 3247 C CA . GLU B 1 196 ? -3.672 28.594 -1.888 1 96.31 196 GLU B CA 1
ATOM 3248 C C . GLU B 1 196 ? -4.047 28.734 -3.359 1 96.31 196 GLU B C 1
ATOM 3250 O O . GLU B 1 196 ? -5.004 29.438 -3.693 1 96.31 196 GLU B O 1
ATOM 3255 N N . THR B 1 197 ? -3.312 28.062 -4.234 1 96.31 197 THR B N 1
ATOM 3256 C CA . THR B 1 197 ? -3.48 28.359 -5.652 1 96.31 197 THR B CA 1
ATOM 3257 C C . THR B 1 197 ? -4.141 27.188 -6.371 1 96.31 197 THR B C 1
ATOM 3259 O O . THR B 1 197 ? -4.609 27.328 -7.504 1 96.31 197 THR B O 1
ATOM 3262 N N . ARG B 1 198 ? -4.164 26.016 -5.723 1 95 198 ARG B N 1
ATOM 3263 C CA . ARG B 1 198 ? -4.684 24.844 -6.402 1 95 198 ARG B CA 1
ATOM 3264 C C . ARG B 1 198 ? -6.16 25.016 -6.746 1 95 198 ARG B C 1
ATOM 3266 O O . ARG B 1 198 ? -6.863 25.797 -6.117 1 95 198 ARG B O 1
ATOM 3273 N N . PRO B 1 199 ? -6.602 24.312 -7.746 1 93.88 199 PRO B N 1
ATOM 3274 C CA . PRO B 1 199 ? -8.031 24.328 -8.047 1 93.88 199 PRO B CA 1
ATOM 3275 C C . PRO B 1 199 ? -8.898 23.938 -6.848 1 93.88 199 PRO B C 1
ATOM 3277 O O . PRO B 1 199 ? -8.531 23.047 -6.082 1 93.88 199 PRO B O 1
ATOM 3280 N N . LYS B 1 200 ? -9.992 24.641 -6.695 1 91.94 200 LYS B N 1
ATOM 3281 C CA . LYS B 1 200 ? -10.945 24.312 -5.645 1 91.94 200 LYS B CA 1
ATOM 3282 C C . LYS B 1 200 ? -11.883 23.188 -6.086 1 91.94 200 LYS B C 1
ATOM 3284 O O . LYS B 1 200 ? -12.641 23.344 -7.039 1 91.94 200 LYS B O 1
ATOM 3289 N N . THR B 1 201 ? -11.648 22.062 -5.5 1 89.38 201 THR B N 1
ATOM 3290 C CA . THR B 1 201 ? -12.445 20.891 -5.824 1 89.38 201 THR B CA 1
ATOM 3291 C C . THR B 1 201 ? -12.984 20.234 -4.555 1 89.38 201 THR B C 1
ATOM 3293 O O . THR B 1 201 ? -12.594 20.609 -3.445 1 89.38 201 THR B O 1
ATOM 3296 N N . ASP B 1 202 ? -14.055 19.453 -4.785 1 74.62 202 ASP B N 1
ATOM 3297 C CA . ASP B 1 202 ? -14.477 18.609 -3.668 1 74.62 202 ASP B CA 1
ATOM 3298 C C . ASP B 1 202 ? -13.367 17.656 -3.256 1 74.62 202 ASP B C 1
ATOM 3300 O O . ASP B 1 202 ? -12.344 17.547 -3.932 1 74.62 202 ASP B O 1
ATOM 3304 N N . PHE B 1 203 ? -13.641 17 -2.072 1 73.75 203 PHE B N 1
ATOM 3305 C CA . PHE B 1 203 ? -12.641 16.031 -1.635 1 73.75 203 PHE B CA 1
ATOM 3306 C C . PHE B 1 203 ? -12.367 15.008 -2.729 1 73.75 203 PHE B C 1
ATOM 3308 O O . PHE B 1 203 ? -13.18 14.828 -3.637 1 73.75 203 PHE B O 1
#

Foldseek 3Di:
DKAKEWEDAPACPLCVLVVLLCLVLVPDYHYHHDYPVCLVVCQVVAVVSDDTWMAINRDIDHDSLRSLLVSQVVSVQQDDDDVLNVVLSVLVVLLVVLVVLCVCLVPDDDPVVNVVSLVCSLVPRVLVSLVVQLVQLVVQVLLANGDNDHHSSLSSLLVVCVPNCVVPVVSCVPSVSSVSSNVVVCPPVSNVVCVVPPDDDDD/DKAKEWEDAPACPLCVLVVLLCLVLVPDYHYHHDYPVCLVVCQVVAVVSDDTWMAINRDIDHDSLRSLLVSQVVSVQQDDDDVLNVVLSVLVVLLVVLVVLCVCLVPDDDPVVNVVSLVCSLVPRVLVSLVVQLVQLVVQVLLANGDNDHHSSLSSLLVVCVPNCVVPVVSCVPSVSSVSSNVVVCPPPSNVVCVVPPDDDDD

pLDDT: mean 96.91, std 3.11, range [73.75, 98.94]

Nearest PDB structures (foldseek):
  2hnl-assembly1_B  TM=9.559E-01  e=1.263E-15  Onchocerca volvulus
  5h5l-assembly1_B  TM=9.176E-01  e=4.794E-16  Nilaparvata lugens
  1m0u-assembly1_B  TM=8.957E-01  e=1.882E-14  Drosophila melanogaster
  1gsq-assembly1_A  TM=9.179E-01  e=6.395E-14  Todarodes pacificus
  4q5r-assembly3_F  TM=8.936E-01  e=6.395E-14  Blattella germanica

Organism: Onchocerca volvulus (NCBI:txid6282)

Radius of gyration: 21.0 Å; Cα contacts (8 Å, |Δi|>4): 558; chains: 2; bounding box: 53×57×47 Å

Sequence (406 aa):
MSSYKLYYFDFMGRAEIIRLIFAQAEIPYEDVRIQREEWDNYKQRMPFKQLPVLEVDGKMLSQSVAIILYLAKKFDLVGENDWEFAKVIELLGVGEDLIAHSVPWFKCEDAARKKEILAEFETKHLAPTFRLLEDILAKNGTGYFVGKKLTAADLNMLCMVGLFGSLCPNSIAQLTNLNDFKDRIMKLPKIKKWVETRPKTDFMSSYKLYYFDFMGRAEIIRLIFAQAEIPYEDVRIQREEWDNYKQRMPFKQLPVLEVDGKMLSQSVAIILYLAKKFDLVGENDWEFAKVIELLGVGEDLIAHSVPWFKCEDAARKKEILAEFETKHLAPTFRLLEDILAKNGTGYFVGKKLTAADLNMLCMVGLFGSLCPNSIAQLTNLNDFKDRIMKLPKIKKWVETRPKTDF

InterPro domains:
  IPR004045 Glutathione S-transferase, N-terminal [PF02798] (5-72)
  IPR004045 Glutathione S-transferase, N-terminal [PS50404] (2-79)
  IPR004046 Glutathione S-transferase, C-terminal [PF14497] (97-198)
  IPR010987 Glutathione S-transferase, C-terminal-like [PS50405] (81-203)
  IPR036249 Thioredoxin-like superfamil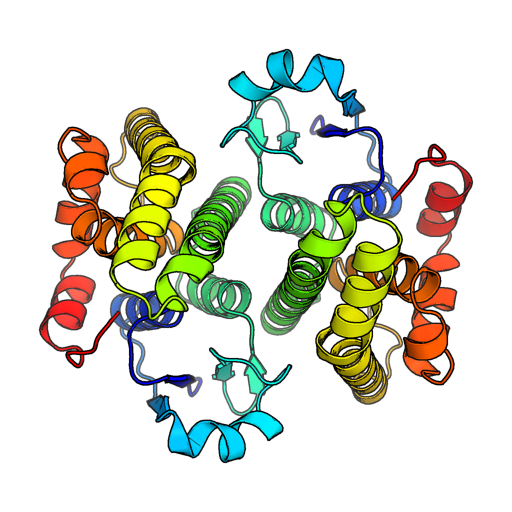y [SSF52833] (3-76)
  IPR036282 Glutathione S-transferase, C-terminal domain superfamily [SSF47616] (77-203)
  IPR040079 Glutathione transferase family [SFLDS00019] (1-202)
  IPR050213 Glutathione S-transferase superfamily [PTHR11571] (1-200)